Protein 9JUF (pdb70)

B-factor: mean 40.7, std 10.2, range [21.48, 84.64]

Organism: Porcine epidemic diarrhea virus (NCBI:txid28295)

Foldseek 3Di:
DADDFFADDCVLQQLQWKWKAAPPAIAIWGAAFQKTKFFQCNLFPDAPAWGDSVVSQVPDDQVSIWIGQVPRTWRWDDWDDQARMIITGTPDTSPSHWAEEEDADAALDKWKWQFDARRGGDDMTMWGQWNLRWTQDDHDGRRFQTWIWDADPRYIYTHWTWQDAAPPRTTWTATPSNHTGNNDDSHNDHDDTDQTAFEVQLLVLLVLLLLLVPNPPLFDPQFADLVVLQVVRVVLRHHRDDDQVLCVVSCVVRVDGVRRVSVSCVVQCQPVPDDRSNDRHGHSGGHNVSSCCVSPND/DADDFFADDCVLQQQQWKWKAADPAIAIWGAAFQKTKFFLCNLFDDVPWTDSVVSQVPDDQVRIFIDRPPRTWRWDDWDDQARIIITGTPDTSPSHFAEEEDADDALDKWKWQFDARRGGDDMGMWGQFNQRFTQDDHDPRRFQTWIWDADPRYIYTHFTWQDAAPVGTTWTATRSRHTGNNDDSTSDNDDTDQTAFEVQLLLLVVLLLLVVPFPPLFAPDFDDQVVLQVVRVVQRYHGDDDQPLCPVSCVVRVDGVRRVSVSVVVCSVVFPPDAGSPHRSRHSGGHNVSSCCVPPVD/DDDDD/DDDDD

Structure (mmCIF, N/CA/C/O backbone):
data_9JUF
#
_entry.id   9JUF
#
_cell.length_a   57.001
_cell.length_b   91.096
_cell.length_c   57.944
_cell.angle_alpha   90.00
_cell.angle_beta   99.98
_cell.angle_gamma   90.00
#
_symmetry.space_group_name_H-M   'P 1 21 1'
#
loop_
_entity.id
_entity.type
_entity.pdbx_description
1 polymer 'ORF1ab polyprotein'
2 polymer 'Replicase polyprotein 1a'
3 water water
#
loop_
_atom_site.group_PDB
_atom_site.id
_atom_site.type_symbol
_atom_site.label_atom_id
_atom_site.label_alt_id
_atom_site.label_comp_id
_atom_site.label_asym_id
_atom_site.label_entity_id
_atom_site.label_seq_id
_atom_site.pdbx_PDB_ins_code
_atom_site.Cartn_x
_atom_site.Cartn_y
_atom_site.Cartn_z
_atom_site.occupancy
_atom_site.B_iso_or_equiv
_atom_site.auth_seq_id
_atom_site.auth_comp_id
_atom_site.auth_asym_id
_atom_site.auth_atom_id
_atom_site.pdbx_PDB_model_num
ATOM 1 N N . ALA A 1 2 ? 9.975 -25.987 29.292 1.00 47.68 1 ALA A N 1
ATOM 2 C CA . ALA A 1 2 ? 8.800 -25.525 28.557 1.00 43.26 1 ALA A CA 1
ATOM 3 C C . ALA A 1 2 ? 9.061 -24.166 27.888 1.00 44.80 1 ALA A C 1
ATOM 4 O O . ALA A 1 2 ? 9.950 -23.412 28.305 1.00 40.46 1 ALA A O 1
ATOM 6 N N . GLY A 1 3 ? 8.280 -23.868 26.856 1.00 37.55 2 GLY A N 1
ATOM 7 C CA . GLY A 1 3 ? 8.334 -22.608 26.150 1.00 35.48 2 GLY A CA 1
ATOM 8 C C . GLY A 1 3 ? 8.981 -22.757 24.783 1.00 35.06 2 GLY A C 1
ATOM 9 O O . GLY A 1 3 ? 9.738 -23.693 24.510 1.00 36.77 2 GLY A O 1
ATOM 10 N N . LEU A 1 4 ? 8.660 -21.812 23.910 1.00 32.13 3 LEU A N 1
ATOM 11 C CA . LEU A 1 4 ? 9.269 -21.738 22.593 1.00 30.45 3 LEU A CA 1
ATOM 12 C C . LEU A 1 4 ? 9.556 -20.279 22.300 1.00 32.73 3 LEU A C 1
ATOM 13 O O . LEU A 1 4 ? 8.652 -19.443 22.367 1.00 37.02 3 LEU A O 1
ATOM 18 N N . ARG A 1 5 ? 10.812 -19.971 22.007 1.00 34.05 4 ARG A N 1
ATOM 19 C CA . ARG A 1 5 ? 11.225 -18.619 21.668 1.00 33.90 4 ARG A CA 1
ATOM 20 C C . ARG A 1 5 ? 12.108 -18.666 20.430 1.00 32.57 4 ARG A C 1
ATOM 21 O O . ARG A 1 5 ? 12.980 -19.536 20.314 1.00 32.72 4 ARG A O 1
ATOM 29 N N . LYS A 1 6 ? 11.877 -17.737 19.509 1.00 28.99 5 LYS A N 1
ATOM 30 C CA . LYS A 1 6 ? 12.837 -17.493 18.433 1.00 33.61 5 LYS A CA 1
ATOM 31 C C . LYS A 1 6 ? 14.126 -16.986 19.061 1.00 37.21 5 LYS A C 1
ATOM 32 O O . LYS A 1 6 ? 14.159 -15.889 19.624 1.00 34.29 5 LYS A O 1
ATOM 38 N N . MET A 1 7 ? 15.186 -17.784 19.003 1.00 35.26 6 MET A N 1
ATOM 39 C CA . MET A 1 7 ? 16.438 -17.395 19.623 1.00 35.26 6 MET A CA 1
ATOM 40 C C . MET A 1 7 ? 17.611 -17.561 18.665 1.00 37.08 6 MET A C 1
ATOM 41 O O . MET A 1 7 ? 17.555 -18.307 17.689 1.00 39.05 6 MET A O 1
ATOM 46 N N . ALA A 1 8 ? 18.664 -16.814 18.945 1.00 30.27 7 ALA A N 1
ATOM 47 C CA . ALA A 1 8 ? 19.892 -16.870 18.183 1.00 29.39 7 ALA A CA 1
ATOM 48 C C . ALA A 1 8 ? 20.931 -17.688 18.932 1.00 34.48 7 ALA A C 1
ATOM 49 O O . ALA A 1 8 ? 20.883 -17.844 20.158 1.00 31.87 7 ALA A O 1
ATOM 51 N N . GLN A 1 9 ? 21.870 -18.220 18.172 1.00 30.35 8 GLN A N 1
ATOM 52 C CA . GLN A 1 9 ? 23.026 -18.823 18.772 1.00 31.08 8 GLN A CA 1
ATOM 53 C C . GLN A 1 9 ? 23.933 -17.712 19.304 1.00 32.53 8 GLN A C 1
ATOM 54 O O . GLN A 1 9 ? 23.849 -16.568 18.849 1.00 30.47 8 GLN A O 1
ATOM 60 N N . PRO A 1 10 ? 24.742 -17.997 20.324 1.00 35.16 9 PRO A N 1
ATOM 61 C CA . PRO A 1 10 ? 25.568 -16.932 20.913 1.00 32.00 9 PRO A CA 1
ATOM 62 C C . PRO A 1 10 ? 26.476 -16.326 19.853 1.00 29.29 9 PRO A C 1
ATOM 63 O O . PRO A 1 10 ? 26.986 -17.025 18.982 1.00 30.65 9 PRO A O 1
ATOM 67 N N . SER A 1 11 ? 26.650 -15.014 19.921 1.00 31.86 10 SER A N 1
ATOM 68 C CA . SER A 1 11 ? 27.236 -14.234 18.834 1.00 34.35 10 SER A CA 1
ATOM 69 C C . SER A 1 11 ? 28.717 -13.887 19.025 1.00 31.50 10 SER A C 1
ATOM 70 O O . SER A 1 11 ? 29.293 -13.247 18.141 1.00 26.51 10 SER A O 1
ATOM 73 N N . GLY A 1 12 ? 29.345 -14.285 20.142 1.00 26.89 11 GLY A N 1
ATOM 74 C CA . GLY A 1 12 ? 30.674 -13.759 20.471 1.00 27.06 11 GLY A CA 1
ATOM 75 C C . GLY A 1 12 ? 31.746 -14.054 19.431 1.00 27.98 11 GLY A C 1
ATOM 76 O O . GLY A 1 12 ? 32.574 -13.194 19.119 1.00 25.88 11 GLY A O 1
ATOM 77 N N . VAL A 1 13 ? 31.757 -15.271 18.883 1.00 29.80 12 VAL A N 1
ATOM 78 C CA . VAL A 1 13 ? 32.779 -15.600 17.887 1.00 33.81 12 VAL A CA 1
ATOM 79 C C . VAL A 1 13 ? 32.609 -14.791 16.608 1.00 30.28 12 VAL A C 1
ATOM 80 O O . VAL A 1 13 ? 33.563 -14.650 15.836 1.00 32.72 12 VAL A O 1
ATOM 84 N N . VAL A 1 14 ? 31.424 -14.241 16.370 1.00 28.91 13 VAL A N 1
ATOM 85 C CA . VAL A 1 14 ? 31.195 -13.454 15.160 1.00 28.38 13 VAL A CA 1
ATOM 86 C C . VAL A 1 14 ? 31.445 -11.973 15.399 1.00 29.52 13 VAL A C 1
ATOM 87 O O . VAL A 1 14 ? 31.911 -11.276 14.488 1.00 26.29 13 VAL A O 1
ATOM 91 N N . GLU A 1 15 ? 31.156 -11.482 16.616 1.00 25.59 14 GLU A N 1
ATOM 92 C CA . GLU A 1 15 ? 31.425 -10.089 16.967 1.00 24.99 14 GLU A CA 1
ATOM 93 C C . GLU A 1 15 ? 32.865 -9.704 16.682 1.00 22.92 14 GLU A C 1
ATOM 94 O O . GLU A 1 15 ? 33.145 -8.580 16.247 1.00 29.51 14 GLU A O 1
ATOM 100 N N . LYS A 1 16 ? 33.798 -10.623 16.920 1.00 22.91 15 LYS A N 1
ATOM 101 C CA . LYS A 1 16 ? 35.208 -10.315 16.733 1.00 29.52 15 LYS A CA 1
ATOM 102 C C . LYS A 1 16 ? 35.563 -10.066 15.273 1.00 30.06 15 LYS A C 1
ATOM 103 O O . LYS A 1 16 ? 36.666 -9.593 14.996 1.00 32.56 15 LYS A O 1
ATOM 109 N N . CYS A 1 17 ? 34.657 -10.359 14.345 1.00 28.53 16 CYS A N 1
ATOM 110 C CA . CYS A 1 17 ? 34.954 -10.305 12.914 1.00 25.60 16 CYS A CA 1
ATOM 111 C C . CYS A 1 17 ? 34.308 -9.128 12.204 1.00 28.04 16 CYS A C 1
ATOM 112 O O . CYS A 1 17 ? 34.394 -9.042 10.958 1.00 30.00 16 CYS A O 1
ATOM 115 N N . ILE A 1 18 ? 33.610 -8.262 12.927 1.00 25.56 17 ILE A N 1
ATOM 116 C CA . ILE A 1 18 ? 32.908 -7.144 12.320 1.00 28.07 17 ILE A CA 1
ATOM 117 C C . ILE A 1 18 ? 33.869 -5.970 12.196 1.00 33.39 17 ILE A C 1
ATOM 118 O O . ILE A 1 18 ? 34.612 -5.654 13.131 1.00 25.57 17 ILE A O 1
ATOM 123 N N . VAL A 1 19 ? 33.875 -5.331 11.031 1.00 28.10 18 VAL A N 1
ATOM 124 C CA . VAL A 1 19 ? 34.657 -4.118 10.845 1.00 30.01 18 VAL A CA 1
ATOM 125 C C . VAL A 1 19 ? 33.757 -3.052 10.246 1.00 29.95 18 VAL A C 1
ATOM 126 O O . VAL A 1 19 ? 32.668 -3.335 9.733 1.00 26.45 18 VAL A O 1
ATOM 130 N N . ARG A 1 20 ? 34.227 -1.811 10.335 1.00 27.44 19 ARG A N 1
ATOM 131 C CA . ARG A 1 20 ? 33.560 -0.647 9.778 1.00 32.44 19 ARG A CA 1
ATOM 132 C C . ARG A 1 20 ? 34.215 -0.378 8.430 1.00 33.78 19 ARG A C 1
ATOM 133 O O . ARG A 1 20 ? 35.451 -0.289 8.351 1.00 31.33 19 ARG A O 1
ATOM 141 N N . VAL A 1 21 ? 33.408 -0.317 7.366 1.00 31.77 20 VAL A N 1
ATOM 142 C CA . VAL A 1 21 ? 33.911 -0.031 6.015 1.00 30.47 20 VAL A CA 1
ATOM 143 C C . VAL A 1 21 ? 33.296 1.282 5.548 1.00 33.70 20 VAL A C 1
ATOM 144 O O . VAL A 1 21 ? 32.073 1.368 5.359 1.00 34.23 20 VAL A O 1
ATOM 148 N N . CYS A 1 22 ? 34.134 2.302 5.346 1.00 30.50 21 CYS A N 1
ATOM 149 C CA . CYS A 1 22 ? 33.692 3.582 4.807 1.00 33.14 21 CYS A CA 1
ATOM 150 C C . CYS A 1 22 ? 34.449 3.894 3.523 1.00 35.97 21 CYS A C 1
ATOM 151 O O . CYS A 1 22 ? 35.623 3.541 3.372 1.00 39.99 21 CYS A O 1
ATOM 154 N N . TYR A 1 23 ? 33.758 4.573 2.614 1.00 35.19 22 TYR A N 1
ATOM 155 C CA . TYR A 1 23 ? 34.335 5.049 1.356 1.00 41.19 22 TYR A CA 1
ATOM 156 C C . TYR A 1 23 ? 33.459 6.215 0.916 1.00 38.53 22 TYR A C 1
ATOM 157 O O . TYR A 1 23 ? 32.276 6.012 0.632 1.00 40.14 22 TYR A O 1
ATOM 166 N N . GLY A 1 24 ? 34.016 7.424 0.903 1.00 38.95 23 GLY A N 1
ATOM 167 C CA . GLY A 1 24 ? 33.225 8.593 0.521 1.00 40.98 23 GLY A CA 1
ATOM 168 C C . GLY A 1 24 ? 32.118 8.915 1.518 1.00 42.74 23 GLY A C 1
ATOM 169 O O . GLY A 1 24 ? 32.342 8.992 2.733 1.00 43.64 23 GLY A O 1
ATOM 170 N N . ASN A 1 25 ? 30.908 9.133 0.997 1.00 46.46 24 ASN A N 1
ATOM 171 C CA . ASN A 1 25 ? 29.717 9.378 1.809 1.00 48.20 24 ASN A CA 1
ATOM 172 C C . ASN A 1 25 ? 29.069 8.098 2.316 1.00 43.00 24 ASN A C 1
ATOM 173 O O . ASN A 1 25 ? 27.984 8.159 2.904 1.00 41.16 24 ASN A O 1
ATOM 178 N N . MET A 1 26 ? 29.690 6.948 2.096 1.00 38.98 25 MET A N 1
ATOM 179 C CA . MET A 1 26 ? 29.066 5.665 2.372 1.00 39.29 25 MET A CA 1
ATOM 180 C C . MET A 1 26 ? 29.780 5.001 3.538 1.00 36.03 25 MET A C 1
ATOM 181 O O . MET A 1 26 ? 31.010 5.050 3.640 1.00 38.18 25 MET A O 1
ATOM 186 N N . ALA A 1 27 ? 29.008 4.376 4.414 1.00 33.35 26 ALA A N 1
ATOM 187 C CA . ALA A 1 27 ? 29.591 3.648 5.529 1.00 35.55 26 ALA A CA 1
ATOM 188 C C . ALA A 1 27 ? 28.695 2.454 5.814 1.00 36.16 26 ALA A C 1
ATOM 189 O O . ALA A 1 27 ? 27.478 2.611 5.926 1.00 34.20 26 ALA A O 1
ATOM 191 N N . LEU A 1 28 ? 29.284 1.269 5.898 1.00 28.26 27 LEU A N 1
ATOM 192 C CA . LEU A 1 28 ? 28.508 0.094 6.265 1.00 32.27 27 LEU A CA 1
ATOM 193 C C . LEU A 1 28 ? 29.454 -0.865 6.977 1.00 33.29 27 LEU A C 1
ATOM 194 O O . LEU A 1 28 ? 30.545 -0.468 7.410 1.00 32.33 27 LEU A O 1
ATOM 199 N N . ASN A 1 29 ? 29.067 -2.133 7.072 1.00 24.56 28 ASN A N 1
ATOM 200 C CA . ASN A 1 29 ? 29.870 -3.106 7.797 1.00 27.69 28 ASN A CA 1
ATOM 201 C C . ASN A 1 29 ? 30.550 -4.085 6.850 1.00 26.97 28 ASN A C 1
ATOM 202 O O . ASN A 1 29 ? 30.098 -4.324 5.731 1.00 29.13 28 ASN A O 1
ATOM 207 N N . GLY A 1 30 ? 31.651 -4.665 7.319 1.00 26.10 29 GLY A N 1
ATOM 208 C CA . GLY A 1 30 ? 32.324 -5.713 6.589 1.00 28.29 29 GLY A CA 1
ATOM 209 C C . GLY A 1 30 ? 32.616 -6.881 7.506 1.00 30.70 29 GLY A C 1
ATOM 210 O O . GLY A 1 30 ? 32.502 -6.776 8.727 1.00 27.74 29 GLY A O 1
ATOM 211 N N . LEU A 1 31 ? 32.981 -8.008 6.906 1.00 25.17 30 LEU A N 1
ATOM 212 C CA . LEU A 1 31 ? 33.317 -9.197 7.675 1.00 25.70 30 LEU A CA 1
ATOM 213 C C . LEU A 1 31 ? 34.799 -9.485 7.461 1.00 28.48 30 LEU A C 1
ATOM 214 O O . LEU A 1 31 ? 35.245 -9.638 6.318 1.00 25.61 30 LEU A O 1
ATOM 219 N N . TRP A 1 32 ? 35.556 -9.539 8.555 1.00 28.30 31 TRP A N 1
ATOM 220 C CA . TRP A 1 32 ? 37.018 -9.630 8.516 1.00 27.13 31 TRP A CA 1
ATOM 221 C C . TRP A 1 32 ? 37.420 -11.038 8.929 1.00 32.12 31 TRP A C 1
ATOM 222 O O . TRP A 1 32 ? 37.409 -11.384 10.119 1.00 28.83 31 TRP A O 1
ATOM 233 N N . LEU A 1 33 ? 37.769 -11.851 7.943 1.00 30.73 32 LEU A N 1
ATOM 234 C CA . LEU A 1 33 ? 38.204 -13.220 8.164 1.00 31.78 32 LEU A CA 1
ATOM 235 C C . LEU A 1 33 ? 39.578 -13.396 7.522 1.00 33.01 32 LEU A C 1
ATOM 236 O O . LEU A 1 33 ? 39.755 -13.089 6.341 1.00 33.26 32 LEU A O 1
ATOM 241 N N . GLY A 1 34 ? 40.543 -13.885 8.296 1.00 39.28 33 GLY A N 1
ATOM 242 C CA . GLY A 1 34 ? 41.908 -13.934 7.796 1.00 34.92 33 GLY A CA 1
ATOM 243 C C . GLY A 1 34 ? 42.392 -12.540 7.449 1.00 36.15 33 GLY A C 1
ATOM 244 O O . GLY A 1 34 ? 42.330 -11.615 8.271 1.00 34.24 33 GLY A O 1
ATOM 245 N N . ASP A 1 35 ? 42.874 -12.375 6.210 1.00 33.19 34 ASP A N 1
ATOM 246 C CA . ASP A 1 35 ? 43.380 -11.090 5.748 1.00 37.65 34 ASP A CA 1
ATOM 247 C C . ASP A 1 35 ? 42.482 -10.447 4.693 1.00 34.78 34 ASP A C 1
ATOM 248 O O . ASP A 1 35 ? 42.935 -9.597 3.921 1.00 36.22 34 ASP A O 1
ATOM 253 N N . THR A 1 36 ? 41.213 -10.805 4.657 1.00 29.92 35 THR A N 1
ATOM 254 C CA . THR A 1 36 ? 40.309 -10.192 3.698 1.00 37.34 35 THR A CA 1
ATOM 255 C C . THR A 1 36 ? 39.047 -9.697 4.400 1.00 34.77 35 THR A C 1
ATOM 256 O O . THR A 1 36 ? 38.588 -10.288 5.391 1.00 31.95 35 THR A O 1
ATOM 260 N N . VAL A 1 37 ? 38.535 -8.564 3.926 1.00 29.75 36 VAL A N 1
ATOM 261 C CA . VAL A 1 37 ? 37.285 -7.986 4.412 1.00 32.64 36 VAL A CA 1
ATOM 262 C C . VAL A 1 37 ? 36.269 -8.056 3.282 1.00 32.75 36 VAL A C 1
ATOM 263 O O . VAL A 1 37 ? 36.550 -7.603 2.161 1.00 30.67 36 VAL A O 1
ATOM 267 N N . MET A 1 38 ? 35.108 -8.655 3.560 1.00 28.29 37 MET A N 1
ATOM 268 C CA . MET A 1 38 ? 33.991 -8.722 2.613 1.00 29.94 37 MET A CA 1
ATOM 269 C C . MET A 1 38 ? 32.936 -7.689 3.000 1.00 31.33 37 MET A C 1
ATOM 270 O O . MET A 1 38 ? 32.610 -7.550 4.182 1.00 29.37 37 MET A O 1
ATOM 275 N N . CYS A 1 39 ? 32.366 -7.006 2.012 1.00 25.62 38 CYS A N 1
ATOM 276 C CA . CYS A 1 39 ? 31.315 -6.033 2.274 1.00 25.25 38 CYS A CA 1
ATOM 277 C C . CYS A 1 39 ? 30.475 -5.874 1.015 1.00 30.45 38 CYS A C 1
ATOM 278 O O . CYS A 1 39 ? 30.930 -6.220 -0.084 1.00 31.29 38 CYS A O 1
ATOM 281 N N . PRO A 1 40 ? 29.247 -5.360 1.139 1.00 31.92 39 PRO A N 1
ATOM 282 C CA . PRO A 1 40 ? 28.456 -5.038 -0.063 1.00 25.43 39 PRO A CA 1
ATOM 283 C C . PRO A 1 40 ? 29.210 -4.083 -0.963 1.00 26.87 39 PRO A C 1
ATOM 284 O O . PRO A 1 40 ? 29.857 -3.145 -0.500 1.00 25.33 39 PRO A O 1
ATOM 288 N N . ARG A 1 41 ? 29.128 -4.331 -2.278 1.00 27.73 40 ARG A N 1
ATOM 289 C CA . ARG A 1 41 ? 29.826 -3.480 -3.214 1.00 28.68 40 ARG A CA 1
ATOM 290 C C . ARG A 1 41 ? 29.204 -2.093 -3.332 1.00 29.26 40 ARG A C 1
ATOM 291 O O . ARG A 1 41 ? 29.880 -1.185 -3.821 1.00 29.35 40 ARG A O 1
ATOM 299 N N . HIS A 1 42 ? 27.951 -1.883 -2.908 1.00 28.10 41 HIS A N 1
ATOM 300 C CA . HIS A 1 42 ? 27.461 -0.515 -3.096 1.00 31.18 41 HIS A CA 1
ATOM 301 C C . HIS A 1 42 ? 28.125 0.496 -2.163 1.00 30.68 41 HIS A C 1
ATOM 302 O O . HIS A 1 42 ? 27.842 1.694 -2.288 1.00 29.07 41 HIS A O 1
ATOM 309 N N . VAL A 1 43 ? 29.045 0.072 -1.289 1.00 31.57 42 VAL A N 1
ATOM 310 C CA . VAL A 1 43 ? 29.782 1.042 -0.486 1.00 29.22 42 VAL A CA 1
ATOM 311 C C . VAL A 1 43 ? 30.660 1.927 -1.371 1.00 34.13 42 VAL A C 1
ATOM 312 O O . VAL A 1 43 ? 31.017 3.042 -0.969 1.00 33.55 42 VAL A O 1
ATOM 316 N N . ILE A 1 44 ? 30.982 1.485 -2.595 1.00 33.10 43 ILE A N 1
ATOM 317 C CA . ILE A 1 44 ? 31.744 2.324 -3.519 1.00 39.26 43 ILE A CA 1
ATOM 318 C C . ILE A 1 44 ? 30.857 3.016 -4.535 1.00 39.02 43 ILE A C 1
ATOM 319 O O . ILE A 1 44 ? 31.352 3.826 -5.330 1.00 45.95 43 ILE A O 1
ATOM 324 N N . ALA A 1 45 ? 29.557 2.743 -4.515 1.00 41.43 44 ALA A N 1
ATOM 325 C CA . ALA A 1 45 ? 28.619 3.413 -5.401 1.00 42.48 44 ALA A CA 1
ATOM 326 C C . ALA A 1 45 ? 28.570 4.899 -5.089 1.00 49.86 44 ALA A C 1
ATOM 327 O O . ALA A 1 45 ? 28.542 5.304 -3.922 1.00 46.86 44 ALA A O 1
ATOM 329 N N . SER A 1 46 ? 28.560 5.714 -6.150 1.00 54.85 45 SER A N 1
ATOM 330 C CA . SER A 1 46 ? 28.663 7.160 -5.986 1.00 56.01 45 SER A CA 1
ATOM 331 C C . SER A 1 46 ? 27.363 7.753 -5.469 1.00 58.57 45 SER A C 1
ATOM 332 O O . SER A 1 46 ? 27.377 8.705 -4.678 1.00 62.00 45 SER A O 1
ATOM 335 N N . SER A 1 47 ? 26.236 7.196 -5.897 1.00 58.69 46 SER A N 1
ATOM 336 C CA . SER A 1 47 ? 24.923 7.661 -5.494 1.00 64.21 46 SER A CA 1
ATOM 337 C C . SER A 1 47 ? 24.044 6.440 -5.265 1.00 64.23 46 SER A C 1
ATOM 338 O O . SER A 1 47 ? 24.512 5.300 -5.326 1.00 60.28 46 SER A O 1
ATOM 341 N N . THR A 1 48 ? 22.749 6.687 -4.987 1.00 69.16 47 THR A N 1
ATOM 342 C CA . THR A 1 48 ? 21.753 5.616 -4.931 1.00 68.17 47 THR A CA 1
ATOM 343 C C . THR A 1 48 ? 20.374 6.081 -5.402 1.00 70.15 47 THR A C 1
ATOM 344 O O . THR A 1 48 ? 19.359 5.550 -4.939 1.00 72.39 47 THR A O 1
ATOM 348 N N . THR A 1 49 ? 20.305 7.074 -6.288 1.00 69.76 48 THR A N 1
ATOM 349 C CA . THR A 1 49 ? 19.057 7.355 -6.993 1.00 72.05 48 THR A CA 1
ATOM 350 C C . THR A 1 49 ? 19.084 6.799 -8.410 1.00 71.68 48 THR A C 1
ATOM 351 O O . THR A 1 49 ? 18.175 6.067 -8.809 1.00 74.30 48 THR A O 1
ATOM 355 N N . SER A 1 50 ? 20.124 7.116 -9.173 1.00 70.93 49 SER A N 1
ATOM 356 C CA . SER A 1 50 ? 20.297 6.553 -10.500 1.00 72.95 49 SER A CA 1
ATOM 357 C C . SER A 1 50 ? 20.875 5.135 -10.416 1.00 68.77 49 SER A C 1
ATOM 358 O O . SER A 1 50 ? 21.317 4.671 -9.359 1.00 65.68 49 SER A O 1
ATOM 361 N N . THR A 1 51 ? 20.853 4.438 -11.554 1.00 67.96 50 THR A N 1
ATOM 362 C CA . THR A 1 51 ? 21.498 3.135 -11.681 1.00 63.35 50 THR A CA 1
ATOM 363 C C . THR A 1 51 ? 22.998 3.253 -11.368 1.00 60.57 50 THR A C 1
ATOM 364 O O . THR A 1 51 ? 23.591 4.336 -11.438 1.00 63.60 50 THR A O 1
ATOM 368 N N . ILE A 1 52 ? 23.603 2.130 -10.967 1.00 53.06 51 ILE A N 1
ATOM 369 C CA . ILE A 1 52 ? 25.018 2.075 -10.610 1.00 47.50 51 ILE A CA 1
ATOM 370 C C . ILE A 1 52 ? 25.743 1.170 -11.594 1.00 40.89 51 ILE A C 1
ATOM 371 O O . ILE A 1 52 ? 25.296 0.047 -11.856 1.00 38.51 51 ILE A O 1
ATOM 376 N N . ASP A 1 53 ? 26.866 1.655 -12.129 1.00 37.69 52 ASP A N 1
ATOM 377 C CA . ASP A 1 53 ? 27.773 0.845 -12.932 1.00 39.87 52 ASP A CA 1
ATOM 378 C C . ASP A 1 53 ? 28.937 0.449 -12.031 1.00 37.80 52 ASP A C 1
ATOM 379 O O . ASP A 1 53 ? 29.889 1.213 -11.837 1.00 36.89 52 ASP A O 1
ATOM 384 N N . TYR A 1 54 ? 28.864 -0.766 -11.498 1.00 36.94 53 TYR A N 1
ATOM 385 C CA . TYR A 1 54 ? 29.785 -1.150 -10.438 1.00 36.49 53 TYR A CA 1
ATOM 386 C C . TYR A 1 54 ? 31.190 -1.376 -10.988 1.00 34.16 53 TYR A C 1
ATOM 387 O O . TYR A 1 54 ? 32.191 -1.058 -10.328 1.00 31.13 53 TYR A O 1
ATOM 396 N N . ASP A 1 55 ? 31.287 -1.905 -12.209 1.00 32.05 54 ASP A N 1
ATOM 397 C CA . ASP A 1 55 ? 32.602 -2.102 -12.802 1.00 32.38 54 ASP A CA 1
ATOM 398 C C . ASP A 1 55 ? 33.309 -0.782 -13.024 1.00 34.64 54 ASP A C 1
ATOM 399 O O . ASP A 1 55 ? 34.532 -0.698 -12.881 1.00 37.76 54 ASP A O 1
ATOM 404 N N . TYR A 1 56 ? 32.560 0.256 -13.376 1.00 34.26 55 TYR A N 1
ATOM 405 C CA . TYR A 1 56 ? 33.159 1.572 -13.510 1.00 35.77 55 TYR A CA 1
ATOM 406 C C . TYR A 1 56 ? 33.562 2.120 -12.143 1.00 39.48 55 TYR A C 1
ATOM 407 O O . TYR A 1 56 ? 34.695 2.590 -11.957 1.00 38.83 55 TYR A O 1
ATOM 416 N N . ALA A 1 57 ? 32.650 2.038 -11.165 1.00 36.47 56 ALA A N 1
ATOM 417 C CA . ALA A 1 57 ? 32.953 2.507 -9.814 1.00 39.98 56 ALA A CA 1
ATOM 418 C C . ALA A 1 57 ? 34.231 1.868 -9.290 1.00 35.76 56 ALA A C 1
ATOM 41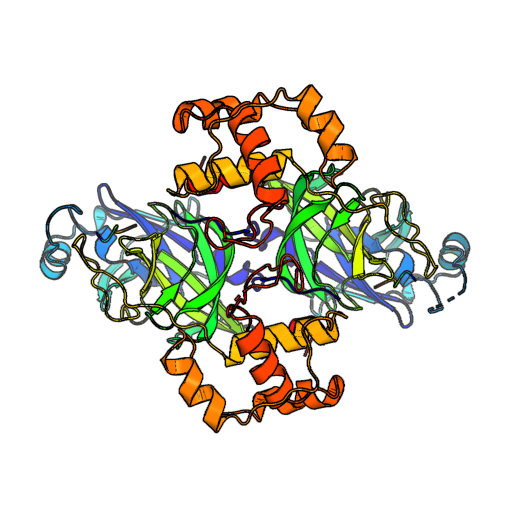9 O O . ALA A 1 57 ? 35.097 2.556 -8.737 1.00 44.98 56 ALA A O 1
ATOM 421 N N . LEU A 1 58 ? 34.408 0.567 -9.525 1.00 31.96 57 LEU A N 1
ATOM 422 C CA . LEU A 1 58 ? 35.657 -0.068 -9.123 1.00 35.03 57 LEU A CA 1
ATOM 423 C C . LEU A 1 58 ? 36.859 0.450 -9.917 1.00 39.63 57 LEU A C 1
ATOM 424 O O . LEU A 1 58 ? 37.962 0.514 -9.368 1.00 41.33 57 LEU A O 1
ATOM 429 N N . SER A 1 59 ? 36.687 0.832 -11.193 1.00 38.22 58 SER A N 1
ATOM 430 C CA . SER A 1 59 ? 37.859 1.232 -11.976 1.00 41.08 58 SER A CA 1
ATOM 431 C C . SER A 1 59 ? 38.428 2.575 -11.515 1.00 43.23 58 SER A C 1
ATOM 432 O O . SER A 1 59 ? 39.630 2.817 -11.674 1.00 45.23 58 SER A O 1
ATOM 435 N N . VAL A 1 60 ? 37.593 3.445 -10.940 1.00 44.20 59 VAL A N 1
ATOM 436 C CA . VAL A 1 60 ? 38.004 4.775 -10.493 1.00 43.82 59 VAL A CA 1
ATOM 437 C C . VAL A 1 60 ? 38.319 4.805 -8.999 1.00 47.28 59 VAL A C 1
ATOM 438 O O . VAL A 1 60 ? 38.501 5.883 -8.424 1.00 46.84 59 VAL A O 1
ATOM 442 N N . LEU A 1 61 ? 38.421 3.643 -8.369 1.00 45.68 60 LEU A N 1
ATOM 443 C CA . LEU A 1 61 ? 38.517 3.549 -6.918 1.00 50.17 60 LEU A CA 1
ATOM 444 C C . LEU A 1 61 ? 39.869 4.051 -6.435 1.00 52.85 60 LEU A C 1
ATOM 445 O O . LEU A 1 61 ? 40.914 3.574 -6.890 1.00 51.56 60 LEU A O 1
ATOM 450 N N . ARG A 1 62 ? 39.853 5.017 -5.521 1.00 53.47 61 ARG A N 1
ATOM 451 C CA . ARG A 1 62 ? 41.064 5.454 -4.834 1.00 51.89 61 ARG A CA 1
ATOM 452 C C . ARG A 1 62 ? 41.203 4.611 -3.573 1.00 53.32 61 ARG A C 1
ATOM 453 O O . ARG A 1 62 ? 40.463 4.817 -2.608 1.00 49.76 61 ARG A O 1
ATOM 461 N N . LEU A 1 63 ? 42.143 3.657 -3.583 1.00 46.55 62 LEU A N 1
ATOM 462 C CA . LEU A 1 63 ? 42.290 2.742 -2.455 1.00 49.18 62 LEU A CA 1
ATOM 463 C C . LEU A 1 63 ? 42.470 3.491 -1.146 1.00 49.23 62 LEU A C 1
ATOM 464 O O . LEU A 1 63 ? 42.025 3.022 -0.094 1.00 48.49 62 LEU A O 1
ATOM 469 N N . HIS A 1 64 ? 43.079 4.674 -1.202 1.00 54.16 63 HIS A N 1
ATOM 470 C CA . HIS A 1 64 ? 43.366 5.439 -0.003 1.00 55.72 63 HIS A CA 1
ATOM 471 C C . HIS A 1 64 ? 42.101 6.061 0.591 1.00 54.63 63 HIS A C 1
ATOM 472 O O . HIS A 1 64 ? 42.059 6.295 1.806 1.00 49.77 63 HIS A O 1
ATOM 479 N N . ASN A 1 65 ? 41.055 6.286 -0.222 1.00 49.07 64 ASN A N 1
ATOM 480 C CA . ASN A 1 65 ? 39.796 6.856 0.262 1.00 53.12 64 ASN A CA 1
ATOM 481 C C . ASN A 1 65 ? 38.999 5.812 1.074 1.00 47.14 64 ASN A C 1
ATOM 482 O O . ASN A 1 65 ? 37.899 6.096 1.561 1.00 42.16 64 ASN A O 1
ATOM 487 N N . PHE A 1 66 ? 39.537 4.602 1.252 1.00 44.20 65 PHE A N 1
ATOM 488 C CA . PHE A 1 66 ? 38.909 3.632 2.134 1.00 41.32 65 PHE A CA 1
ATOM 489 C C . PHE A 1 66 ? 39.215 3.962 3.595 1.00 46.31 65 PHE A C 1
ATOM 490 O O . PHE A 1 66 ? 40.174 4.670 3.926 1.00 48.09 65 PHE A O 1
ATOM 498 N N . SER A 1 67 ? 38.375 3.439 4.475 1.00 41.63 66 SER A N 1
ATOM 499 C CA . SER A 1 67 ? 38.612 3.544 5.908 1.00 38.07 66 SER A CA 1
ATOM 500 C C . SER A 1 67 ? 37.959 2.311 6.520 1.00 39.21 66 SER A C 1
ATOM 501 O O . SER A 1 67 ? 36.730 2.224 6.598 1.00 41.24 66 SER A O 1
ATOM 504 N N . ILE A 1 68 ? 38.788 1.349 6.899 1.00 36.31 67 ILE A N 1
ATOM 505 C CA . ILE A 1 68 ? 38.351 0.070 7.427 1.00 36.93 67 ILE A CA 1
ATOM 506 C C . ILE A 1 68 ? 38.931 -0.052 8.825 1.00 35.10 67 ILE A C 1
ATOM 507 O O . ILE A 1 68 ? 40.153 0.004 8.995 1.00 41.56 67 ILE A O 1
ATOM 512 N N . SER A 1 69 ? 38.069 -0.203 9.825 1.00 34.10 68 SER A N 1
ATOM 513 C CA . SER A 1 69 ? 38.564 -0.244 11.199 1.00 37.97 68 SER A CA 1
ATOM 514 C C . SER A 1 69 ? 37.837 -1.299 12.020 1.00 39.00 68 SER A C 1
ATOM 515 O O . SER A 1 69 ? 36.661 -1.589 11.797 1.00 31.53 68 SER A O 1
ATOM 518 N N . SER A 1 70 ? 38.573 -1.874 12.972 1.00 41.45 69 SER A N 1
ATOM 519 C CA . SER A 1 70 ? 38.068 -2.820 13.963 1.00 38.70 69 SER A CA 1
ATOM 520 C C . SER A 1 70 ? 38.280 -2.150 15.315 1.00 42.85 69 SER A C 1
ATOM 521 O O . SER A 1 70 ? 39.406 -2.127 15.832 1.00 39.75 69 SER A O 1
ATOM 524 N N . GLY A 1 71 ? 37.207 -1.581 15.866 1.00 42.87 70 GLY A N 1
ATOM 525 C CA . GLY A 1 71 ? 37.357 -0.652 16.973 1.00 40.69 70 GLY A CA 1
ATOM 526 C C . GLY A 1 71 ? 38.166 0.548 16.517 1.00 44.77 70 GLY A C 1
ATOM 527 O O . GLY A 1 71 ? 37.879 1.153 15.477 1.00 44.01 70 GLY A O 1
ATOM 528 N N . ASN A 1 72 ? 39.205 0.902 17.280 1.00 41.96 71 ASN A N 1
ATOM 529 C CA . ASN A 1 72 ? 40.104 1.981 16.888 1.00 44.15 71 ASN A CA 1
ATOM 530 C C . ASN A 1 72 ? 41.358 1.467 16.181 1.00 46.98 71 ASN A C 1
ATOM 531 O O . ASN A 1 72 ? 42.366 2.184 16.113 1.00 46.49 71 ASN A O 1
ATOM 536 N N . VAL A 1 73 ? 41.320 0.242 15.663 1.00 40.64 72 VAL A N 1
ATOM 537 C CA . VAL A 1 73 ? 42.440 -0.341 14.931 1.00 45.18 72 VAL A CA 1
ATOM 538 C C . VAL A 1 73 ? 42.087 -0.249 13.454 1.00 43.14 72 VAL A C 1
ATOM 539 O O . VAL A 1 73 ? 41.149 -0.909 12.995 1.00 39.05 72 VAL A O 1
ATOM 543 N N . PHE A 1 74 ? 42.816 0.579 12.709 1.00 42.56 73 PHE A N 1
ATOM 544 C CA . PHE A 1 74 ? 42.521 0.792 11.302 1.00 42.97 73 PHE A CA 1
ATOM 545 C C . PHE A 1 74 ? 43.346 -0.175 10.465 1.00 42.88 73 PHE A C 1
ATOM 546 O O . PHE A 1 74 ? 44.491 -0.480 10.799 1.00 41.13 73 PHE A O 1
ATOM 554 N N . LEU A 1 75 ? 42.739 -0.695 9.399 1.00 36.51 74 LEU A N 1
ATOM 555 C CA . LEU A 1 75 ? 43.367 -1.710 8.564 1.00 36.06 74 LEU A CA 1
ATOM 556 C C . LEU A 1 75 ? 43.796 -1.073 7.256 1.00 38.38 74 LEU A C 1
ATOM 557 O O . LEU A 1 75 ? 43.035 -0.298 6.664 1.00 38.90 74 LEU A O 1
ATOM 562 N N . GLY A 1 76 ? 45.014 -1.393 6.815 1.00 38.82 75 GLY A N 1
ATOM 563 C CA . GLY A 1 76 ? 45.503 -0.893 5.543 1.00 33.27 75 GLY A CA 1
ATOM 564 C C . GLY A 1 76 ? 45.003 -1.783 4.425 1.00 36.44 75 GLY A C 1
ATOM 565 O O . GLY A 1 76 ? 45.075 -3.012 4.521 1.00 35.85 75 GLY A O 1
ATOM 566 N N . VAL A 1 77 ? 44.492 -1.158 3.357 1.00 35.83 76 VAL A N 1
ATOM 567 C CA . VAL A 1 77 ? 43.911 -1.864 2.217 1.00 40.28 76 VAL A CA 1
ATOM 568 C C . VAL A 1 77 ? 45.015 -2.207 1.217 1.00 40.87 76 VAL A C 1
ATOM 569 O O . VAL A 1 77 ? 45.773 -1.330 0.773 1.00 39.85 76 VAL A O 1
ATOM 573 N N . VAL A 1 78 ? 45.106 -3.485 0.862 1.00 37.83 77 VAL A N 1
ATOM 574 C CA . VAL A 1 78 ? 46.108 -3.961 -0.086 1.00 38.18 77 VAL A CA 1
ATOM 575 C C . VAL A 1 78 ? 45.537 -4.040 -1.500 1.00 41.03 77 VAL A C 1
ATOM 576 O O . VAL A 1 78 ? 46.190 -3.618 -2.457 1.00 38.62 77 VAL A O 1
ATOM 580 N N . GLY A 1 79 ? 44.311 -4.552 -1.653 1.00 39.88 78 GLY A N 1
ATOM 581 C CA . GLY A 1 79 ? 43.675 -4.653 -2.959 1.00 37.40 78 GLY A CA 1
ATOM 582 C C . GLY A 1 79 ? 42.187 -4.884 -2.818 1.00 41.77 78 GLY A C 1
ATOM 583 O O . GLY A 1 79 ? 41.708 -5.303 -1.760 1.00 35.97 78 GLY A O 1
ATOM 584 N N . VAL A 1 80 ? 41.447 -4.583 -3.893 1.00 35.33 79 VAL A N 1
ATOM 585 C CA . VAL A 1 80 ? 39.986 -4.678 -3.899 1.00 33.58 79 VAL A CA 1
ATOM 586 C C . VAL A 1 80 ? 39.559 -5.319 -5.205 1.00 40.32 79 VAL A C 1
ATOM 587 O O . VAL A 1 80 ? 39.910 -4.825 -6.282 1.00 36.60 79 VAL A O 1
ATOM 591 N N . THR A 1 81 ? 38.807 -6.409 -5.121 1.00 40.56 80 THR A N 1
ATOM 592 C CA . THR A 1 81 ? 38.245 -7.035 -6.306 1.00 39.11 80 THR A CA 1
ATOM 593 C C . THR A 1 81 ? 36.767 -7.318 -6.086 1.00 39.88 80 THR A C 1
ATOM 594 O O . THR A 1 81 ? 36.243 -7.252 -4.968 1.00 34.62 80 THR A O 1
ATOM 598 N N . MET A 1 82 ? 36.087 -7.594 -7.185 1.00 33.32 81 MET A N 1
ATOM 599 C CA . MET A 1 82 ? 34.651 -7.774 -7.163 1.00 31.69 81 MET A CA 1
ATOM 600 C C . MET A 1 82 ? 34.323 -9.247 -6.994 1.00 35.17 81 MET A C 1
ATOM 601 O O . MET A 1 82 ? 34.939 -10.113 -7.630 1.00 38.04 81 MET A O 1
ATOM 606 N N . ARG A 1 83 ? 33.356 -9.534 -6.125 1.00 30.58 82 ARG A N 1
ATOM 607 C CA . ARG A 1 83 ? 32.867 -10.900 -5.941 1.00 33.15 82 ARG A CA 1
ATOM 608 C C . ARG A 1 83 ? 31.341 -10.846 -5.992 1.00 32.62 82 ARG A C 1
ATOM 609 O O . ARG A 1 83 ? 30.671 -10.703 -4.961 1.00 27.93 82 ARG A O 1
ATOM 617 N N . GLY A 1 84 ? 30.788 -10.991 -7.199 1.00 29.62 83 GLY A N 1
ATOM 618 C CA . GLY A 1 84 ? 29.372 -10.758 -7.394 1.00 27.56 83 GLY A CA 1
ATOM 619 C C . GLY A 1 84 ? 28.975 -9.428 -6.793 1.00 29.96 83 GLY A C 1
ATOM 620 O O . GLY A 1 84 ? 29.538 -8.396 -7.164 1.00 28.68 83 GLY A O 1
ATOM 621 N N . ALA A 1 85 ? 28.065 -9.452 -5.810 1.00 30.27 84 ALA A N 1
ATOM 622 C CA . ALA A 1 85 ? 27.564 -8.250 -5.168 1.00 26.24 84 ALA A CA 1
ATOM 623 C C . ALA A 1 85 ? 28.359 -7.873 -3.917 1.00 29.93 84 ALA A C 1
ATOM 624 O O . ALA A 1 85 ? 27.929 -6.997 -3.162 1.00 24.94 84 ALA A O 1
ATOM 626 N N . LEU A 1 86 ? 29.510 -8.496 -3.702 1.00 28.73 85 LEU A N 1
ATOM 627 C CA . LEU A 1 86 ? 30.432 -8.117 -2.650 1.00 29.35 85 LEU A CA 1
ATOM 628 C C . LEU A 1 86 ? 31.722 -7.543 -3.233 1.00 29.91 85 LEU A C 1
ATOM 629 O O . LEU A 1 86 ? 32.074 -7.776 -4.392 1.00 30.18 85 LEU A O 1
ATOM 634 N N . LEU A 1 87 ? 32.415 -6.765 -2.414 1.00 24.75 86 LEU A N 1
ATOM 635 C CA . LEU A 1 87 ? 33.837 -6.518 -2.594 1.00 28.20 86 LEU A CA 1
ATOM 636 C C . LEU A 1 87 ? 34.618 -7.481 -1.721 1.00 32.99 86 LEU A C 1
ATOM 637 O O . LEU A 1 87 ? 34.244 -7.721 -0.563 1.00 28.14 86 LEU A O 1
ATOM 642 N N . GLN A 1 88 ? 35.689 -8.045 -2.287 1.00 32.69 87 GLN A N 1
ATOM 643 C CA . GLN A 1 88 ? 36.726 -8.743 -1.528 1.00 30.93 87 GLN A CA 1
ATOM 644 C C . GLN A 1 88 ? 37.930 -7.812 -1.387 1.00 37.19 87 GLN A C 1
ATOM 645 O O . GLN A 1 88 ? 38.537 -7.405 -2.387 1.00 31.55 87 GLN A O 1
ATOM 651 N N . ILE A 1 89 ? 38.256 -7.461 -0.147 1.00 31.27 88 ILE A N 1
ATOM 652 C CA . ILE A 1 89 ? 39.203 -6.395 0.166 1.00 34.58 88 ILE A CA 1
ATOM 653 C C . ILE A 1 89 ? 40.358 -7.040 0.911 1.00 38.51 88 ILE A C 1
ATOM 654 O O . ILE A 1 89 ? 40.204 -7.434 2.073 1.00 34.82 88 ILE A O 1
ATOM 659 N N . LYS A 1 90 ? 41.504 -7.175 0.247 1.00 41.94 89 LYS A N 1
ATOM 660 C CA . LYS A 1 90 ? 42.692 -7.667 0.932 1.00 36.74 89 LYS A CA 1
ATOM 661 C C . LYS A 1 90 ? 43.226 -6.555 1.822 1.00 36.95 89 LYS A C 1
ATOM 662 O O . LYS A 1 90 ? 43.486 -5.442 1.351 1.00 36.41 89 LYS A O 1
ATOM 668 N N . VAL A 1 91 ? 43.363 -6.843 3.113 1.00 37.33 90 VAL A N 1
ATOM 669 C CA . VAL A 1 91 ? 43.887 -5.883 4.071 1.00 34.88 90 VAL A CA 1
ATOM 670 C C . VAL A 1 91 ? 45.240 -6.403 4.552 1.00 37.75 90 VAL A C 1
ATOM 671 O O . VAL A 1 91 ? 45.574 -7.581 4.381 1.00 35.17 90 VAL A O 1
ATOM 675 N N . ASN A 1 92 ? 46.037 -5.504 5.144 1.00 37.48 91 ASN A N 1
ATOM 676 C CA . ASN A 1 92 ? 47.434 -5.811 5.472 1.00 37.92 91 ASN A CA 1
ATOM 677 C C . ASN A 1 92 ? 47.611 -6.551 6.799 1.00 42.63 91 ASN A C 1
ATOM 678 O O . ASN A 1 92 ? 48.757 -6.804 7.197 1.00 36.62 91 ASN A O 1
ATOM 683 N N . GLN A 1 93 ? 46.524 -6.914 7.482 1.00 35.95 92 GLN A N 1
ATOM 684 C CA . GLN A 1 93 ? 46.588 -7.577 8.780 1.00 38.35 92 GLN A CA 1
ATOM 685 C C . GLN A 1 93 ? 45.633 -8.759 8.821 1.00 38.62 92 GLN A C 1
ATOM 686 O O . GLN A 1 93 ? 44.489 -8.671 8.368 1.00 36.48 92 GLN A O 1
ATOM 692 N N . ASN A 1 94 ? 46.114 -9.856 9.376 1.00 36.40 93 ASN A N 1
ATOM 693 C CA . ASN A 1 94 ? 45.271 -11.004 9.648 1.00 39.70 93 ASN A CA 1
ATOM 694 C C . ASN A 1 94 ? 44.444 -10.775 10.916 1.00 37.81 93 ASN A C 1
ATOM 695 O O . ASN A 1 94 ? 44.918 -10.187 11.888 1.00 32.52 93 ASN A O 1
ATOM 700 N N . ASN A 1 95 ? 43.203 -11.246 10.903 1.00 36.78 94 ASN A N 1
ATOM 701 C CA . ASN A 1 95 ? 42.363 -11.227 12.098 1.00 34.01 94 ASN A CA 1
ATOM 702 C C . ASN A 1 95 ? 42.733 -12.440 12.937 1.00 36.58 94 ASN A C 1
ATOM 703 O O . ASN A 1 95 ? 42.344 -13.564 12.611 1.00 36.38 94 ASN A O 1
ATOM 708 N N . VAL A 1 96 ? 43.466 -12.223 14.038 1.00 32.92 95 VAL A N 1
ATOM 709 C CA . VAL A 1 96 ? 43.906 -13.358 14.852 1.00 37.59 95 VAL A CA 1
ATOM 710 C C . VAL A 1 96 ? 42.725 -14.056 15.494 1.00 34.22 95 VAL A C 1
ATOM 711 O O . VAL A 1 96 ? 42.848 -15.203 15.932 1.00 39.69 95 VAL A O 1
ATOM 715 N N . HIS A 1 97 ? 41.581 -13.384 15.579 1.00 34.22 96 HIS A N 1
ATOM 716 C CA . HIS A 1 97 ? 40.389 -13.960 16.180 1.00 34.77 96 HIS A CA 1
ATOM 717 C C . HIS A 1 97 ? 39.451 -14.577 15.149 1.00 34.31 96 HIS A C 1
ATOM 718 O O . HIS A 1 97 ? 38.275 -14.806 15.453 1.00 35.71 96 HIS A O 1
ATOM 725 N N . THR A 1 98 ? 39.946 -14.854 13.945 1.00 33.04 97 THR A N 1
ATOM 726 C CA . THR A 1 98 ? 39.133 -15.517 12.937 1.00 30.25 97 THR A CA 1
ATOM 727 C C . THR A 1 98 ? 38.734 -16.910 13.415 1.00 34.93 97 THR A C 1
ATOM 728 O O . THR A 1 98 ? 39.613 -17.716 13.767 1.00 34.78 97 THR A O 1
ATOM 732 N N . PRO A 1 99 ? 37.446 -17.239 13.427 1.00 33.06 98 PRO A N 1
ATOM 733 C CA . PRO A 1 99 ? 37.012 -18.568 13.866 1.00 32.86 98 PRO A CA 1
ATOM 734 C C . PRO A 1 99 ? 37.168 -19.580 12.744 1.00 36.80 98 PRO A C 1
ATOM 735 O O . PRO A 1 99 ? 37.357 -19.233 11.576 1.00 36.79 98 PRO A O 1
ATOM 739 N N . LYS A 1 100 ? 37.059 -20.851 13.101 1.00 35.42 99 LYS A N 1
ATOM 740 C CA . LYS A 1 100 ? 36.863 -21.843 12.050 1.00 40.13 99 LYS A CA 1
ATOM 741 C C . LYS A 1 100 ? 35.562 -21.518 11.319 1.00 38.85 99 LYS A C 1
ATOM 742 O O . LYS A 1 100 ? 34.536 -21.255 11.953 1.00 35.72 99 LYS A O 1
ATOM 748 N N . TYR A 1 101 ? 35.594 -21.496 9.987 1.00 36.03 100 TYR A N 1
ATOM 749 C CA . TYR A 1 101 ? 34.390 -21.039 9.319 1.00 34.48 100 TYR A CA 1
ATOM 750 C C . TYR A 1 101 ? 34.231 -21.679 7.949 1.00 37.40 100 TYR A C 1
ATOM 751 O O . TYR A 1 101 ? 35.179 -22.207 7.364 1.00 33.04 100 TYR A O 1
ATOM 760 N N . THR A 1 102 ? 32.995 -21.629 7.462 1.00 35.02 101 THR A N 1
ATOM 761 C CA . THR A 1 102 ? 32.646 -22.061 6.118 1.00 36.16 101 THR A CA 1
ATOM 762 C C . THR A 1 102 ? 31.619 -21.088 5.555 1.00 37.22 101 THR A C 1
ATOM 763 O O . THR A 1 102 ? 31.029 -20.284 6.291 1.00 34.70 101 THR A O 1
ATOM 767 N N . TYR A 1 103 ? 31.388 -21.187 4.243 1.00 34.21 102 TYR A N 1
ATOM 768 C CA . TYR A 1 103 ? 30.277 -20.537 3.557 1.00 32.32 102 TYR A CA 1
ATOM 769 C C . TYR A 1 103 ? 29.240 -21.587 3.179 1.00 32.45 102 TYR A C 1
ATOM 770 O O . TYR A 1 103 ? 29.596 -22.698 2.769 1.00 32.99 102 TYR A O 1
ATOM 779 N N . ARG A 1 104 ? 27.957 -21.247 3.311 1.00 26.36 103 ARG A N 1
ATOM 780 C CA . ARG A 1 104 ? 26.916 -22.070 2.712 1.00 30.14 103 ARG A CA 1
ATOM 781 C C . ARG A 1 104 ? 25.726 -21.206 2.319 1.00 36.11 103 ARG A C 1
ATOM 782 O O . ARG A 1 104 ? 25.285 -20.355 3.087 1.00 27.54 103 ARG A O 1
ATOM 790 N N . THR A 1 105 ? 25.203 -21.443 1.118 1.00 32.03 104 THR A N 1
ATOM 791 C CA . THR A 1 105 ? 24.002 -20.763 0.669 1.00 31.59 104 THR A CA 1
ATOM 792 C C . THR A 1 105 ? 22.770 -21.504 1.183 1.00 32.75 104 THR A C 1
ATOM 793 O O . THR A 1 105 ? 22.641 -22.721 1.008 1.00 35.55 104 THR A O 1
ATOM 797 N N . VAL A 1 106 ? 21.877 -20.782 1.829 1.00 31.38 105 VAL A N 1
ATOM 798 C CA . VAL A 1 106 ? 20.727 -21.423 2.448 1.00 35.33 105 VAL A CA 1
ATOM 799 C C . VAL A 1 106 ? 19.559 -21.401 1.472 1.00 38.17 105 VAL A C 1
ATOM 800 O O . VAL A 1 106 ? 19.512 -20.599 0.529 1.00 35.24 105 VAL A O 1
ATOM 804 N N . ARG A 1 107 ? 18.612 -22.326 1.688 1.00 39.25 106 ARG A N 1
ATOM 805 C CA . ARG A 1 107 ? 17.403 -22.506 0.915 1.00 38.61 106 ARG A CA 1
ATOM 806 C C . ARG A 1 107 ? 16.194 -21.965 1.668 1.00 39.22 106 ARG A C 1
ATOM 807 O O . ARG A 1 107 ? 16.238 -21.781 2.888 1.00 34.74 106 ARG A O 1
ATOM 815 N N . PRO A 1 108 ? 15.096 -21.694 0.961 1.00 36.38 107 PRO A N 1
ATOM 816 C CA . PRO A 1 108 ? 13.849 -21.328 1.641 1.00 36.89 107 PRO A CA 1
ATOM 817 C C . PRO A 1 108 ? 13.486 -22.334 2.731 1.00 35.82 107 PRO A C 1
ATOM 818 O O . PRO A 1 108 ? 13.650 -23.545 2.573 1.00 35.25 107 PRO A O 1
ATOM 822 N N . GLY A 1 109 ? 13.044 -21.813 3.874 1.00 35.43 108 GLY A N 1
ATOM 823 C CA . GLY A 1 109 ? 12.666 -22.641 4.994 1.00 32.11 108 GLY A CA 1
ATOM 824 C C . GLY A 1 109 ? 13.762 -22.884 6.004 1.00 39.56 108 GLY A C 1
ATOM 825 O O . GLY A 1 109 ? 13.490 -23.453 7.068 1.00 40.12 108 GLY A O 1
ATOM 826 N N . GLU A 1 110 ? 14.992 -22.480 5.708 1.00 35.41 109 GLU A N 1
ATOM 827 C CA . GLU A 1 110 ? 16.099 -22.672 6.623 1.00 36.70 109 GLU A CA 1
ATOM 828 C C . GLU A 1 110 ? 16.216 -21.476 7.553 1.00 32.52 109 GLU A C 1
ATOM 829 O O . GLU A 1 110 ? 15.992 -20.332 7.145 1.00 30.37 109 GLU A O 1
ATOM 835 N N . SER A 1 111 ? 16.538 -21.753 8.816 1.00 33.47 110 SER A N 1
ATOM 836 C CA . SER A 1 111 ? 16.744 -20.700 9.794 1.00 28.94 110 SER A CA 1
ATOM 837 C C . SER A 1 111 ? 18.230 -20.357 9.896 1.00 29.07 110 SER A C 1
ATOM 838 O O . SER A 1 111 ? 19.101 -21.185 9.615 1.00 30.90 110 SER A O 1
ATOM 841 N N . PHE A 1 112 ? 18.513 -19.118 10.283 1.00 28.34 111 PHE A N 1
ATOM 842 C CA . PHE A 1 112 ? 19.876 -18.703 10.602 1.00 32.27 111 PHE A CA 1
ATOM 843 C C . PHE A 1 112 ? 19.811 -17.487 11.518 1.00 31.64 111 PHE A C 1
ATOM 844 O O . PHE A 1 112 ? 18.730 -16.981 11.841 1.00 29.86 111 PHE A O 1
ATOM 852 N N . ASN A 1 113 ? 20.990 -17.020 11.929 1.00 31.51 112 ASN A N 1
ATOM 853 C CA . ASN A 1 113 ? 21.133 -15.924 12.876 1.00 31.37 112 ASN A CA 1
ATOM 854 C C . ASN A 1 113 ? 21.619 -14.664 12.173 1.00 30.27 112 ASN A C 1
ATOM 855 O O . ASN A 1 113 ? 22.567 -14.709 11.383 1.00 29.18 112 ASN A O 1
ATOM 860 N N . ILE A 1 114 ? 20.997 -13.535 12.498 1.00 27.79 113 ILE A N 1
ATOM 861 C CA . ILE A 1 114 ? 21.439 -12.225 12.030 1.00 26.52 113 ILE A CA 1
ATOM 862 C C . ILE A 1 114 ? 22.153 -11.517 13.173 1.00 27.14 113 ILE A C 1
ATOM 863 O O . ILE A 1 114 ? 21.601 -11.405 14.277 1.00 26.60 113 ILE A O 1
ATOM 868 N N . LEU A 1 115 ? 23.398 -11.074 12.932 1.00 27.65 114 LEU A N 1
ATOM 869 C CA . LEU A 1 115 ? 24.097 -10.144 13.821 1.00 25.32 114 LEU A CA 1
ATOM 870 C C . LEU A 1 115 ? 23.981 -8.765 13.191 1.00 25.61 114 LEU A C 1
ATOM 871 O O . LEU A 1 115 ? 24.667 -8.460 12.214 1.00 26.75 114 LEU A O 1
ATOM 876 N N . ALA A 1 116 ? 23.051 -7.963 13.699 1.00 24.98 115 ALA A N 1
ATOM 877 C CA . ALA A 1 116 ? 22.759 -6.661 13.114 1.00 27.04 115 ALA A CA 1
ATOM 878 C C . ALA A 1 116 ? 23.825 -5.679 13.558 1.00 25.76 115 ALA A C 1
ATOM 879 O O . ALA A 1 116 ? 24.029 -5.499 14.765 1.00 26.03 115 ALA A O 1
ATOM 881 N N . CYS A 1 117 ? 24.509 -5.050 12.607 1.00 25.45 116 CYS A N 1
ATOM 882 C CA . CYS A 1 117 ? 25.650 -4.214 12.951 1.00 26.43 116 CYS A CA 1
ATOM 883 C C . CYS A 1 117 ? 25.476 -2.801 12.426 1.00 29.07 116 CYS A C 1
ATOM 884 O O . CYS A 1 117 ? 24.857 -2.574 11.381 1.00 30.99 116 CYS A O 1
ATOM 887 N N . TYR A 1 118 ? 26.073 -1.848 13.144 1.00 27.89 117 TYR A N 1
ATOM 888 C CA . TYR A 1 118 ? 26.137 -0.467 12.695 1.00 30.91 117 TYR A CA 1
ATOM 889 C C . TYR A 1 118 ? 27.493 0.098 13.059 1.00 33.44 117 TYR A C 1
ATOM 890 O O . TYR A 1 118 ? 28.045 -0.212 14.121 1.00 31.05 117 TYR A O 1
ATOM 899 N N . ASP A 1 119 ? 28.045 0.894 12.142 1.00 31.47 118 ASP A N 1
ATOM 900 C CA . ASP A 1 119 ? 29.356 1.514 12.312 1.00 33.71 118 ASP A CA 1
ATOM 901 C C . ASP A 1 119 ? 30.444 0.490 12.629 1.00 33.21 118 ASP A C 1
ATOM 902 O O . ASP A 1 119 ? 31.403 0.787 13.348 1.00 35.20 118 ASP A O 1
ATOM 907 N N . GLY A 1 120 ? 30.313 -0.721 12.098 1.00 29.00 119 GLY A N 1
ATOM 908 C CA . GLY A 1 120 ? 31.299 -1.754 12.349 1.00 27.44 119 GLY A CA 1
ATOM 909 C C . GLY A 1 120 ? 31.243 -2.385 13.726 1.00 33.65 119 GLY A C 1
ATOM 910 O O . GLY A 1 120 ? 32.233 -2.981 14.163 1.00 33.68 119 GLY A O 1
ATOM 911 N N . ALA A 1 121 ? 30.119 -2.292 14.426 1.00 30.77 120 ALA A N 1
ATOM 912 C CA . ALA A 1 121 ? 30.008 -2.909 15.747 1.00 34.77 120 ALA A CA 1
ATOM 913 C C . ALA A 1 121 ? 28.665 -3.613 15.869 1.00 31.64 120 ALA A C 1
ATOM 914 O O . ALA A 1 121 ? 27.639 -3.072 15.448 1.00 30.82 120 ALA A O 1
ATOM 916 N N . ALA A 1 122 ? 28.662 -4.802 16.463 1.00 31.61 121 ALA A N 1
ATOM 917 C CA . ALA A 1 122 ? 27.409 -5.533 16.611 1.00 28.52 121 ALA A CA 1
ATOM 918 C C . ALA A 1 122 ? 26.483 -4.776 17.545 1.00 33.94 121 ALA A C 1
ATOM 919 O O . ALA A 1 122 ? 26.911 -4.287 18.595 1.00 33.52 121 ALA A O 1
ATOM 921 N N . ALA A 1 123 ? 25.214 -4.675 17.163 1.00 29.00 122 ALA A N 1
ATOM 922 C CA . ALA A 1 123 ? 24.199 -4.007 17.966 1.00 29.66 122 ALA A CA 1
ATOM 923 C C . ALA A 1 123 ? 23.143 -4.962 18.491 1.00 31.40 122 ALA A C 1
ATOM 924 O O . ALA A 1 123 ? 22.686 -4.800 19.621 1.00 28.38 122 ALA A O 1
ATOM 926 N N . GLY A 1 124 ? 22.777 -5.974 17.709 1.00 30.37 123 GLY A N 1
ATOM 927 C CA . GLY A 1 124 ? 21.733 -6.902 18.102 1.00 30.46 123 GLY A CA 1
ATOM 928 C C . GLY A 1 124 ? 21.895 -8.231 17.403 1.00 29.25 123 GLY A C 1
ATOM 929 O O . GLY A 1 124 ? 22.582 -8.341 16.386 1.00 28.27 123 GLY A O 1
ATOM 930 N N . VAL A 1 125 ? 21.242 -9.250 17.950 1.00 25.72 124 VAL A N 1
ATOM 931 C CA . VAL A 1 125 ? 21.277 -10.555 17.321 1.00 30.50 124 VAL A CA 1
ATOM 932 C C . VAL A 1 125 ? 19.899 -11.201 17.454 1.00 32.63 124 VAL A C 1
ATOM 933 O O . VAL A 1 125 ? 19.284 -11.160 18.525 1.00 30.42 124 VAL A O 1
ATOM 937 N N . TYR A 1 126 ? 19.388 -11.747 16.349 1.00 30.17 125 TYR A N 1
ATOM 938 C CA . TYR A 1 126 ? 18.063 -12.357 16.333 1.00 26.09 125 TYR A CA 1
ATOM 939 C C . TYR A 1 126 ? 18.021 -13.427 15.247 1.00 33.33 125 TYR A C 1
ATOM 940 O O . TYR A 1 126 ? 18.771 -13.371 14.276 1.00 27.99 125 TYR A O 1
ATOM 949 N N . GLY A 1 127 ? 17.142 -14.411 15.425 1.00 32.45 126 GLY A N 1
ATOM 950 C CA . GLY A 1 127 ? 16.982 -15.442 14.415 1.00 31.08 126 GLY A CA 1
ATOM 951 C C . GLY A 1 127 ? 15.994 -15.055 13.328 1.00 30.36 126 GLY A C 1
ATOM 952 O O . GLY A 1 127 ? 15.025 -14.325 13.540 1.00 31.15 126 GLY A O 1
ATOM 953 N N . VAL A 1 128 ? 16.258 -15.558 12.129 1.00 31.89 127 VAL A N 1
ATOM 954 C CA . VAL A 1 128 ? 15.400 -15.325 10.979 1.00 35.61 127 VAL A CA 1
ATOM 955 C C . VAL A 1 128 ? 15.178 -16.664 10.286 1.00 33.98 127 VAL A C 1
ATOM 956 O O . VAL A 1 128 ? 15.817 -17.666 10.612 1.00 29.16 127 VAL A O 1
ATOM 960 N N . ASN A 1 129 ? 14.275 -16.660 9.305 1.00 30.05 128 ASN A N 1
ATOM 961 C CA . ASN A 1 129 ? 14.009 -17.820 8.461 1.00 33.88 128 ASN A CA 1
ATOM 962 C C . ASN A 1 129 ? 13.820 -17.354 7.023 1.00 27.58 128 ASN A C 1
ATOM 963 O O . ASN A 1 129 ? 13.050 -16.423 6.779 1.00 30.20 128 ASN A O 1
ATOM 968 N N . MET A 1 130 ? 14.523 -17.997 6.079 1.00 29.08 129 MET A N 1
ATOM 969 C CA . MET A 1 130 ? 14.457 -17.619 4.661 1.00 31.30 129 MET A CA 1
ATOM 970 C C . MET A 1 130 ? 13.084 -17.906 4.069 1.00 29.14 129 MET A C 1
ATOM 971 O O . MET A 1 130 ? 12.643 -19.056 4.039 1.00 31.69 129 MET A O 1
ATOM 976 N N . ARG A 1 131 ? 12.437 -16.869 3.560 1.00 31.99 130 ARG A N 1
ATOM 977 C CA . ARG A 1 131 ? 11.107 -16.971 2.986 1.00 32.76 130 ARG A CA 1
ATOM 978 C C . ARG A 1 131 ? 11.183 -17.528 1.562 1.00 35.21 130 ARG A C 1
ATOM 979 O O . ARG A 1 131 ? 12.246 -17.563 0.935 1.00 32.84 130 ARG A O 1
ATOM 987 N N . SER A 1 132 ? 10.025 -17.946 1.039 1.00 36.56 131 SER A N 1
ATOM 988 C CA . SER A 1 132 ? 10.000 -18.562 -0.291 1.00 37.09 131 SER A CA 1
ATOM 989 C C . SER A 1 132 ? 10.374 -17.567 -1.386 1.00 35.95 131 SER A C 1
ATOM 990 O O . SER A 1 132 ? 10.933 -17.959 -2.418 1.00 38.01 131 SER A O 1
ATOM 993 N N . ASN A 1 133 ? 10.075 -16.286 -1.191 1.00 34.46 132 ASN A N 1
ATOM 994 C CA . ASN A 1 133 ? 10.511 -15.235 -2.105 1.00 34.90 132 ASN A CA 1
ATOM 995 C C . ASN A 1 133 ? 11.921 -14.717 -1.780 1.00 33.85 132 ASN A C 1
ATOM 996 O O . ASN A 1 133 ? 12.269 -13.602 -2.184 1.00 31.88 132 ASN A O 1
ATOM 1001 N N . TYR A 1 134 ? 12.697 -15.474 -0.998 1.00 34.77 133 TYR A N 1
ATOM 1002 C CA . TYR A 1 134 ? 14.113 -15.210 -0.753 1.00 35.86 133 TYR A CA 1
ATOM 1003 C C . TYR A 1 134 ? 14.362 -13.903 0.013 1.00 32.61 133 TYR A C 1
ATOM 1004 O O . TYR A 1 134 ? 15.425 -13.284 -0.097 1.00 30.58 133 TYR A O 1
ATOM 1013 N N . THR A 1 135 ? 13.409 -13.484 0.826 1.00 30.30 134 THR A N 1
ATOM 1014 C CA . THR A 1 135 ? 13.561 -12.335 1.710 1.00 31.12 134 THR A CA 1
ATOM 1015 C C . THR A 1 135 ? 13.500 -12.806 3.158 1.00 29.33 134 THR A C 1
ATOM 1016 O O . THR A 1 135 ? 13.094 -13.929 3.449 1.00 31.32 134 THR A O 1
ATOM 1020 N N . ILE A 1 136 ? 13.904 -11.936 4.079 1.00 30.36 135 ILE A N 1
ATOM 1021 C CA . ILE A 1 136 ? 13.778 -12.237 5.499 1.00 32.06 135 ILE A CA 1
ATOM 1022 C C . ILE A 1 136 ? 13.016 -11.111 6.188 1.00 33.73 135 ILE A C 1
ATOM 1023 O O . ILE A 1 136 ? 13.049 -9.955 5.752 1.00 31.34 135 ILE A O 1
ATOM 1028 N N . ARG A 1 137 ? 12.343 -11.461 7.290 1.00 33.26 136 ARG A N 1
ATOM 1029 C CA . ARG A 1 137 ? 11.555 -10.509 8.071 1.00 39.54 136 ARG A CA 1
ATOM 1030 C C . ARG A 1 137 ? 12.538 -9.975 9.104 1.00 37.04 136 ARG A C 1
ATOM 1031 O O . ARG A 1 137 ? 12.737 -10.540 10.179 1.00 38.28 136 ARG A O 1
ATOM 1039 N N . GLY A 1 138 ? 13.247 -8.917 8.725 1.00 35.90 137 GLY A N 1
ATOM 1040 C CA . GLY A 1 138 ? 14.313 -8.389 9.536 1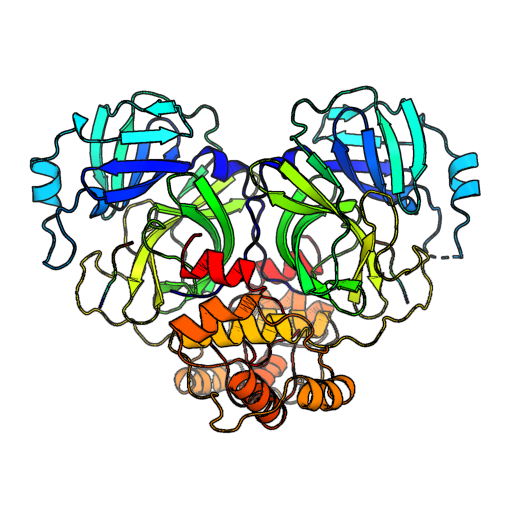.00 34.54 137 GLY A CA 1
ATOM 1041 C C . GLY A 1 138 ? 13.971 -7.037 10.129 1.00 34.25 137 GLY A C 1
ATOM 1042 O O . GLY A 1 138 ? 12.884 -6.479 9.968 1.00 36.17 137 GLY A O 1
ATOM 1043 N N . SER A 1 139 ? 14.960 -6.511 10.828 1.00 32.38 138 SER A N 1
ATOM 1044 C CA . SER A 1 139 ? 14.903 -5.161 11.362 1.00 34.27 138 SER A CA 1
ATOM 1045 C C . SER A 1 139 ? 16.275 -4.576 11.063 1.00 32.95 138 SER A C 1
ATOM 1046 O O . SER A 1 139 ? 17.272 -4.952 11.695 1.00 33.66 138 SER A O 1
ATOM 1049 N N . PHE A 1 140 ? 16.319 -3.722 10.043 1.00 36.87 139 PHE A N 1
ATOM 1050 C CA . PHE A 1 140 ? 17.533 -3.111 9.529 1.00 35.25 139 PHE A CA 1
ATOM 1051 C C . PHE A 1 140 ? 17.210 -1.678 9.154 1.00 36.41 139 PHE A C 1
ATOM 1052 O O . PHE A 1 140 ? 16.145 -1.404 8.598 1.00 34.83 139 PHE A O 1
ATOM 1060 N N . ILE A 1 141 ? 18.128 -0.763 9.443 1.00 35.75 140 ILE A N 1
ATOM 1061 C CA . ILE A 1 141 ? 18.017 0.587 8.927 1.00 38.13 140 ILE A CA 1
ATOM 1062 C C . ILE A 1 141 ? 19.313 0.904 8.205 1.00 37.01 140 ILE A C 1
ATOM 1063 O O . ILE A 1 141 ? 20.260 0.115 8.215 1.00 33.54 140 ILE A O 1
ATOM 1068 N N . ASN A 1 142 ? 19.334 2.053 7.539 1.00 34.67 141 ASN A N 1
ATOM 1069 C CA . ASN A 1 142 ? 20.489 2.387 6.711 1.00 37.53 141 ASN A CA 1
ATOM 1070 C C . ASN A 1 142 ? 21.770 2.338 7.537 1.00 35.45 141 ASN A C 1
ATOM 1071 O O . ASN A 1 142 ? 21.834 2.857 8.655 1.00 32.39 141 ASN A O 1
ATOM 1076 N N . GLY A 1 143 ? 22.779 1.683 6.994 1.00 31.54 142 GLY A N 1
ATOM 1077 C CA . GLY A 1 143 ? 24.013 1.440 7.709 1.00 32.09 142 GLY A CA 1
ATOM 1078 C C . GLY A 1 143 ? 24.161 0.013 8.146 1.00 30.33 142 GLY A C 1
ATOM 1079 O O . GLY A 1 143 ? 25.263 -0.391 8.544 1.00 31.02 142 GLY A O 1
ATOM 1080 N N . ALA A 1 144 ? 23.084 -0.774 8.057 1.00 29.06 143 ALA A N 1
ATOM 1081 C CA . ALA A 1 144 ? 23.091 -2.168 8.454 1.00 31.48 143 ALA A CA 1
ATOM 1082 C C . ALA A 1 144 ? 23.726 -3.092 7.426 1.00 28.20 143 ALA A C 1
ATOM 1083 O O . ALA A 1 144 ? 24.068 -4.228 7.779 1.00 25.23 143 ALA A O 1
ATOM 1085 N N . ALA A 1 145 ? 23.907 -2.646 6.178 1.00 27.95 144 ALA A N 1
ATOM 1086 C CA . ALA A 1 145 ? 24.429 -3.552 5.162 1.00 28.78 144 ALA A CA 1
ATOM 1087 C C . ALA A 1 145 ? 25.805 -4.056 5.565 1.00 29.23 144 ALA A C 1
ATOM 1088 O O . ALA A 1 145 ? 26.586 -3.351 6.220 1.00 29.14 144 ALA A O 1
ATOM 1090 N N . GLY A 1 146 ? 26.093 -5.303 5.191 1.00 22.83 145 GLY A N 1
ATOM 1091 C CA . GLY A 1 146 ? 27.273 -5.980 5.685 1.00 27.25 145 GLY A CA 1
ATOM 1092 C C . GLY A 1 146 ? 27.068 -6.757 6.981 1.00 26.18 145 GLY A C 1
ATOM 1093 O O . GLY A 1 146 ? 27.914 -7.598 7.315 1.00 26.08 145 GLY A O 1
ATOM 1094 N N . SER A 1 147 ? 25.973 -6.512 7.702 1.00 25.50 146 SER A N 1
ATOM 1095 C CA . SER A 1 147 ? 25.586 -7.361 8.828 1.00 24.37 146 SER A CA 1
ATOM 1096 C C . SER A 1 147 ? 25.571 -8.817 8.376 1.00 30.52 146 SER A C 1
ATOM 1097 O O . SER A 1 147 ? 24.962 -9.134 7.337 1.00 27.38 146 SER A O 1
ATOM 1100 N N . PRO A 1 148 ? 26.238 -9.719 9.089 1.00 27.13 147 PRO A N 1
ATOM 1101 C CA . PRO A 1 148 ? 26.304 -11.105 8.630 1.00 25.19 147 PRO A CA 1
ATOM 1102 C C . PRO A 1 148 ? 25.177 -11.956 9.192 1.00 28.88 147 PRO A C 1
ATOM 1103 O O . PRO A 1 148 ? 24.615 -11.684 10.258 1.00 24.83 147 PRO A O 1
ATOM 1107 N N . GLY A 1 149 ? 24.819 -12.967 8.407 1.00 23.84 148 GLY A N 1
ATOM 1108 C CA . GLY A 1 149 ? 23.951 -14.050 8.846 1.00 25.83 148 GLY A CA 1
ATOM 1109 C C . GLY A 1 149 ? 24.808 -15.296 8.982 1.00 28.90 148 GLY A C 1
ATOM 1110 O O . GLY A 1 149 ? 25.698 -15.525 8.167 1.00 29.53 148 GLY A O 1
ATOM 1111 N N . TYR A 1 150 ? 24.527 -16.108 9.995 1.00 28.79 149 TYR A N 1
ATOM 1112 C CA . TYR A 1 150 ? 25.465 -17.168 10.342 1.00 29.22 149 TYR A CA 1
ATOM 1113 C C . TYR A 1 150 ? 24.705 -18.279 11.060 1.00 33.57 149 TYR A C 1
ATOM 1114 O O . TYR A 1 150 ? 23.614 -18.065 11.604 1.00 32.42 149 TYR A O 1
ATOM 1123 N N . ASN A 1 151 ? 25.294 -19.479 11.040 1.00 34.39 150 ASN A N 1
ATOM 1124 C CA . ASN A 1 151 ? 24.932 -20.594 11.905 1.00 34.28 150 ASN A CA 1
ATOM 1125 C C . ASN A 1 151 ? 26.215 -21.113 12.538 1.00 36.92 150 ASN A C 1
ATOM 1126 O O . ASN A 1 151 ? 27.293 -20.989 11.955 1.00 37.02 150 ASN A O 1
ATOM 1131 N N . ILE A 1 152 ? 26.103 -21.703 13.726 1.00 33.83 151 ILE A N 1
ATOM 1132 C CA . ILE A 1 152 ? 27.249 -22.295 14.413 1.00 41.63 151 ILE A CA 1
ATOM 1133 C C . ILE A 1 152 ? 26.970 -23.777 14.608 1.00 43.83 151 ILE A C 1
ATOM 1134 O O . ILE A 1 152 ? 25.980 -24.146 15.250 1.00 39.80 151 ILE A O 1
ATOM 1139 N N . ASN A 1 153 ? 27.829 -24.626 14.044 1.00 46.33 152 ASN A N 1
ATOM 1140 C CA . ASN A 1 153 ? 27.736 -26.067 14.243 1.00 49.05 152 ASN A CA 1
ATOM 1141 C C . ASN A 1 153 ? 29.109 -26.586 14.627 1.00 49.75 152 ASN A C 1
ATOM 1142 O O . 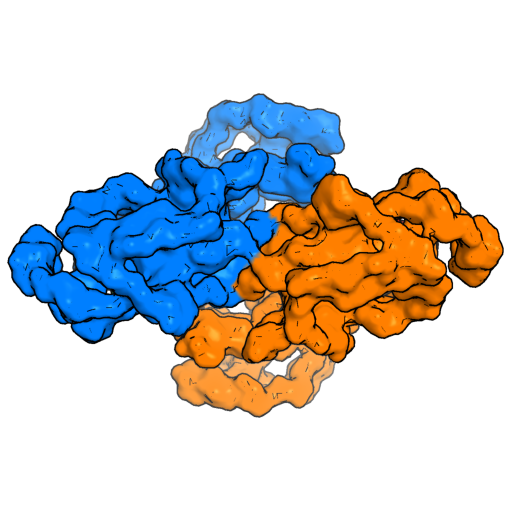ASN A 1 153 ? 30.072 -26.409 13.873 1.00 48.92 152 ASN A O 1
ATOM 1147 N N . ASN A 1 154 ? 29.200 -27.204 15.806 1.00 54.29 153 ASN A N 1
ATOM 1148 C CA . ASN A 1 154 ? 30.425 -27.872 16.249 1.00 53.12 153 ASN A CA 1
ATOM 1149 C C . ASN A 1 154 ? 31.602 -26.899 16.337 1.00 52.75 153 ASN A C 1
ATOM 1150 O O . ASN A 1 154 ? 32.748 -27.270 16.083 1.00 53.85 153 ASN A O 1
ATOM 1155 N N . GLY A 1 155 ? 31.325 -25.643 16.692 1.00 50.04 154 GLY A N 1
ATOM 1156 C CA . GLY A 1 155 ? 32.371 -24.635 16.752 1.00 50.95 154 GLY A CA 1
ATOM 1157 C C . GLY A 1 155 ? 32.762 -24.015 15.422 1.00 49.61 154 GLY A C 1
ATOM 1158 O O . GLY A 1 155 ? 33.573 -23.076 15.406 1.00 51.35 154 GLY A O 1
ATOM 1159 N N . THR A 1 156 ? 32.227 -24.502 14.310 1.00 46.11 155 THR A N 1
ATOM 1160 C CA . THR A 1 156 ? 32.453 -23.888 13.007 1.00 45.30 155 THR A CA 1
ATOM 1161 C C . THR A 1 156 ? 31.348 -22.879 12.719 1.00 36.20 155 THR A C 1
ATOM 1162 O O . THR A 1 156 ? 30.166 -23.185 12.887 1.00 39.20 155 THR A O 1
ATOM 1166 N N . VAL A 1 157 ? 31.730 -21.678 12.295 1.00 35.02 156 VAL A N 1
ATOM 1167 C CA . VAL A 1 157 ? 30.761 -20.660 11.897 1.00 35.86 156 VAL A CA 1
ATOM 1168 C C . VAL A 1 157 ? 30.498 -20.811 10.404 1.00 38.00 156 VAL A C 1
ATOM 1169 O O . VAL A 1 157 ? 31.423 -20.720 9.591 1.00 32.63 156 VAL A O 1
ATOM 1173 N N . GLU A 1 158 ? 29.242 -21.055 10.051 1.00 37.55 157 GLU A N 1
ATOM 1174 C CA . GLU A 1 158 ? 28.810 -21.193 8.666 1.00 33.18 157 GLU A CA 1
ATOM 1175 C C . GLU A 1 158 ? 28.169 -19.867 8.259 1.00 35.73 157 GLU A C 1
ATOM 1176 O O . GLU A 1 158 ? 27.086 -19.518 8.747 1.00 34.98 157 GLU A O 1
ATOM 1182 N N . PHE A 1 159 ? 28.866 -19.093 7.426 1.00 32.58 158 PHE A N 1
ATOM 1183 C CA . PHE A 1 159 ? 28.388 -17.773 7.029 1.00 29.67 158 PHE A CA 1
ATOM 1184 C C . PHE A 1 159 ? 27.511 -17.934 5.793 1.00 32.48 158 PHE A C 1
ATOM 1185 O O . PHE A 1 159 ? 27.960 -18.484 4.779 1.00 28.39 158 PHE A O 1
ATOM 1193 N N . CYS A 1 160 ? 26.277 -17.430 5.865 1.00 28.26 159 CYS A N 1
ATOM 1194 C CA . CYS A 1 160 ? 25.283 -17.692 4.829 1.00 29.02 159 CYS A CA 1
ATOM 1195 C C . CYS A 1 160 ? 24.619 -16.440 4.279 1.00 29.12 159 CYS A C 1
ATOM 1196 O O . CYS A 1 160 ? 23.789 -16.551 3.376 1.00 31.10 159 CYS A O 1
ATOM 1199 N N . TYR A 1 161 ? 24.985 -15.256 4.762 1.00 27.22 160 TYR A N 1
ATOM 1200 C CA . TYR A 1 161 ? 24.219 -14.059 4.471 1.00 28.64 160 TYR A CA 1
ATOM 1201 C C . TYR A 1 161 ? 25.076 -12.857 4.806 1.00 28.87 160 TYR A C 1
ATOM 1202 O O . TYR A 1 161 ? 25.738 -12.833 5.848 1.00 29.82 160 TYR A O 1
ATOM 1211 N N . LEU A 1 162 ? 25.080 -11.879 3.912 1.00 25.07 161 LEU A N 1
ATOM 1212 C CA . LEU A 1 162 ? 25.550 -10.544 4.227 1.00 25.96 161 LEU A CA 1
ATOM 1213 C C . LEU A 1 162 ? 24.469 -9.566 3.800 1.00 27.32 161 LEU A C 1
ATOM 1214 O O . LEU A 1 162 ? 24.025 -9.603 2.644 1.00 25.94 161 LEU A O 1
ATOM 1219 N N . HIS A 1 163 ? 24.039 -8.695 4.716 1.00 23.79 162 HIS A N 1
ATOM 1220 C CA . HIS A 1 163 ? 22.892 -7.839 4.394 1.00 24.66 162 HIS A CA 1
ATOM 1221 C C . HIS A 1 163 ? 23.196 -6.864 3.256 1.00 28.13 162 HIS A C 1
ATOM 1222 O O . HIS A 1 163 ? 24.283 -6.281 3.178 1.00 26.87 162 HIS A O 1
ATOM 1229 N N . GLN A 1 164 ? 22.197 -6.646 2.393 1.00 30.73 163 GLN A N 1
ATOM 1230 C CA . GLN A 1 164 ? 22.367 -5.777 1.230 1.00 28.82 163 GLN A CA 1
ATOM 1231 C C . GLN A 1 164 ? 21.349 -4.644 1.182 1.00 29.95 163 GLN A C 1
ATOM 1232 O O . GLN A 1 164 ? 21.744 -3.473 1.120 1.00 28.95 163 GLN A O 1
ATOM 1238 N N . LEU A 1 165 ? 20.052 -4.937 1.213 1.00 26.71 164 LEU A N 1
ATOM 1239 C CA . LEU A 1 165 ? 19.072 -3.932 0.833 1.00 30.25 164 LEU A CA 1
ATOM 1240 C C . LEU A 1 165 ? 17.733 -4.284 1.450 1.00 27.39 164 LEU A C 1
ATOM 1241 O O . LEU A 1 165 ? 17.515 -5.408 1.909 1.00 30.24 164 LEU A O 1
ATOM 1246 N N . GLU A 1 166 ? 16.825 -3.313 1.403 1.00 30.05 165 GLU A N 1
ATOM 1247 C CA . GLU A 1 166 ? 15.434 -3.476 1.802 1.00 36.08 165 GLU A CA 1
ATOM 1248 C C . GLU A 1 166 ? 14.553 -3.306 0.572 1.00 38.65 165 GLU A C 1
ATOM 1249 O O . GLU A 1 166 ? 14.738 -2.354 -0.191 1.00 37.20 165 GLU A O 1
ATOM 1255 N N . LEU A 1 167 ? 13.600 -4.225 0.380 1.00 41.83 166 LEU A N 1
ATOM 1256 C CA . LEU A 1 167 ? 12.695 -4.128 -0.760 1.00 45.64 166 LEU A CA 1
ATOM 1257 C C . LEU A 1 167 ? 11.569 -3.133 -0.479 1.00 50.40 166 LEU A C 1
ATOM 1258 O O . LEU A 1 167 ? 11.387 -2.648 0.640 1.00 48.64 166 LEU A O 1
ATOM 1263 N N . GLY A 1 168 ? 10.791 -2.843 -1.521 1.00 51.34 167 GLY A N 1
ATOM 1264 C CA . GLY A 1 168 ? 9.770 -1.809 -1.459 1.00 57.52 167 GLY A CA 1
ATOM 1265 C C . GLY A 1 168 ? 8.794 -1.914 -0.301 1.00 63.98 167 GLY A C 1
ATOM 1266 O O . GLY A 1 168 ? 8.077 -0.954 0.004 1.00 67.50 167 GLY A O 1
ATOM 1267 N N . SER A 1 169 ? 8.771 -3.069 0.367 1.00 60.44 168 SER A N 1
ATOM 1268 C CA . SER A 1 169 ? 7.801 -3.343 1.413 1.00 62.59 168 SER A CA 1
ATOM 1269 C C . SER A 1 169 ? 8.400 -3.408 2.812 1.00 56.33 168 SER A C 1
ATOM 1270 O O . SER A 1 169 ? 7.644 -3.371 3.793 1.00 63.18 168 SER A O 1
ATOM 1273 N N . GLY A 1 170 ? 9.719 -3.498 2.942 1.00 50.14 169 GLY A N 1
ATOM 1274 C CA . GLY A 1 170 ? 10.324 -3.802 4.222 1.00 54.42 169 GLY A CA 1
ATOM 1275 C C . GLY A 1 170 ? 10.833 -5.224 4.349 1.00 52.80 169 GLY A C 1
ATOM 1276 O O . GLY A 1 170 ? 11.338 -5.593 5.417 1.00 47.46 169 GLY A O 1
ATOM 1277 N N . CYS A 1 171 ? 10.665 -6.046 3.316 1.00 50.39 170 CYS A N 1
ATOM 1278 C CA . CYS A 1 171 ? 11.437 -7.272 3.208 1.00 46.46 170 CYS A CA 1
ATOM 1279 C C . CYS A 1 171 ? 12.923 -6.943 3.104 1.00 36.59 170 CYS A C 1
ATOM 1280 O O . CYS A 1 171 ? 13.316 -5.876 2.622 1.00 33.89 170 CYS A O 1
ATOM 1283 N N . HIS A 1 172 ? 13.757 -7.865 3.567 1.00 31.27 171 HIS A N 1
ATOM 1284 C CA . HIS A 1 172 ? 15.191 -7.627 3.578 1.00 30.89 171 HIS A CA 1
ATOM 1285 C C . HIS A 1 172 ? 15.921 -8.688 2.772 1.00 27.95 171 HIS A C 1
ATOM 1286 O O . HIS A 1 172 ? 15.614 -9.883 2.851 1.00 31.85 171 HIS A O 1
ATOM 1293 N N . VAL A 1 173 ? 16.883 -8.230 1.989 1.00 27.99 172 VAL A N 1
ATOM 1294 C CA . VAL A 1 173 ? 17.585 -9.081 1.046 1.00 28.46 172 VAL A CA 1
ATOM 1295 C C . VAL A 1 173 ? 19.067 -8.958 1.323 1.00 26.22 172 VAL A C 1
ATOM 1296 O O . VAL A 1 173 ? 19.583 -7.846 1.480 1.00 27.26 172 VAL A O 1
ATOM 1300 N N . GLY A 1 174 ? 19.748 -10.096 1.393 1.00 26.69 173 GLY A N 1
ATOM 1301 C CA . GLY A 1 174 ? 21.192 -10.068 1.374 1.00 25.45 173 GLY A CA 1
ATOM 1302 C C . GLY A 1 174 ? 21.728 -10.898 0.228 1.00 27.77 173 GLY A C 1
ATOM 1303 O O . GLY A 1 174 ? 20.962 -11.410 -0.596 1.00 28.52 173 GLY A O 1
ATOM 1304 N N . SER A 1 175 ? 23.036 -11.042 0.172 1.00 27.91 174 SER A N 1
ATOM 1305 C CA . SER A 1 175 ? 23.677 -12.017 -0.694 1.00 27.43 174 SER A CA 1
ATOM 1306 C C . SER A 1 175 ? 24.321 -13.094 0.159 1.00 27.74 174 SER A C 1
ATOM 1307 O O . SER A 1 175 ? 24.482 -12.948 1.378 1.00 24.34 174 SER A O 1
ATOM 1310 N N . ASP A 1 176 ? 24.671 -14.201 -0.479 1.00 27.95 175 ASP A N 1
ATOM 1311 C CA . ASP A 1 176 ? 25.554 -15.090 0.237 1.00 27.45 175 ASP A CA 1
ATOM 1312 C C . ASP A 1 176 ? 26.966 -14.527 0.160 1.00 26.72 175 ASP A C 1
ATOM 1313 O O . ASP A 1 176 ? 27.227 -13.447 -0.405 1.00 27.09 175 ASP A O 1
ATOM 1318 N N . LEU A 1 177 ? 27.873 -15.264 0.763 1.00 25.67 176 LEU A N 1
ATOM 1319 C CA . LEU A 1 177 ? 29.256 -14.850 0.889 1.00 29.65 176 LEU A CA 1
ATOM 1320 C C . LEU A 1 177 ? 30.040 -15.111 -0.389 1.00 29.70 176 LEU A C 1
ATOM 1321 O O . LEU A 1 177 ? 31.172 -14.634 -0.510 1.00 28.33 176 LEU A O 1
ATOM 1326 N N . ASP A 1 178 ? 29.454 -15.843 -1.334 1.00 27.72 177 ASP A N 1
ATOM 1327 C CA . ASP A 1 178 ? 29.997 -15.932 -2.683 1.00 30.41 177 ASP A CA 1
ATOM 1328 C C . ASP A 1 178 ? 29.685 -14.701 -3.512 1.00 28.62 177 ASP A C 1
ATOM 1329 O O . ASP A 1 178 ? 30.229 -14.561 -4.617 1.00 32.80 177 ASP A O 1
ATOM 1334 N N . GLY A 1 179 ? 28.804 -13.830 -3.010 1.00 29.37 178 GLY A N 1
ATOM 1335 C CA . GLY A 1 179 ? 28.356 -12.652 -3.718 1.00 28.86 178 GLY A CA 1
ATOM 1336 C C . GLY A 1 179 ? 27.104 -12.815 -4.548 1.00 25.40 178 GLY A C 1
ATOM 1337 O O . GLY A 1 179 ? 26.772 -11.902 -5.310 1.00 28.53 178 GLY A O 1
ATOM 1338 N N . VAL A 1 180 ? 26.407 -13.942 -4.435 1.00 26.51 179 VAL A N 1
ATOM 1339 C CA . VAL A 1 180 ? 25.169 -14.187 -5.169 1.00 24.16 179 VAL A CA 1
ATOM 1340 C C . VAL A 1 180 ? 24.004 -13.650 -4.347 1.00 28.18 179 VAL A C 1
ATOM 1341 O O . VAL A 1 180 ? 23.747 -14.142 -3.243 1.00 27.22 179 VAL A O 1
ATOM 1345 N N . MET A 1 181 ? 23.306 -12.637 -4.871 1.00 28.03 180 MET A N 1
ATOM 1346 C CA . MET A 1 181 ? 22.094 -12.145 -4.208 1.00 25.51 180 MET A CA 1
ATOM 1347 C C . MET A 1 181 ? 21.049 -13.240 -4.060 1.00 28.67 180 MET A C 1
ATOM 1348 O O . MET A 1 181 ? 20.712 -13.920 -5.029 1.00 28.32 180 MET A O 1
ATOM 1353 N N . TYR A 1 182 ? 20.478 -13.358 -2.861 1.00 25.19 181 TYR A N 1
ATOM 1354 C CA . TYR A 1 182 ? 19.365 -14.280 -2.684 1.00 30.81 181 TYR A CA 1
ATOM 1355 C C . TYR A 1 182 ? 18.173 -13.829 -3.514 1.00 29.36 181 TYR A C 1
ATOM 1356 O O . TYR A 1 182 ? 17.843 -12.638 -3.568 1.00 25.40 181 TYR A O 1
ATOM 1365 N N . GLY A 1 183 ? 17.518 -14.797 -4.153 1.00 31.94 182 GLY A N 1
ATOM 1366 C CA . GLY A 1 183 ? 16.355 -14.510 -4.969 1.00 31.65 182 GLY A CA 1
ATOM 1367 C C . GLY A 1 183 ? 16.622 -13.723 -6.232 1.00 33.08 182 GLY A C 1
ATOM 1368 O O . GLY A 1 183 ? 15.666 -13.289 -6.883 1.00 31.68 182 GLY A O 1
ATOM 1369 N N . GLY A 1 184 ? 17.888 -13.493 -6.576 1.00 33.05 183 GLY A N 1
ATOM 1370 C CA . GLY A 1 184 ? 18.224 -12.777 -7.797 1.00 33.94 183 GLY A CA 1
ATOM 1371 C C . GLY A 1 184 ? 17.901 -11.298 -7.810 1.00 37.77 183 GLY A C 1
ATOM 1372 O O . GLY A 1 184 ? 17.973 -10.678 -8.877 1.00 34.86 183 GLY A O 1
ATOM 1373 N N . TYR A 1 185 ? 17.540 -10.700 -6.671 1.00 34.11 184 TYR A N 1
ATOM 1374 C CA . TYR A 1 185 ? 17.257 -9.269 -6.674 1.00 35.44 184 TYR A CA 1
ATOM 1375 C C . TYR A 1 185 ? 18.512 -8.498 -7.058 1.00 33.41 184 TYR A C 1
ATOM 1376 O O . TYR A 1 185 ? 19.629 -8.998 -6.935 1.00 28.62 184 TYR A O 1
ATOM 1385 N N . GLU A 1 186 ? 18.326 -7.271 -7.544 1.00 31.06 185 GLU A N 1
ATOM 1386 C CA . GLU A 1 186 ? 19.467 -6.466 -7.974 1.00 39.68 185 GLU A CA 1
ATOM 1387 C C . GLU A 1 186 ? 19.825 -5.450 -6.905 1.00 34.60 185 GLU A C 1
ATOM 1388 O O . GLU A 1 186 ? 18.936 -4.844 -6.295 1.00 35.45 185 GLU A O 1
ATOM 1394 N N . ASP A 1 187 ? 21.128 -5.243 -6.689 1.00 35.95 186 ASP A N 1
ATOM 1395 C CA . ASP A 1 187 ? 21.557 -4.166 -5.791 1.00 36.96 186 ASP A CA 1
ATOM 1396 C C . ASP A 1 187 ? 21.610 -2.862 -6.593 1.00 39.36 186 ASP A C 1
ATOM 1397 O O . ASP A 1 187 ? 22.662 -2.269 -6.847 1.00 36.45 186 ASP A O 1
ATOM 1402 N N . GLN A 1 188 ? 20.412 -2.417 -6.975 1.00 36.33 187 GLN A N 1
ATOM 1403 C CA . GLN A 1 188 ? 20.109 -1.210 -7.713 1.00 39.59 187 GLN A CA 1
ATOM 1404 C C . GLN A 1 188 ? 18.899 -0.550 -7.064 1.00 39.15 187 GLN A C 1
ATOM 1405 O O . GLN A 1 188 ? 17.957 -1.246 -6.663 1.00 40.82 187 GLN A O 1
ATOM 1411 N N . PRO A 1 189 ? 18.888 0.772 -6.953 1.00 41.63 188 PRO A N 1
ATOM 1412 C CA . PRO A 1 189 ? 17.782 1.470 -6.278 1.00 43.42 188 PRO A CA 1
ATOM 1413 C C . PRO A 1 189 ? 16.570 1.643 -7.187 1.00 48.98 188 PRO A C 1
ATOM 1414 O O . PRO A 1 189 ? 16.079 2.754 -7.417 1.00 49.36 188 PRO A O 1
ATOM 1418 N N . THR A 1 190 ? 16.075 0.527 -7.708 1.00 46.29 189 THR A N 1
ATOM 1419 C CA . THR A 1 190 ? 15.030 0.521 -8.717 1.00 48.46 189 THR A CA 1
ATOM 1420 C C . THR A 1 190 ? 13.782 -0.159 -8.178 1.00 47.49 189 THR A C 1
ATOM 1421 O O . THR A 1 190 ? 13.789 -0.789 -7.113 1.00 46.79 189 THR A O 1
ATOM 1425 N N . LEU A 1 191 ? 12.697 -0.002 -8.932 1.00 45.95 190 LEU A N 1
ATOM 1426 C CA . LEU A 1 191 ? 11.446 -0.692 -8.648 1.00 48.19 190 LEU A CA 1
ATOM 1427 C C . LEU A 1 191 ? 11.645 -2.182 -8.894 1.00 46.76 190 LEU A C 1
ATOM 1428 O O . LEU A 1 191 ? 11.844 -2.618 -10.029 1.00 48.17 190 LEU A O 1
ATOM 1433 N N . GLN A 1 192 ? 11.663 -2.953 -7.815 1.00 50.41 191 GLN A N 1
ATOM 1434 C CA . GLN A 1 192 ? 11.590 -4.404 -7.852 1.00 50.92 191 GLN A CA 1
ATOM 1435 C C . GLN A 1 192 ? 10.607 -4.807 -6.769 1.00 53.87 191 GLN A C 1
ATOM 1436 O O . GLN A 1 192 ? 10.654 -4.275 -5.652 1.00 57.73 191 GLN A O 1
ATOM 1442 N N . VAL A 1 193 ? 9.699 -5.705 -7.100 1.00 51.53 192 VAL A N 1
ATOM 1443 C CA . VAL A 1 193 ? 8.720 -6.174 -6.134 1.00 59.88 192 VAL A CA 1
ATOM 1444 C C . VAL A 1 193 ? 8.922 -7.670 -5.954 1.00 53.13 192 VAL A C 1
ATOM 1445 O O . VAL A 1 193 ? 9.138 -8.401 -6.929 1.00 48.90 192 VAL A O 1
ATOM 1449 N N . GLU A 1 194 ? 8.902 -8.108 -4.702 1.00 50.48 193 GLU A N 1
ATOM 1450 C CA . GLU A 1 194 ? 9.131 -9.507 -4.403 1.00 50.66 193 GLU A CA 1
ATOM 1451 C C . GLU A 1 194 ? 7.871 -10.314 -4.686 1.00 46.35 193 GLU A C 1
ATOM 1452 O O . GLU A 1 194 ? 6.756 -9.790 -4.683 1.00 47.75 193 GLU A O 1
ATOM 1458 N N . GLY A 1 195 ? 8.063 -11.607 -4.944 1.00 47.36 194 GLY A N 1
ATOM 1459 C CA . GLY A 1 195 ? 6.935 -12.495 -5.134 1.00 49.77 194 GLY A CA 1
ATOM 1460 C C . GLY A 1 195 ? 6.133 -12.668 -3.856 1.00 50.72 194 GLY A C 1
ATOM 1461 O O . GLY A 1 195 ? 6.515 -12.222 -2.775 1.00 48.10 194 GLY A O 1
ATOM 1462 N N . ALA A 1 196 ? 4.984 -13.327 -3.986 1.00 51.26 195 ALA A N 1
ATOM 1463 C CA . ALA A 1 196 ? 4.193 -13.638 -2.804 1.00 54.00 195 ALA A CA 1
ATOM 1464 C C . ALA A 1 196 ? 4.897 -14.710 -1.985 1.00 45.66 195 ALA A C 1
ATOM 1465 O O . ALA A 1 196 ? 5.422 -15.683 -2.528 1.00 50.35 195 ALA A O 1
ATOM 1467 N N . SER A 1 197 ? 4.948 -14.505 -0.676 1.00 51.84 196 SER A N 1
ATOM 1468 C CA . SER A 1 197 ? 5.527 -15.500 0.213 1.00 49.33 196 SER A CA 1
ATOM 1469 C C . SER A 1 197 ? 4.490 -16.588 0.475 1.00 50.44 196 SER A C 1
ATOM 1470 O O . SER A 1 197 ? 3.292 -16.306 0.562 1.00 52.02 196 SER A O 1
ATOM 1473 N N . SER A 1 198 ? 4.941 -17.839 0.539 1.00 46.08 197 SER A N 1
ATOM 1474 C CA . SER A 1 198 ? 4.103 -18.942 0.990 1.00 45.98 197 SER A CA 1
ATOM 1475 C C . SER A 1 198 ? 4.639 -19.495 2.303 1.00 49.70 197 SER A C 1
ATOM 1476 O O . SER A 1 198 ? 5.847 -19.729 2.444 1.00 49.09 197 SER A O 1
ATOM 1479 N N . LEU A 1 199 ? 3.736 -19.719 3.255 1.00 43.88 198 LEU A N 1
ATOM 1480 C CA . LEU A 1 199 ? 4.136 -20.290 4.534 1.00 44.91 198 LEU A CA 1
ATOM 1481 C C . LEU A 1 199 ? 4.786 -21.646 4.318 1.00 43.46 198 LEU A C 1
ATOM 1482 O O . LEU A 1 199 ? 4.250 -22.497 3.600 1.00 48.96 198 LEU A O 1
ATOM 1487 N N . PHE A 1 200 ? 5.946 -21.844 4.933 1.00 40.11 199 PHE A N 1
ATOM 1488 C CA . PHE A 1 200 ? 6.631 -23.127 4.857 1.00 39.59 199 PHE A CA 1
ATOM 1489 C C . PHE A 1 200 ? 5.928 -24.107 5.790 1.00 44.86 199 PHE A C 1
ATOM 1490 O O . PHE A 1 200 ? 6.054 -24.019 7.018 1.00 38.81 199 PHE A O 1
ATOM 1498 N N . THR A 1 201 ? 5.193 -25.049 5.193 1.00 39.50 200 THR A N 1
ATOM 1499 C CA . THR A 1 201 ? 4.280 -25.894 5.951 1.00 43.61 200 THR A CA 1
ATOM 1500 C C . THR A 1 201 ? 5.017 -26.755 6.960 1.00 42.90 200 THR A C 1
ATOM 1501 O O . THR A 1 201 ? 4.584 -26.885 8.111 1.00 40.45 200 THR A O 1
ATOM 1505 N N . GLU A 1 202 ? 6.131 -27.356 6.546 1.00 36.93 201 GLU A N 1
ATOM 1506 C CA . GLU A 1 202 ? 6.854 -28.242 7.446 1.00 41.75 201 GLU A CA 1
ATOM 1507 C C . GLU A 1 202 ? 7.321 -27.504 8.696 1.00 41.45 201 GLU A C 1
ATOM 1508 O O . GLU A 1 202 ? 7.438 -28.105 9.775 1.00 40.01 201 GLU A O 1
ATOM 1514 N N . ASN A 1 203 ? 7.576 -26.203 8.569 1.00 37.92 202 ASN A N 1
ATOM 1515 C CA . ASN A 1 203 ? 7.854 -25.377 9.736 1.00 42.27 202 ASN A CA 1
ATOM 1516 C C . ASN A 1 203 ? 6.590 -25.140 10.556 1.00 38.05 202 ASN A C 1
ATOM 1517 O O . ASN A 1 203 ? 6.631 -25.191 11.789 1.00 34.91 202 ASN A O 1
ATOM 1522 N N . VAL A 1 204 ? 5.463 -24.860 9.891 1.00 39.05 203 VAL A N 1
ATOM 1523 C CA . VAL A 1 204 ? 4.196 -24.731 10.607 1.00 39.60 203 VAL A CA 1
ATOM 1524 C C . VAL A 1 204 ? 3.913 -25.994 11.416 1.00 42.53 203 VAL A C 1
ATOM 1525 O O . VAL A 1 204 ? 3.433 -25.927 12.558 1.00 39.82 203 VAL A O 1
ATOM 1529 N N . LEU A 1 205 ? 4.264 -27.161 10.865 1.00 37.32 204 LEU A N 1
ATOM 1530 C CA . LEU A 1 205 ? 4.085 -28.413 11.592 1.00 40.77 204 LEU A CA 1
ATOM 1531 C C . LEU A 1 205 ? 5.011 -28.509 12.809 1.00 38.48 204 LEU A C 1
ATOM 1532 O O . LEU A 1 205 ? 4.591 -28.968 13.879 1.00 36.93 204 LEU A O 1
ATOM 1537 N N . ALA A 1 206 ? 6.281 -28.114 12.666 1.00 39.60 205 ALA A N 1
ATOM 1538 C CA . ALA A 1 206 ? 7.178 -28.131 13.819 1.00 33.67 205 ALA A CA 1
ATOM 1539 C C . ALA A 1 206 ? 6.661 -27.221 14.918 1.00 35.91 205 ALA A C 1
ATOM 1540 O O . ALA A 1 206 ? 6.811 -27.526 16.108 1.00 33.55 205 ALA A O 1
ATOM 1542 N N . PHE A 1 207 ? 6.057 -26.094 14.536 1.00 35.42 206 PHE A N 1
ATOM 1543 C CA . PHE A 1 207 ? 5.500 -25.173 15.517 1.00 34.63 206 PHE A CA 1
ATOM 1544 C C . PHE A 1 207 ? 4.324 -25.804 16.255 1.00 37.07 206 PHE A C 1
ATOM 1545 O O . PHE A 1 207 ? 4.218 -25.693 17.482 1.00 31.88 206 PHE A O 1
ATOM 1553 N N . LEU A 1 208 ? 3.418 -26.460 15.519 1.00 35.80 207 LEU A N 1
ATOM 1554 C CA . LEU A 1 208 ? 2.243 -27.060 16.150 1.00 36.29 207 LEU A CA 1
ATOM 1555 C C . LEU A 1 208 ? 2.620 -28.222 17.058 1.00 35.66 207 LEU A C 1
ATOM 1556 O O . LEU A 1 208 ? 1.946 -28.462 18.070 1.00 38.04 207 LEU A O 1
ATOM 1561 N N . TYR A 1 209 ? 3.670 -28.966 16.704 1.00 35.29 208 TYR A N 1
ATOM 1562 C CA . TYR A 1 209 ? 4.162 -30.017 17.584 1.00 32.22 208 TYR A CA 1
ATOM 1563 C C . TYR A 1 209 ? 4.768 -29.429 18.852 1.00 39.29 208 TYR A C 1
ATOM 1564 O O . TYR A 1 209 ? 4.583 -29.977 19.945 1.00 33.69 208 TYR A O 1
ATOM 1573 N N . ALA A 1 210 ? 5.531 -28.340 18.724 1.00 34.92 209 ALA A N 1
ATOM 1574 C CA . ALA A 1 210 ? 6.018 -27.666 19.922 1.00 40.89 209 ALA A CA 1
ATOM 1575 C C . ALA A 1 210 ? 4.849 -27.188 20.759 1.00 34.95 209 ALA A C 1
ATOM 1576 O O . ALA A 1 210 ? 4.890 -27.241 21.996 1.00 38.63 209 ALA A O 1
ATOM 1578 N N . ALA A 1 211 ? 3.782 -26.748 20.093 1.00 35.44 210 ALA A N 1
ATOM 1579 C CA . ALA A 1 211 ? 2.581 -26.328 20.803 1.00 38.86 210 ALA A CA 1
ATOM 1580 C C . ALA A 1 211 ? 1.975 -27.492 21.584 1.00 38.15 210 ALA A C 1
ATOM 1581 O O . ALA A 1 211 ? 1.628 -27.353 22.763 1.00 40.33 210 ALA A O 1
ATOM 1583 N N . LEU A 1 212 ? 1.878 -28.662 20.950 1.00 40.36 211 LEU A N 1
ATOM 1584 C CA . LEU A 1 212 ? 1.444 -29.869 21.654 1.00 41.21 211 LEU A CA 1
ATOM 1585 C C . LEU A 1 212 ? 2.363 -30.188 22.829 1.00 46.27 211 LEU A C 1
ATOM 1586 O O . LEU A 1 212 ? 1.893 -30.445 23.947 1.00 45.95 211 LEU A O 1
ATOM 1591 N N . ILE A 1 213 ? 3.683 -30.166 22.601 1.00 39.63 212 ILE A N 1
ATOM 1592 C CA . ILE A 1 213 ? 4.620 -30.501 23.675 1.00 45.02 212 ILE A CA 1
ATOM 1593 C C . ILE A 1 213 ? 4.473 -29.549 24.854 1.00 40.85 212 ILE A C 1
ATOM 1594 O O . ILE A 1 213 ? 4.731 -29.931 26.005 1.00 45.26 212 ILE A O 1
ATOM 1599 N N . ASN A 1 214 ? 4.012 -28.324 24.607 1.00 43.77 213 ASN A N 1
ATOM 1600 C CA . ASN A 1 214 ? 3.834 -27.325 25.657 1.00 42.39 213 ASN A CA 1
ATOM 1601 C C . ASN A 1 214 ? 2.410 -27.268 26.211 1.00 43.71 213 ASN A C 1
ATOM 1602 O O . ASN A 1 214 ? 2.072 -26.312 26.915 1.00 41.87 213 ASN A O 1
ATOM 1607 N N . GLY A 1 215 ? 1.566 -28.246 25.901 1.00 44.06 214 GLY A N 1
ATOM 1608 C CA . GLY A 1 215 ? 0.226 -28.283 26.458 1.00 45.77 214 GLY A CA 1
ATOM 1609 C C . GLY A 1 215 ? -0.846 -27.535 25.691 1.00 46.72 214 GLY A C 1
ATOM 1610 O O . GLY A 1 215 ? -1.974 -27.438 26.186 1.00 43.21 214 GLY A O 1
ATOM 1611 N N . SER A 1 216 ? -0.544 -27.007 24.506 1.00 37.83 215 SER A N 1
ATOM 1612 C CA . SER A 1 216 ? -1.548 -26.364 23.660 1.00 45.25 215 SER A CA 1
ATOM 1613 C C . SER A 1 216 ? -2.190 -27.428 22.775 1.00 45.09 215 SER A C 1
ATOM 1614 O O . SER A 1 216 ? -1.543 -27.964 21.867 1.00 44.07 215 SER A O 1
ATOM 1617 N N . THR A 1 217 ? -3.458 -27.748 23.042 1.00 43.51 216 THR A N 1
ATOM 1618 C CA . THR A 1 217 ? -4.140 -28.788 22.281 1.00 48.85 216 THR A CA 1
ATOM 1619 C C . THR A 1 217 ? -5.525 -28.404 21.777 1.00 40.78 216 THR A C 1
ATOM 1620 O O . THR A 1 217 ? -6.130 -29.205 21.058 1.00 45.11 216 THR A O 1
ATOM 1624 N N . TRP A 1 218 ? -6.051 -27.227 22.139 1.00 42.07 217 TRP A N 1
ATOM 1625 C CA . TRP A 1 218 ? -7.441 -26.882 21.811 1.00 45.44 217 TRP A CA 1
ATOM 1626 C C . TRP A 1 218 ? -7.711 -26.901 20.313 1.00 47.09 217 TRP A C 1
ATOM 1627 O O . TRP A 1 218 ? -8.843 -27.164 19.883 1.00 51.73 217 TRP A O 1
ATOM 1638 N N . TRP A 1 219 ? -6.702 -26.572 19.513 1.00 47.78 218 TRP A N 1
ATOM 1639 C CA . TRP A 1 219 ? -6.786 -26.540 18.061 1.00 44.70 218 TRP A CA 1
ATOM 1640 C C . TRP A 1 219 ? -6.680 -27.927 17.434 1.00 46.29 218 TRP A C 1
ATOM 1641 O O . TRP A 1 219 ? -6.933 -28.071 16.229 1.00 47.63 218 TRP A O 1
ATOM 1652 N N . LEU A 1 220 ? -6.304 -28.943 18.213 1.00 44.09 219 LEU A N 1
ATOM 1653 C CA . LEU A 1 220 ? -6.056 -30.266 17.663 1.00 44.00 219 LEU A CA 1
ATOM 1654 C C . LEU A 1 220 ? -7.369 -30.995 17.430 1.00 53.17 219 LEU A C 1
ATOM 1655 O O . LEU A 1 220 ? -8.239 -31.030 18.306 1.00 53.31 219 LEU A O 1
ATOM 1660 N N . SER A 1 221 ? -7.495 -31.593 16.254 1.00 54.45 220 SER A N 1
ATOM 1661 C CA . SER A 1 221 ? -8.673 -32.353 15.881 1.00 58.16 220 SER A CA 1
ATOM 1662 C C . SER A 1 221 ? -8.361 -33.843 15.847 1.00 55.60 220 SER A C 1
ATOM 1663 O O . SER A 1 221 ? -7.207 -34.267 15.718 1.00 54.92 220 SER A O 1
ATOM 1666 N N . SER A 1 222 ? -9.416 -34.640 16.004 1.00 59.32 221 SER A N 1
ATOM 1667 C CA . SER A 1 222 ? -9.389 -36.002 15.498 1.00 57.81 221 SER A CA 1
ATOM 1668 C C . SER A 1 222 ? -9.558 -36.030 13.980 1.00 55.11 221 SER A C 1
ATOM 1669 O O . SER A 1 222 ? -9.107 -36.983 13.326 1.00 52.19 221 SER A O 1
ATOM 1672 N N . SER A 1 223 ? -10.161 -34.982 13.413 1.00 53.22 222 SER A N 1
ATOM 1673 C CA . SER A 1 223 ? -10.195 -34.812 11.965 1.00 54.31 222 SER A CA 1
ATOM 1674 C C . SER A 1 223 ? -8.785 -34.892 11.393 1.00 55.35 222 SER A C 1
ATOM 1675 O O . SER A 1 223 ? -7.808 -34.473 12.022 1.00 53.22 222 SER A O 1
ATOM 1678 N N . ARG A 1 224 ? -8.687 -35.432 10.183 1.00 56.12 223 ARG A N 1
ATOM 1679 C CA . ARG A 1 224 ? -7.425 -35.915 9.645 1.00 51.05 223 ARG A CA 1
ATOM 1680 C C . ARG A 1 224 ? -7.487 -35.824 8.126 1.00 53.72 223 ARG A C 1
ATOM 1681 O O . ARG A 1 224 ? -8.511 -36.163 7.530 1.00 57.44 223 ARG A O 1
ATOM 1689 N N . ILE A 1 225 ? -6.417 -35.336 7.497 1.00 50.06 224 ILE A N 1
ATOM 1690 C CA . ILE A 1 225 ? -6.399 -35.164 6.045 1.00 54.81 224 ILE A CA 1
ATOM 1691 C C . ILE A 1 225 ? -5.102 -35.712 5.468 1.00 54.81 224 ILE A C 1
ATOM 1692 O O . ILE A 1 225 ? -4.010 -35.472 5.999 1.00 54.03 224 ILE A O 1
ATOM 1697 N N . ALA A 1 226 ? -5.231 -36.446 4.370 1.00 50.70 225 ALA A N 1
ATOM 1698 C CA . ALA A 1 226 ? -4.073 -37.023 3.714 1.00 56.59 225 ALA A CA 1
ATOM 1699 C C . ALA A 1 226 ? -3.200 -35.922 3.129 1.00 60.55 225 ALA A C 1
ATOM 1700 O O . ALA A 1 226 ? -3.693 -34.865 2.721 1.00 59.23 225 ALA A O 1
ATOM 1702 N N . VAL A 1 227 ? -1.887 -36.184 3.100 1.00 56.16 226 VAL A N 1
ATOM 1703 C CA . VAL A 1 227 ? -0.925 -35.249 2.517 1.00 62.12 226 VAL A CA 1
ATOM 1704 C C . VAL A 1 227 ? -1.374 -34.797 1.132 1.00 64.89 226 VAL A C 1
ATOM 1705 O O . VAL A 1 227 ? -1.190 -33.632 0.747 1.00 58.47 226 VAL A O 1
ATOM 1709 N N . ASP A 1 228 ? -2.012 -35.699 0.385 1.00 64.22 227 ASP A N 1
ATOM 1710 C CA . ASP A 1 228 ? -2.415 -35.425 -0.987 1.00 61.66 227 ASP A CA 1
ATOM 1711 C C . ASP A 1 228 ? -3.463 -34.320 -1.054 1.00 62.04 227 ASP A C 1
ATOM 1712 O O . ASP A 1 228 ? -3.229 -33.272 -1.667 1.00 62.43 227 ASP A O 1
ATOM 1717 N N . ARG A 1 229 ? -4.631 -34.532 -0.430 1.00 62.19 228 ARG A N 1
ATOM 1718 C CA . ARG A 1 229 ? -5.669 -33.503 -0.478 1.00 60.44 228 ARG A CA 1
ATOM 1719 C C . ARG A 1 229 ? -5.239 -32.215 0.203 1.00 59.90 228 ARG A C 1
ATOM 1720 O O . ARG A 1 229 ? -5.841 -31.165 -0.048 1.00 56.23 228 ARG A O 1
ATOM 1728 N N . PHE A 1 230 ? -4.227 -32.269 1.073 1.00 63.62 229 PHE A N 1
ATOM 1729 C CA . PHE A 1 230 ? -3.700 -31.039 1.654 1.00 58.09 229 PHE A CA 1
ATOM 1730 C C . PHE A 1 230 ? -2.957 -30.216 0.605 1.00 55.78 229 PHE A C 1
ATOM 1731 O O . PHE A 1 230 ? -3.260 -29.033 0.402 1.00 57.33 229 PHE A O 1
ATOM 1739 N N . ASN A 1 231 ? -1.980 -30.830 -0.073 1.00 55.05 230 ASN A N 1
ATOM 1740 C CA . ASN A 1 231 ? -1.214 -30.114 -1.092 1.00 59.29 230 ASN A CA 1
ATOM 1741 C C . ASN A 1 231 ? -2.106 -29.476 -2.152 1.00 57.01 230 ASN A C 1
ATOM 1742 O O . ASN A 1 231 ? -1.791 -28.389 -2.654 1.00 52.72 230 ASN A O 1
ATOM 1747 N N . GLU A 1 232 ? -3.226 -30.122 -2.491 1.00 57.09 231 GLU A N 1
ATOM 1748 C CA . GLU A 1 232 ? -4.179 -29.516 -3.421 1.00 59.70 231 GLU A CA 1
ATOM 1749 C C . GLU A 1 232 ? -4.776 -28.231 -2.845 1.00 60.58 231 GLU A C 1
ATOM 1750 O O . GLU A 1 232 ? -4.980 -27.248 -3.570 1.00 58.25 231 GLU A O 1
ATOM 1756 N N . TRP A 1 233 ? -5.071 -28.227 -1.540 1.00 58.24 232 TRP A N 1
ATOM 1757 C CA . TRP A 1 233 ? -5.605 -27.046 -0.868 1.00 53.67 232 TRP A CA 1
ATOM 1758 C C . TRP A 1 233 ? -4.525 -25.992 -0.619 1.00 57.35 232 TRP A C 1
ATOM 1759 O O . TRP A 1 233 ? -4.808 -24.786 -0.684 1.00 50.95 232 TRP A O 1
ATOM 1770 N N . ALA A 1 234 ? -3.292 -26.434 -0.342 1.00 52.32 233 ALA A N 1
ATOM 1771 C CA . ALA A 1 234 ? -2.195 -25.520 -0.028 1.00 54.57 233 ALA A CA 1
ATOM 1772 C C . ALA A 1 234 ? -1.941 -24.526 -1.161 1.00 54.21 233 ALA A C 1
ATOM 1773 O O . ALA A 1 234 ? -1.846 -23.314 -0.929 1.00 50.55 233 ALA A O 1
ATOM 1775 N N . VAL A 1 235 ? -1.836 -25.019 -2.398 1.00 54.28 234 VAL A N 1
ATOM 1776 C CA . VAL A 1 235 ? -1.433 -24.159 -3.507 1.00 53.63 234 VAL A CA 1
ATOM 1777 C C . VAL A 1 235 ? -2.460 -23.070 -3.812 1.00 57.09 234 VAL A C 1
ATOM 1778 O O . VAL A 1 235 ? -2.121 -22.078 -4.473 1.00 57.23 234 VAL A O 1
ATOM 1782 N N . HIS A 1 236 ? -3.704 -23.216 -3.346 1.00 52.11 235 HIS A N 1
ATOM 1783 C CA . HIS A 1 236 ? -4.703 -22.157 -3.435 1.00 50.72 235 HIS A CA 1
ATOM 1784 C C . HIS A 1 236 ? -4.820 -21.337 -2.153 1.00 58.35 235 HIS A C 1
ATOM 1785 O O . HIS A 1 236 ? -5.704 -20.477 -2.068 1.00 61.24 235 HIS A O 1
ATOM 1792 N N . ASN A 1 237 ? -3.951 -21.578 -1.150 1.00 53.51 236 ASN A N 1
ATOM 1793 C CA . ASN A 1 237 ? -4.091 -20.946 0.163 1.00 55.40 236 ASN A CA 1
ATOM 1794 C C . ASN A 1 237 ? -2.757 -20.506 0.763 1.00 55.37 236 ASN A C 1
ATOM 1795 O O . ASN A 1 237 ? -2.616 -20.463 1.992 1.00 52.65 236 ASN A O 1
ATOM 1800 N N . GLY A 1 238 ? -1.770 -20.183 -0.072 1.00 54.76 237 GLY A N 1
ATOM 1801 C CA . GLY A 1 238 ? -0.565 -19.533 0.415 1.00 47.36 237 GLY A CA 1
ATOM 1802 C C . GLY A 1 238 ? 0.340 -20.378 1.285 1.00 51.21 237 GLY A C 1
ATOM 1803 O O . GLY A 1 238 ? 1.036 -19.835 2.149 1.00 48.96 237 GLY A O 1
ATOM 1804 N N . MET A 1 239 ? 0.352 -21.691 1.097 1.00 50.46 238 MET A N 1
ATOM 1805 C CA . MET A 1 239 ? 1.271 -22.544 1.830 1.00 45.95 238 MET A CA 1
ATOM 1806 C C . MET A 1 239 ? 1.973 -23.466 0.853 1.00 49.73 238 MET A C 1
ATOM 1807 O O . MET A 1 239 ? 1.580 -23.597 -0.313 1.00 51.96 238 MET A O 1
ATOM 1812 N N . THR A 1 240 ? 3.026 -24.103 1.348 1.00 47.08 239 THR A N 1
ATOM 1813 C CA . THR A 1 240 ? 3.820 -25.016 0.548 1.00 44.62 239 THR A CA 1
ATOM 1814 C C . THR A 1 240 ? 3.311 -26.441 0.712 1.00 52.73 239 THR A C 1
ATOM 1815 O O . THR A 1 240 ? 2.492 -26.745 1.589 1.00 52.49 239 THR A O 1
ATOM 1819 N N . THR A 1 241 ? 3.846 -27.313 -0.140 1.00 54.02 240 THR A N 1
ATOM 1820 C CA . THR A 1 241 ? 3.467 -28.728 -0.120 1.00 54.04 240 THR A CA 1
ATOM 1821 C C . THR A 1 241 ? 4.316 -29.434 0.889 1.00 57.67 240 THR A C 1
ATOM 1822 O O . THR A 1 241 ? 5.440 -28.981 1.142 1.00 55.84 240 THR A O 1
ATOM 1826 N N . VAL A 1 242 ? 3.784 -30.512 1.453 1.00 60.69 241 VAL A N 1
ATOM 1827 C CA . VAL A 1 242 ? 4.596 -31.328 2.388 1.00 63.51 241 VAL A CA 1
ATOM 1828 C C . VAL A 1 242 ? 5.129 -32.507 1.578 1.00 66.11 241 VAL A C 1
ATOM 1829 O O . VAL A 1 242 ? 4.352 -33.085 0.798 1.00 69.44 241 VAL A O 1
ATOM 1833 N N . VAL A 1 243 ? 6.409 -32.805 1.740 1.00 71.55 242 VAL A N 1
ATOM 1834 C CA . VAL A 1 243 ? 7.027 -33.946 1.016 1.00 72.94 242 VAL A CA 1
ATOM 1835 C C . VAL A 1 243 ? 7.442 -34.974 2.067 1.00 71.49 242 VAL A C 1
ATOM 1836 O O . VAL A 1 243 ? 6.702 -35.957 2.252 1.00 74.65 242 VAL A O 1
ATOM 1840 N N . ASN A 1 244 ? 8.568 -34.736 2.731 1.00 72.43 243 ASN A N 1
ATOM 1841 C CA . ASN A 1 244 ? 9.077 -35.681 3.760 1.00 74.70 243 ASN A CA 1
ATOM 1842 C C . ASN A 1 244 ? 8.258 -35.523 5.044 1.00 71.90 243 ASN A C 1
ATOM 1843 O O . ASN A 1 244 ? 8.161 -34.391 5.562 1.00 71.96 243 ASN A O 1
ATOM 1848 N N . THR A 1 245 ? 7.631 -36.603 5.494 1.00 69.22 244 THR A N 1
ATOM 1849 C CA . THR A 1 245 ? 6.893 -36.578 6.764 1.00 68.00 244 THR A CA 1
ATOM 1850 C C . THR A 1 245 ? 7.736 -37.320 7.756 1.00 65.75 244 THR A C 1
ATOM 1851 O O . THR A 1 245 ? 7.374 -37.347 8.941 1.00 62.90 244 THR A O 1
ATOM 1855 N N . ASP A 1 246 ? 8.840 -37.889 7.287 1.00 65.65 245 ASP A N 1
ATOM 1856 C CA . ASP A 1 246 ? 9.666 -38.746 8.172 1.00 67.32 245 ASP A CA 1
ATOM 1857 C C . ASP A 1 246 ? 10.439 -37.866 9.149 1.00 68.67 245 ASP A C 1
ATOM 1858 O O . ASP A 1 246 ? 10.953 -38.404 10.143 1.00 69.08 245 ASP A O 1
ATOM 1863 N N . CYS A 1 247 ? 10.528 -36.572 8.865 1.00 68.17 246 CYS A N 1
ATOM 1864 C CA . CYS A 1 247 ? 11.166 -35.672 9.825 1.00 63.45 246 CYS A CA 1
ATOM 1865 C C . CYS A 1 247 ? 10.274 -35.384 11.028 1.00 63.95 246 CYS A C 1
ATOM 1866 O O . CYS A 1 247 ? 10.756 -34.839 12.033 1.00 59.76 246 CYS A O 1
ATOM 1869 N N . PHE A 1 248 ? 8.988 -35.725 10.936 1.00 60.71 247 PHE A N 1
ATOM 1870 C CA . PHE A 1 248 ? 8.030 -35.574 12.021 1.00 60.54 247 PHE A CA 1
ATOM 1871 C C . PHE A 1 248 ? 7.830 -36.869 12.799 1.00 57.39 247 PHE A C 1
ATOM 1872 O O . PHE A 1 248 ? 6.961 -36.930 13.675 1.00 55.48 247 PHE A O 1
ATOM 1880 N N . SER A 1 249 ? 8.602 -37.912 12.481 1.00 59.00 248 SER A N 1
ATOM 1881 C CA . SER A 1 249 ? 8.427 -39.196 13.152 1.00 56.78 248 SER A CA 1
ATOM 1882 C C . SER A 1 249 ? 8.717 -39.078 14.641 1.00 57.31 248 SER A C 1
ATOM 1883 O O . SER A 1 249 ? 8.003 -39.655 15.471 1.00 54.42 248 SER A O 1
ATOM 1886 N N . ILE A 1 250 ? 9.761 -38.327 14.997 1.00 57.10 249 ILE A N 1
ATOM 1887 C CA . ILE A 1 250 ? 10.113 -38.182 16.402 1.00 48.01 249 ILE A CA 1
ATOM 1888 C C . ILE A 1 250 ? 9.031 -37.400 17.141 1.00 52.05 249 ILE A C 1
ATOM 1889 O O . ILE A 1 250 ? 8.749 -37.676 18.315 1.00 54.37 249 ILE A O 1
ATOM 1894 N N . PHE A 1 251 ? 8.380 -36.450 16.465 1.00 47.32 250 PHE A N 1
ATOM 1895 C CA . PHE A 1 251 ? 7.334 -35.663 17.115 1.00 50.14 250 PHE A CA 1
ATOM 1896 C C . PHE A 1 251 ? 6.051 -36.473 17.269 1.00 50.57 250 PHE A C 1
ATOM 1897 O O . PHE A 1 251 ? 5.422 -36.456 18.334 1.00 48.95 250 PHE A O 1
ATOM 1905 N N . ALA A 1 252 ? 5.630 -37.168 16.202 1.00 43.14 251 ALA A N 1
ATOM 1906 C CA . ALA A 1 252 ? 4.491 -38.072 16.318 1.00 47.93 251 ALA A CA 1
ATOM 1907 C C . ALA A 1 252 ? 4.716 -39.098 17.418 1.00 49.32 251 ALA A C 1
ATOM 1908 O O . ALA A 1 252 ? 3.777 -39.469 18.133 1.00 46.30 251 ALA A O 1
ATOM 1910 N N . ALA A 1 253 ? 5.963 -39.532 17.593 1.00 49.94 252 ALA A N 1
ATOM 1911 C CA . ALA A 1 253 ? 6.244 -40.621 18.515 1.00 49.46 252 ALA A CA 1
ATOM 1912 C C . ALA A 1 253 ? 6.125 -40.179 19.967 1.00 52.07 252 ALA A C 1
ATOM 1913 O O . ALA A 1 253 ? 5.692 -40.960 20.819 1.00 51.93 252 ALA A O 1
ATOM 1915 N N . LYS A 1 254 ? 6.499 -38.947 20.298 1.00 47.32 253 LYS A N 1
ATOM 1916 C CA . LYS A 1 254 ? 6.400 -38.579 21.700 1.00 52.01 253 LYS A CA 1
ATOM 1917 C C . LYS A 1 254 ? 5.227 -37.666 22.015 1.00 50.87 253 LYS A C 1
ATOM 1918 O O . LYS A 1 254 ? 5.075 -37.269 23.171 1.00 50.47 253 LYS A O 1
ATOM 1924 N N . THR A 1 255 ? 4.368 -37.356 21.041 1.00 48.12 254 THR A N 1
ATOM 1925 C CA . THR A 1 255 ? 3.089 -36.731 21.348 1.00 47.60 254 THR A CA 1
ATOM 1926 C C . THR A 1 255 ? 1.890 -37.627 21.067 1.00 46.28 254 THR A C 1
ATOM 1927 O O . THR A 1 255 ? 0.797 -37.340 21.567 1.00 42.96 254 THR A O 1
ATOM 1931 N N . GLY A 1 256 ? 2.068 -38.703 20.299 1.00 44.70 255 GLY A N 1
ATOM 1932 C CA . GLY A 1 256 ? 0.941 -39.488 19.838 1.00 45.66 255 GLY A CA 1
ATOM 1933 C C . GLY A 1 256 ? 0.111 -38.842 18.748 1.00 46.45 255 GLY A C 1
ATOM 1934 O O . GLY A 1 256 ? -0.923 -39.401 18.365 1.00 41.28 255 GLY A O 1
ATOM 1935 N N . VAL A 1 257 ? 0.524 -37.688 18.226 1.00 40.89 256 VAL A N 1
ATOM 1936 C CA . VAL A 1 257 ? -0.241 -36.959 17.220 1.00 43.18 256 VAL A CA 1
ATOM 1937 C C . VAL A 1 257 ? 0.477 -37.067 15.882 1.00 46.02 256 VAL A C 1
ATOM 1938 O O . VAL A 1 257 ? 1.669 -36.754 15.774 1.00 46.86 256 VAL A O 1
ATOM 1942 N N . ASP A 1 258 ? -0.249 -37.496 14.867 1.00 46.77 257 ASP A N 1
ATOM 1943 C CA . ASP A 1 258 ? 0.315 -37.727 13.548 1.00 49.90 257 ASP A CA 1
ATOM 1944 C C . ASP A 1 258 ? 0.041 -36.543 12.612 1.00 47.58 257 ASP A C 1
ATOM 1945 O O . ASP A 1 258 ? -0.867 -35.732 12.844 1.00 41.49 257 ASP A O 1
ATOM 1950 N N . VAL A 1 259 ? 0.886 -36.428 11.571 1.00 51.02 258 VAL A N 1
ATOM 1951 C CA . VAL A 1 259 ? 0.895 -35.250 10.689 1.00 45.87 258 VAL A CA 1
ATOM 1952 C C . VAL A 1 259 ? -0.491 -34.939 10.136 1.00 48.71 258 VAL A C 1
ATOM 1953 O O . VAL A 1 259 ? -0.906 -33.772 10.073 1.00 45.67 258 VAL A O 1
ATOM 1957 N N . GLN A 1 260 ? -1.215 -35.971 9.688 1.00 47.29 259 GLN A N 1
ATOM 1958 C CA . GLN A 1 260 ? -2.498 -35.723 9.039 1.00 47.98 259 GLN A CA 1
ATOM 1959 C C . GLN A 1 260 ? -3.472 -34.988 9.951 1.00 47.73 259 GLN A C 1
ATOM 1960 O O . GLN A 1 260 ? -4.304 -34.210 9.468 1.00 45.45 259 GLN A O 1
ATOM 1966 N N . ARG A 1 261 ? -3.385 -35.212 11.266 1.00 46.52 260 ARG A N 1
ATOM 1967 C CA . ARG A 1 261 ? -4.228 -34.461 12.191 1.00 46.29 260 ARG A CA 1
ATOM 1968 C C . ARG A 1 261 ? -3.783 -33.007 12.268 1.00 43.31 260 ARG A C 1
ATOM 1969 O O . ARG A 1 261 ? -4.616 -32.090 12.254 1.00 41.17 260 ARG A O 1
ATOM 1977 N N . LEU A 1 262 ? -2.464 -32.779 12.351 1.00 41.40 261 LEU A N 1
ATOM 1978 C CA . LEU A 1 262 ? -1.941 -31.414 12.324 1.00 41.63 261 LEU A CA 1
ATOM 1979 C C . LEU A 1 262 ? -2.237 -30.734 10.986 1.00 44.80 261 LEU A C 1
ATOM 1980 O O . LEU A 1 262 ? -2.624 -29.560 10.950 1.00 44.61 261 LEU A O 1
ATOM 1985 N N . LEU A 1 263 ? -2.071 -31.459 9.875 1.00 38.96 262 LEU A N 1
ATOM 1986 C CA . LEU A 1 263 ? -2.402 -30.883 8.571 1.00 43.18 262 LEU A CA 1
ATOM 1987 C C . LEU A 1 263 ? -3.852 -30.422 8.512 1.00 46.88 262 LEU A C 1
ATOM 1988 O O . LEU A 1 263 ? -4.153 -29.366 7.939 1.00 46.68 262 LEU A O 1
ATOM 1993 N N . ALA A 1 264 ? -4.768 -31.189 9.115 1.00 46.21 263 ALA A N 1
ATOM 1994 C CA . ALA A 1 264 ? -6.163 -30.759 9.143 1.00 44.16 263 ALA A CA 1
ATOM 1995 C C . ALA A 1 264 ? -6.370 -29.606 10.113 1.00 47.61 263 ALA A C 1
ATOM 1996 O O . ALA A 1 264 ? -7.240 -28.755 9.886 1.00 47.87 263 ALA A O 1
ATOM 1998 N N . SER A 1 265 ? -5.593 -29.557 11.198 1.00 44.88 264 SER A N 1
ATOM 1999 C CA . SER A 1 265 ? -5.635 -28.382 12.061 1.00 47.25 264 SER A CA 1
ATOM 2000 C C . SER A 1 265 ? -5.182 -27.136 11.305 1.00 45.81 264 SER A C 1
ATOM 2001 O O . SER A 1 265 ? -5.781 -26.062 11.444 1.00 49.99 264 SER A O 1
ATOM 2004 N N . ILE A 1 266 ? -4.150 -27.275 10.469 1.00 47.35 265 ILE A N 1
ATOM 2005 C CA . ILE A 1 266 ? -3.632 -26.155 9.680 1.00 50.00 265 ILE A CA 1
ATOM 2006 C C . ILE A 1 266 ? -4.744 -25.498 8.860 1.00 47.50 265 ILE A C 1
ATOM 2007 O O . ILE A 1 266 ? -4.867 -24.265 8.813 1.00 45.42 265 ILE A O 1
ATOM 2012 N N . GLN A 1 267 ? -5.568 -26.309 8.193 1.00 49.10 266 GLN A N 1
ATOM 2013 C CA . GLN A 1 267 ? -6.594 -25.733 7.329 1.00 52.70 266 GLN A CA 1
ATOM 2014 C C . GLN A 1 267 ? -7.616 -24.960 8.145 1.00 54.15 266 GLN A C 1
ATOM 2015 O O . GLN A 1 267 ? -8.051 -23.876 7.742 1.00 57.27 266 GLN A O 1
ATOM 2021 N N . SER A 1 268 ? -7.982 -25.486 9.314 1.00 49.55 267 SER A N 1
ATOM 2022 C CA . SER A 1 268 ? -8.942 -24.799 10.167 1.00 55.24 267 SER A CA 1
ATOM 2023 C C . SER A 1 268 ? -8.353 -23.505 10.720 1.00 55.43 267 SER A C 1
ATOM 2024 O O . SER A 1 268 ? -9.052 -22.489 10.825 1.00 58.38 267 SER A O 1
ATOM 2027 N N . LEU A 1 269 ? -7.061 -23.518 11.051 1.00 54.29 268 LEU A N 1
ATOM 2028 C CA . LEU A 1 269 ? -6.396 -22.366 11.650 1.00 53.69 268 LEU A CA 1
ATOM 2029 C C . LEU A 1 269 ? -5.954 -21.321 10.632 1.00 53.78 268 LEU A C 1
ATOM 2030 O O . LEU A 1 269 ? -5.530 -20.232 11.032 1.00 55.38 268 LEU A O 1
ATOM 2035 N N . HIS A 1 270 ? -6.043 -21.607 9.338 1.00 56.00 269 HIS A N 1
ATOM 2036 C CA . HIS A 1 270 ? -5.481 -20.700 8.347 1.00 53.59 269 HIS A CA 1
ATOM 2037 C C . HIS A 1 270 ? -6.133 -19.313 8.349 1.00 57.04 269 HIS A C 1
ATOM 2038 O O . HIS A 1 270 ? -7.352 -19.185 8.222 1.00 58.94 269 HIS A O 1
ATOM 2045 N N . ASN A 1 272 ? -7.255 -17.639 10.745 1.00 62.52 271 ASN A N 1
ATOM 2046 C CA . ASN A 1 272 ? -8.172 -17.557 11.888 1.00 62.86 271 ASN A CA 1
ATOM 2047 C C . ASN A 1 272 ? -7.859 -18.472 13.084 1.00 62.66 271 ASN A C 1
ATOM 2048 O O . ASN A 1 272 ? -7.815 -19.701 12.961 1.00 64.73 271 ASN A O 1
ATOM 2053 N N . PHE A 1 273 ? -7.702 -17.859 14.258 1.00 60.89 272 PHE A N 1
ATOM 2054 C CA . PHE A 1 273 ? -7.577 -18.589 15.509 1.00 55.70 272 PHE A CA 1
ATOM 2055 C C . PHE A 1 273 ? -8.839 -18.472 16.360 1.00 56.30 272 PHE A C 1
ATOM 2056 O O . PHE A 1 273 ? -8.885 -19.021 17.467 1.00 54.81 272 PHE A O 1
ATOM 2064 N N . GLY A 1 274 ? -9.859 -17.763 15.870 1.00 56.82 273 GLY A N 1
ATOM 2065 C CA . GLY A 1 274 ? -11.100 -17.594 16.604 1.00 49.69 273 GLY A CA 1
ATOM 2066 C C . GLY A 1 274 ? -10.990 -16.732 17.837 1.00 54.68 273 GLY A C 1
ATOM 2067 O O . GLY A 1 274 ? -11.845 -16.820 18.724 1.00 52.33 273 GLY A O 1
ATOM 2068 N N . GLY A 1 275 ? -9.959 -15.895 17.917 1.00 50.89 274 GLY A N 1
ATOM 2069 C CA . GLY A 1 275 ? -9.697 -15.119 19.103 1.00 49.98 274 GLY A CA 1
ATOM 2070 C C . GLY A 1 275 ? -8.872 -15.825 20.149 1.00 53.91 274 GLY A C 1
ATOM 2071 O O . GLY A 1 275 ? -8.711 -15.289 21.254 1.00 58.83 274 GLY A O 1
ATOM 2072 N N . LYS A 1 276 ? -8.337 -17.001 19.843 1.00 51.20 275 LYS A N 1
ATOM 2073 C CA . LYS A 1 276 ? -7.506 -17.726 20.787 1.00 52.88 275 LYS A CA 1
ATOM 2074 C C . LYS A 1 276 ? -6.029 -17.604 20.406 1.00 49.95 275 LYS A C 1
ATOM 2075 O O . LYS A 1 276 ? -5.658 -16.965 19.423 1.00 47.38 275 LYS A O 1
ATOM 2081 N N . GLN A 1 277 ? -5.173 -18.235 21.203 1.00 54.45 276 GLN A N 1
ATOM 2082 C CA . GLN A 1 277 ? -3.733 -18.156 21.008 1.00 49.54 276 GLN A CA 1
ATOM 2083 C C . GLN A 1 277 ? -3.118 -19.546 21.036 1.00 48.90 276 GLN A C 1
ATOM 2084 O O . GLN A 1 277 ? -3.673 -20.486 21.610 1.00 44.37 276 GLN A O 1
ATOM 2090 N N . ILE A 1 278 ? -1.958 -19.658 20.386 1.00 47.21 277 ILE A N 1
ATOM 2091 C CA . ILE A 1 278 ? -1.125 -20.859 20.390 1.00 44.97 277 ILE A CA 1
ATOM 2092 C C . ILE A 1 278 ? 0.298 -20.405 20.692 1.00 46.54 277 ILE A C 1
ATOM 2093 O O . ILE A 1 278 ? 0.956 -19.816 19.824 1.00 39.31 277 ILE A O 1
ATOM 2098 N N . LEU A 1 279 ? 0.772 -20.671 21.917 1.00 40.89 278 LEU A N 1
ATOM 2099 C CA . LEU A 1 279 ? 2.106 -20.246 22.353 1.00 44.40 278 LEU A CA 1
ATOM 2100 C C . LEU A 1 279 ? 2.291 -18.744 22.163 1.00 46.80 278 LEU A C 1
ATOM 2101 O O . LEU A 1 279 ? 3.384 -18.269 21.838 1.00 46.50 278 LEU A O 1
ATOM 2106 N N . GLY A 1 280 ? 1.210 -17.982 22.349 1.00 45.52 279 GLY A N 1
ATOM 2107 C CA . GLY A 1 280 ? 1.241 -16.545 22.214 1.00 45.52 279 GLY A CA 1
ATOM 2108 C C . GLY A 1 280 ? 0.896 -16.018 20.837 1.00 49.43 279 GLY A C 1
ATOM 2109 O O . GLY A 1 280 ? 0.615 -14.819 20.708 1.00 48.33 279 GLY A O 1
ATOM 2110 N N . TYR A 1 281 ? 0.903 -16.877 19.811 1.00 47.15 280 TYR A N 1
ATOM 2111 C CA . TYR A 1 281 ? 0.608 -16.481 18.439 1.00 42.98 280 TYR A CA 1
ATOM 2112 C C . TYR A 1 281 ? -0.896 -16.472 18.182 1.00 46.30 280 TYR A C 1
ATOM 2113 O O . TYR A 1 281 ? -1.647 -17.298 18.707 1.00 46.27 280 TYR A O 1
ATOM 2122 N N . THR A 1 282 ? -1.323 -15.532 17.340 1.00 44.72 281 THR A N 1
ATOM 2123 C CA . THR A 1 282 ? -2.702 -15.420 16.898 1.00 46.90 281 THR A CA 1
ATOM 2124 C C . THR A 1 282 ? -2.836 -15.702 15.403 1.00 49.90 281 THR A C 1
ATOM 2125 O O . THR A 1 282 ? -3.901 -15.461 14.813 1.00 49.54 281 THR A O 1
ATOM 2129 N N . SER A 1 283 ? -1.768 -16.200 14.788 1.00 46.16 282 SER A N 1
ATOM 2130 C CA . SER A 1 283 ? -1.715 -16.599 13.392 1.00 44.62 282 SER A CA 1
ATOM 2131 C C . SER A 1 283 ? -0.603 -17.635 13.253 1.00 45.35 282 SER A C 1
ATOM 2132 O O . SER A 1 283 ? 0.284 -17.736 14.108 1.00 45.07 282 SER A O 1
ATOM 2135 N N . LEU A 1 284 ? -0.671 -18.426 12.184 1.00 46.09 283 LEU A N 1
ATOM 2136 C CA . LEU A 1 284 ? 0.334 -19.458 11.954 1.00 41.78 283 LEU A CA 1
ATOM 2137 C C . LEU A 1 284 ? 1.686 -18.829 11.652 1.00 42.73 283 LEU A C 1
ATOM 2138 O O . LEU A 1 284 ? 1.778 -17.861 10.894 1.00 42.85 283 LEU A O 1
ATOM 2143 N N . THR A 1 285 ? 2.743 -19.393 12.235 1.00 39.24 284 THR A N 1
ATOM 2144 C CA . THR A 1 285 ? 4.105 -18.959 11.954 1.00 39.11 284 THR A CA 1
ATOM 2145 C C . THR A 1 285 ? 4.898 -20.113 11.366 1.00 38.17 284 THR A C 1
ATOM 2146 O O . THR A 1 285 ? 4.826 -21.242 11.865 1.00 35.65 284 THR A O 1
ATOM 2150 N N . ASP A 1 286 ? 5.652 -19.820 10.302 1.00 33.93 285 ASP A N 1
ATOM 2151 C CA . ASP A 1 286 ? 6.575 -20.771 9.693 1.00 38.23 285 ASP A CA 1
ATOM 2152 C C . ASP A 1 286 ? 8.046 -20.454 9.994 1.00 38.10 285 ASP A C 1
ATOM 2153 O O . ASP A 1 286 ? 8.935 -20.905 9.269 1.00 35.43 285 ASP A O 1
ATOM 2158 N N . GLU A 1 287 ? 8.336 -19.725 11.071 1.00 40.13 286 GLU A N 1
ATOM 2159 C CA . GLU A 1 287 ? 9.720 -19.339 11.326 1.00 39.32 286 GLU A CA 1
ATOM 2160 C C . GLU A 1 287 ? 10.525 -20.357 12.124 1.00 37.94 286 GLU A C 1
ATOM 2161 O O . GLU A 1 287 ? 11.728 -20.143 12.314 1.00 33.74 286 GLU A O 1
ATOM 2167 N N . PHE A 1 288 ? 9.915 -21.441 12.603 1.00 36.63 287 PHE A N 1
ATOM 2168 C CA . PHE A 1 288 ? 10.612 -22.430 13.419 1.00 37.69 287 PHE A CA 1
ATOM 2169 C C . PHE A 1 288 ? 10.816 -23.705 12.616 1.00 37.89 287 PHE A C 1
ATOM 2170 O O . PHE A 1 288 ? 9.850 -24.258 12.083 1.00 36.87 287 PHE A O 1
ATOM 2178 N N . THR A 1 289 ? 12.057 -24.183 12.551 1.00 35.50 288 THR A N 1
ATOM 2179 C CA . THR A 1 289 ? 12.341 -25.445 11.880 1.00 40.54 288 THR A CA 1
ATOM 2180 C C . THR A 1 289 ? 12.243 -26.595 12.875 1.00 42.10 288 THR A C 1
ATOM 2181 O O . THR A 1 289 ? 12.321 -26.406 14.099 1.00 37.93 288 THR A O 1
ATOM 2185 N N . THR A 1 290 ? 12.094 -27.807 12.331 1.00 39.89 289 THR A N 1
ATOM 2186 C CA . THR A 1 290 ? 12.056 -28.989 13.187 1.00 42.03 289 THR A CA 1
ATOM 2187 C C . THR A 1 290 ? 13.312 -29.077 14.044 1.00 45.97 289 THR A C 1
ATOM 2188 O O . THR A 1 290 ? 13.244 -29.454 15.224 1.00 41.85 289 THR A O 1
ATOM 2192 N N . GLY A 1 291 ? 14.461 -28.693 13.478 1.00 41.40 290 GLY A N 1
ATOM 2193 C CA . GLY A 1 291 ? 15.705 -28.729 14.231 1.00 38.90 290 GLY A CA 1
ATOM 2194 C C . GLY A 1 291 ? 15.729 -27.751 15.394 1.00 41.48 290 GLY A C 1
ATOM 2195 O O . GLY A 1 291 ? 16.223 -28.078 16.477 1.00 44.76 290 GLY A O 1
ATOM 2196 N N . GLU A 1 292 ? 15.217 -26.535 15.184 1.00 39.96 291 GLU A N 1
ATOM 2197 C CA . GLU A 1 292 ? 15.108 -25.572 16.280 1.00 40.55 291 GLU A CA 1
ATOM 2198 C C . GLU A 1 292 ? 14.191 -26.100 17.368 1.00 40.73 291 GLU A C 1
ATOM 2199 O O . GLU A 1 292 ? 14.496 -26.004 18.567 1.00 40.25 291 GLU A O 1
ATOM 2205 N N . VAL A 1 293 ? 13.039 -26.644 16.961 1.00 37.08 292 VAL A N 1
ATOM 2206 C CA . VAL A 1 293 ? 12.063 -27.123 17.929 1.00 39.12 292 VAL A CA 1
ATOM 2207 C C . VAL A 1 293 ? 12.647 -28.261 18.746 1.00 39.91 292 VAL A C 1
ATOM 2208 O O . VAL A 1 293 ? 12.519 -28.282 19.973 1.00 42.54 292 VAL A O 1
ATOM 2212 N N . ILE A 1 294 ? 13.335 -29.202 18.087 1.00 40.95 293 ILE A N 1
ATOM 2213 C CA . ILE A 1 294 ? 13.935 -30.333 18.797 1.00 41.87 293 ILE A CA 1
ATOM 2214 C C . ILE A 1 294 ? 14.936 -29.850 19.844 1.00 46.14 293 ILE A C 1
ATOM 2215 O O . ILE A 1 294 ? 14.925 -30.316 20.990 1.00 44.34 293 ILE A O 1
ATOM 2220 N N . ARG A 1 295 ? 15.829 -28.920 19.472 1.00 41.88 294 ARG A N 1
ATOM 2221 C CA . ARG A 1 295 ? 16.808 -28.451 20.450 1.00 43.88 294 ARG A CA 1
ATOM 2222 C C . ARG A 1 295 ? 16.138 -27.750 21.632 1.00 42.55 294 ARG A C 1
ATOM 2223 O O . ARG A 1 295 ? 16.574 -27.901 22.779 1.00 45.51 294 ARG A O 1
ATOM 2231 N N . GLN A 1 296 ? 15.068 -26.995 21.384 1.00 38.38 295 GLN A N 1
ATOM 2232 C CA . GLN A 1 296 ? 14.442 -26.278 22.492 1.00 41.75 295 GLN A CA 1
ATOM 2233 C C . GLN A 1 296 ? 13.595 -27.185 23.385 1.00 42.50 295 GLN A C 1
ATOM 2234 O O . GLN A 1 296 ? 13.444 -26.895 24.579 1.00 43.53 295 GLN A O 1
ATOM 2240 N N . MET A 1 297 ? 13.011 -28.261 22.848 1.00 40.93 296 MET A N 1
ATOM 2241 C CA . MET A 1 297 ? 12.234 -29.146 23.713 1.00 42.81 296 MET A CA 1
ATOM 2242 C C . MET A 1 297 ? 13.095 -30.208 24.377 1.00 46.71 296 MET A C 1
ATOM 2243 O O . MET A 1 297 ? 12.743 -30.684 25.463 1.00 51.70 296 MET A O 1
ATOM 2248 N N . TYR A 1 298 ? 14.225 -30.579 23.771 1.00 46.08 297 TYR A N 1
ATOM 2249 C CA . TYR A 1 298 ? 14.978 -31.732 24.257 1.00 48.64 297 TYR A CA 1
ATOM 2250 C C . TYR A 1 298 ? 16.480 -31.525 24.352 1.00 47.77 297 TYR A C 1
ATOM 2251 O O . TYR A 1 298 ? 17.158 -32.411 24.877 1.00 55.82 297 TYR A O 1
ATOM 2260 N N . GLY A 1 299 ? 17.034 -30.428 23.841 1.00 50.12 298 GLY A N 1
ATOM 2261 C CA . GLY A 1 299 ? 18.455 -30.167 23.943 1.00 55.04 298 GLY A CA 1
ATOM 2262 C C . GLY A 1 299 ? 19.371 -30.915 22.984 1.00 57.50 298 GLY A C 1
ATOM 2263 O O . GLY A 1 299 ? 20.578 -30.613 22.951 1.00 63.30 298 GLY A O 1
ATOM 2264 N N . VAL A 1 300 ? 18.868 -31.877 22.212 1.00 57.81 299 VAL A N 1
ATOM 2265 C CA . VAL A 1 300 ? 19.755 -32.652 21.329 1.00 63.36 299 VAL A CA 1
ATOM 2266 C C . VAL A 1 300 ? 19.831 -32.035 19.926 1.00 59.77 299 VAL A C 1
ATOM 2267 O O . VAL A 1 300 ? 18.882 -31.422 19.445 1.00 56.04 299 VAL A O 1
ATOM 2271 N N . ALA B 1 2 ? 13.568 -0.303 8.125 1.00 36.05 1 ALA B N 1
ATOM 2272 C CA . ALA B 1 2 ? 12.182 -0.652 8.456 1.00 39.69 1 ALA B CA 1
ATOM 2273 C C . ALA B 1 2 ? 12.171 -1.989 9.189 1.00 40.14 1 ALA B C 1
ATOM 2274 O O . ALA B 1 2 ? 13.198 -2.690 9.223 1.00 38.00 1 ALA B O 1
ATOM 2276 N N . GLY B 1 3 ? 11.046 -2.336 9.800 1.00 32.87 2 GLY B N 1
ATOM 2277 C CA . GLY B 1 3 ? 10.958 -3.627 10.456 1.00 36.78 2 GLY B CA 1
ATOM 2278 C C . GLY B 1 3 ? 11.020 -3.519 11.979 1.00 34.20 2 GLY B C 1
ATOM 2279 O O . GLY B 1 3 ? 11.583 -2.578 12.544 1.00 32.62 2 GLY B O 1
ATOM 2280 N N . LEU B 1 4 ? 10.410 -4.485 12.650 1.00 28.68 3 LEU B N 1
ATOM 2281 C CA . LEU B 1 4 ? 10.526 -4.576 14.105 1.00 36.00 3 LEU B CA 1
ATOM 2282 C C . LEU B 1 4 ? 10.761 -6.024 14.494 1.00 32.64 3 LEU B C 1
ATOM 2283 O O . LEU B 1 4 ? 9.937 -6.894 14.185 1.00 34.53 3 LEU B O 1
ATOM 2288 N N . ARG B 1 5 ? 11.872 -6.279 15.181 1.00 32.43 4 ARG B N 1
ATOM 2289 C CA . ARG B 1 5 ? 12.218 -7.615 15.650 1.00 29.82 4 ARG B CA 1
ATOM 2290 C C . ARG B 1 5 ? 12.675 -7.541 17.098 1.00 32.87 4 ARG B C 1
ATOM 2291 O O . ARG B 1 5 ? 13.461 -6.663 17.465 1.00 31.98 4 ARG B O 1
ATOM 2299 N N . LYS B 1 6 ? 12.189 -8.475 17.915 1.00 27.74 5 LYS B N 1
ATOM 2300 C CA . LYS B 1 6 ? 12.698 -8.647 19.275 1.00 28.87 5 LYS B CA 1
ATOM 2301 C C . LYS B 1 6 ? 14.101 -9.237 19.196 1.00 30.78 5 LYS B C 1
ATOM 2302 O O . LYS B 1 6 ? 14.277 -10.381 18.774 1.00 32.46 5 LYS B O 1
ATOM 2308 N N . MET B 1 7 ? 15.117 -8.467 19.567 1.00 27.12 6 MET B N 1
ATOM 2309 C CA . MET B 1 7 ? 16.468 -8.975 19.455 1.00 31.45 6 MET B CA 1
ATOM 2310 C C . MET B 1 7 ? 17.174 -8.887 20.807 1.00 32.41 6 MET B C 1
ATOM 2311 O O . MET B 1 7 ? 16.727 -8.196 21.727 1.00 31.95 6 MET B O 1
ATOM 2316 N N . ALA B 1 8 ? 18.259 -9.642 20.933 1.00 30.69 7 ALA B N 1
ATOM 2317 C CA . ALA B 1 8 ? 19.141 -9.559 22.086 1.00 27.77 7 ALA B CA 1
ATOM 2318 C C . ALA B 1 8 ? 20.322 -8.659 21.757 1.00 32.99 7 ALA B C 1
ATOM 2319 O O . ALA B 1 8 ? 20.709 -8.519 20.590 1.00 28.57 7 ALA B O 1
ATOM 2321 N N . GLN B 1 9 ? 20.887 -8.038 22.792 1.00 23.76 8 GLN B N 1
ATOM 2322 C CA . GLN B 1 9 ? 22.176 -7.392 22.642 1.00 29.00 8 GLN B CA 1
ATOM 2323 C C . GLN B 1 9 ? 23.263 -8.455 22.487 1.00 28.49 8 GLN B C 1
ATOM 2324 O O . GLN B 1 9 ? 23.098 -9.592 22.938 1.00 26.65 8 GLN B O 1
ATOM 2330 N N . PRO B 1 10 ? 24.364 -8.128 21.816 1.00 27.71 9 PRO B N 1
ATOM 2331 C CA . PRO B 1 10 ? 25.372 -9.155 21.547 1.00 29.43 9 PRO B CA 1
ATOM 2332 C C . PRO B 1 10 ? 25.881 -9.761 22.846 1.00 28.72 9 PRO B C 1
ATOM 2333 O O . PRO B 1 10 ? 25.990 -9.082 23.864 1.00 28.52 9 PRO B O 1
ATOM 2337 N N . SER B 1 11 ? 26.167 -11.059 22.809 1.00 31.19 10 SER B N 1
ATOM 2338 C CA . SER B 1 11 ? 26.411 -11.837 24.020 1.00 33.78 10 SER B CA 1
ATOM 2339 C C . SER B 1 11 ? 27.884 -12.147 24.275 1.00 32.87 10 SER B C 1
ATOM 2340 O O . SER B 1 11 ? 28.190 -12.774 25.299 1.00 35.10 10 SER B O 1
ATOM 2343 N N . GLY B 1 12 ? 28.797 -11.701 23.394 1.00 27.22 11 GLY B N 1
ATOM 2344 C CA . GLY B 1 12 ? 30.215 -12.021 23.550 1.00 28.78 11 GLY B CA 1
ATOM 2345 C C . GLY B 1 12 ? 30.760 -11.774 24.951 1.00 30.66 11 GLY B C 1
ATOM 2346 O O . GLY B 1 12 ? 31.443 -12.631 25.520 1.00 24.80 11 GLY B O 1
ATOM 2347 N N . VAL B 1 13 ? 30.462 -10.606 25.534 1.00 27.81 12 VAL B N 1
ATOM 2348 C CA . VAL B 1 13 ? 31.104 -10.246 26.812 1.00 31.58 12 VAL B CA 1
ATOM 2349 C C . VAL B 1 13 ? 30.578 -11.076 27.973 1.00 33.53 12 VAL B C 1
ATOM 2350 O O . VAL B 1 13 ? 31.236 -11.169 29.026 1.00 34.31 12 VAL B O 1
ATOM 2354 N N . VAL B 1 14 ? 29.416 -11.699 27.812 1.00 30.56 13 VAL B N 1
ATOM 2355 C CA . VAL B 1 14 ? 28.895 -12.568 28.855 1.00 29.20 13 VAL B CA 1
ATOM 2356 C C . VAL B 1 14 ? 29.333 -14.019 28.662 1.00 33.25 13 VAL B C 1
ATOM 2357 O O . VAL B 1 14 ? 29.513 -14.745 29.647 1.00 29.24 13 VAL B O 1
ATOM 2361 N N . GLU B 1 15 ? 29.514 -14.451 27.405 1.00 30.85 14 GLU B N 1
ATOM 2362 C CA . GLU B 1 15 ? 29.830 -15.843 27.107 1.00 29.19 14 GLU B CA 1
ATOM 2363 C C . GLU B 1 15 ? 31.053 -16.329 27.873 1.00 26.42 14 GLU B C 1
ATOM 2364 O O . GLU B 1 15 ? 31.139 -17.503 28.250 1.00 29.37 14 GLU B O 1
ATOM 2370 N N . LYS B 1 16 ? 32.018 -15.457 28.086 1.00 22.34 15 LYS B N 1
ATOM 2371 C CA . LYS B 1 16 ? 33.241 -15.912 28.726 1.00 30.95 15 LYS B CA 1
ATOM 2372 C C . LYS B 1 16 ? 33.113 -15.990 30.239 1.00 34.19 15 LYS B C 1
ATOM 2373 O O . LYS B 1 16 ? 34.079 -16.378 30.905 1.00 36.52 15 LYS B O 1
ATOM 2379 N N . CYS B 1 17 ? 31.942 -15.659 30.782 1.00 28.14 16 CYS B N 1
ATOM 2380 C CA . CYS B 1 17 ? 31.699 -15.649 32.224 1.00 27.78 16 CYS B CA 1
ATOM 2381 C C . CYS B 1 17 ? 30.852 -16.827 32.688 1.00 31.18 16 CYS B C 1
ATOM 2382 O O . CYS B 1 17 ? 30.484 -16.879 33.875 1.00 29.29 16 CYS B O 1
ATOM 2385 N N . ILE B 1 18 ? 30.512 -17.753 31.788 1.00 26.82 17 ILE B N 1
ATOM 2386 C CA . ILE B 1 18 ? 29.728 -18.937 32.112 1.00 28.51 17 ILE B CA 1
ATOM 2387 C C . ILE B 1 18 ? 30.656 -20.068 32.535 1.00 32.71 17 ILE B C 1
ATOM 2388 O O . ILE B 1 18 ? 31.680 -20.323 31.885 1.00 28.40 17 ILE B O 1
ATOM 2393 N N . VAL B 1 19 ? 30.309 -20.736 33.647 1.00 30.36 18 VAL B N 1
ATOM 2394 C CA . VAL B 1 19 ? 30.975 -21.953 34.086 1.00 27.67 18 VAL B CA 1
ATOM 2395 C C . VAL B 1 19 ? 29.934 -23.027 34.373 1.00 31.18 18 VAL B C 1
ATOM 2396 O O . VAL B 1 19 ? 28.735 -22.764 34.526 1.00 28.78 18 VAL B O 1
ATOM 2400 N N . ARG B 1 20 ? 30.419 -24.261 34.401 1.00 31.46 19 ARG B N 1
ATOM 2401 C CA . ARG B 1 20 ? 29.643 -25.415 34.809 1.00 33.20 19 ARG B CA 1
ATOM 2402 C C . ARG B 1 20 ? 29.851 -25.616 36.307 1.00 32.67 19 ARG B C 1
ATOM 2403 O O . ARG B 1 20 ? 30.989 -25.694 36.765 1.00 37.69 19 ARG B O 1
ATOM 2411 N N . VAL B 1 21 ? 28.767 -25.683 37.065 1.00 35.59 20 VAL B N 1
ATOM 2412 C CA . VAL B 1 21 ? 28.842 -25.895 38.511 1.00 34.34 20 VAL B CA 1
ATOM 2413 C C . VAL B 1 21 ? 28.160 -27.217 38.825 1.00 37.36 20 VAL B C 1
ATOM 2414 O O . VAL B 1 21 ? 26.941 -27.355 38.642 1.00 35.38 20 VAL B O 1
ATOM 2418 N N . CYS B 1 22 ? 28.944 -28.188 39.309 1.00 38.25 21 CYS B N 1
ATOM 2419 C CA . CYS B 1 22 ? 28.441 -29.507 39.662 1.00 39.44 21 CYS B CA 1
ATOM 2420 C C . CYS B 1 22 ? 28.610 -29.755 41.153 1.00 39.01 21 CYS B C 1
ATOM 2421 O O . CYS B 1 22 ? 29.646 -29.414 41.738 1.00 37.21 21 CYS B O 1
ATOM 2424 N N . TYR B 1 23 ? 27.589 -30.363 41.750 1.00 36.66 22 TYR B N 1
ATOM 2425 C CA . TYR B 1 23 ? 27.652 -30.786 43.149 1.00 43.36 22 TYR B CA 1
ATOM 2426 C C . TYR B 1 23 ? 26.721 -31.973 43.351 1.00 42.61 22 TYR B C 1
ATOM 2427 O O . TYR B 1 23 ? 25.501 -31.835 43.222 1.00 45.23 22 TYR B O 1
ATOM 2436 N N . GLY B 1 24 ? 27.286 -33.125 43.701 1.00 46.53 23 GLY B N 1
ATOM 2437 C CA . GLY B 1 24 ? 26.453 -34.314 43.784 1.00 47.55 23 GLY B CA 1
ATOM 2438 C C . GLY B 1 24 ? 25.938 -34.668 42.406 1.00 49.85 23 GLY B C 1
ATOM 2439 O O . GLY B 1 24 ? 26.648 -34.535 41.406 1.00 53.11 23 GLY B O 1
ATOM 2440 N N . ASN B 1 25 ? 24.678 -35.108 42.348 1.00 53.06 24 ASN B N 1
ATOM 2441 C CA . ASN B 1 25 ? 23.978 -35.363 41.090 1.00 54.85 24 ASN B CA 1
ATOM 2442 C C . ASN B 1 25 ? 23.354 -34.111 40.485 1.00 51.32 24 ASN B C 1
ATOM 2443 O O . ASN B 1 25 ? 22.502 -34.231 39.595 1.00 45.46 24 ASN B O 1
ATOM 2448 N N . MET B 1 26 ? 23.712 -32.924 40.962 1.00 44.01 25 MET B N 1
ATOM 2449 C CA . MET B 1 26 ? 23.195 -31.689 40.396 1.00 45.12 25 MET B CA 1
ATOM 2450 C C . MET B 1 26 ? 24.260 -31.011 39.548 1.00 44.37 25 MET B C 1
ATOM 2451 O O . MET B 1 26 ? 25.439 -30.954 39.919 1.00 40.69 25 MET B O 1
ATOM 2456 N N . ALA B 1 27 ? 23.830 -30.525 38.394 1.00 40.34 26 ALA B N 1
ATOM 2457 C CA . ALA B 1 27 ? 24.666 -29.714 37.529 1.00 39.61 26 ALA B CA 1
ATOM 2458 C C . ALA B 1 27 ? 23.806 -28.575 37.008 1.00 38.55 26 ALA B C 1
ATOM 2459 O O . ALA B 1 27 ? 22.638 -28.778 36.658 1.00 36.62 26 ALA B O 1
ATOM 2461 N N . LEU B 1 28 ? 24.368 -27.374 37.003 1.00 34.69 27 LEU B N 1
ATOM 2462 C CA . LEU B 1 28 ? 23.723 -26.217 36.387 1.00 32.59 27 LEU B CA 1
ATOM 2463 C C . LEU B 1 28 ? 24.821 -25.210 36.048 1.00 32.38 27 LEU B C 1
ATOM 2464 O O . LEU B 1 28 ? 26.014 -25.541 36.061 1.00 32.23 27 LEU B O 1
ATOM 2469 N N . ASN B 1 29 ? 24.425 -23.979 35.754 1.00 26.66 28 ASN B N 1
ATOM 2470 C CA . ASN B 1 29 ? 25.368 -22.958 35.317 1.00 27.80 28 ASN B CA 1
ATOM 2471 C C . ASN B 1 29 ? 25.656 -21.948 36.418 1.00 33.88 28 ASN B C 1
ATOM 2472 O O . ASN B 1 29 ? 24.813 -21.668 37.275 1.00 30.52 28 ASN B O 1
ATOM 2477 N N . GLY B 1 30 ? 26.858 -21.372 36.355 1.00 31.19 29 GLY B N 1
ATOM 2478 C CA . GLY B 1 30 ? 27.242 -20.315 37.256 1.00 30.42 29 GLY B CA 1
ATOM 2479 C C . GLY B 1 30 ? 27.842 -19.164 36.468 1.00 34.22 29 GLY B C 1
ATOM 2480 O O . GLY B 1 30 ? 28.165 -19.289 35.281 1.00 29.21 29 GLY B O 1
ATOM 2481 N N . LEU B 1 31 ? 27.979 -18.033 37.160 1.00 29.28 30 LEU B N 1
ATOM 2482 C CA . LEU B 1 31 ? 28.422 -16.776 36.569 1.00 28.21 30 LEU B CA 1
ATOM 2483 C C . LEU B 1 31 ? 29.722 -16.363 37.250 1.00 28.64 30 LEU B C 1
ATOM 2484 O O . LEU B 1 31 ? 29.722 -15.990 38.430 1.00 28.17 30 LEU B O 1
ATOM 2489 N N . TRP B 1 32 ? 30.824 -16.449 36.504 1.00 28.52 31 TRP B N 1
ATOM 2490 C CA . TRP B 1 32 ? 32.174 -16.307 37.037 1.00 30.46 31 TRP B CA 1
ATOM 2491 C C . TRP B 1 32 ? 32.677 -14.898 36.748 1.00 32.84 31 TRP B C 1
ATOM 2492 O O . TRP B 1 32 ? 32.970 -14.541 35.595 1.00 26.98 31 TRP B O 1
ATOM 2503 N N . LEU B 1 33 ? 32.754 -14.099 37.803 1.00 33.80 32 LEU B N 1
ATOM 2504 C CA . LEU B 1 33 ? 33.195 -12.720 37.737 1.00 33.34 32 LEU B CA 1
ATOM 2505 C C . LEU B 1 33 ? 34.260 -12.538 38.802 1.00 35.59 32 LEU B C 1
ATOM 2506 O O . LEU B 1 33 ? 34.043 -12.902 39.961 1.00 32.94 32 LEU B O 1
ATOM 2511 N N . GLY B 1 34 ? 35.398 -11.975 38.418 1.00 36.69 33 GLY B N 1
ATOM 2512 C CA . GLY B 1 34 ? 36.467 -11.826 39.391 1.00 33.08 33 GLY B CA 1
ATOM 2513 C C . GLY B 1 34 ? 36.874 -13.197 39.882 1.00 34.22 33 GLY B C 1
ATOM 2514 O O . GLY B 1 34 ? 37.063 -14.124 39.093 1.00 33.76 33 GLY B O 1
ATOM 2515 N N . ASP B 1 35 ? 36.961 -13.363 41.207 1.00 35.02 34 ASP B N 1
ATOM 2516 C CA . ASP B 1 35 ? 37.288 -14.664 41.769 1.00 34.21 34 ASP B CA 1
ATOM 2517 C C . ASP B 1 35 ? 36.086 -15.318 42.454 1.00 36.50 34 ASP B C 1
ATOM 2518 O O . ASP B 1 35 ? 36.260 -16.141 43.355 1.00 38.79 34 ASP B O 1
ATOM 2523 N N . THR B 1 36 ? 34.859 -14.982 42.036 1.00 34.52 35 THR B N 1
ATOM 2524 C CA . THR B 1 36 ? 33.676 -15.629 42.589 1.00 32.09 35 THR B CA 1
ATOM 2525 C C . THR B 1 36 ? 32.805 -16.222 41.492 1.00 32.42 35 THR B C 1
ATOM 2526 O O . THR B 1 36 ? 32.763 -15.729 40.362 1.00 33.24 35 THR B O 1
ATOM 2530 N N . VAL B 1 37 ? 32.079 -17.274 41.854 1.00 32.87 36 VAL B N 1
ATOM 2531 C CA . VAL B 1 37 ? 31.092 -17.894 40.985 1.00 33.18 36 VAL B CA 1
ATOM 2532 C C . VAL B 1 37 ? 29.747 -17.831 41.685 1.00 32.99 36 VAL B C 1
ATOM 2533 O O . VAL B 1 37 ? 29.595 -18.391 42.779 1.00 32.70 36 VAL B O 1
ATOM 2537 N N . MET B 1 38 ? 28.789 -17.121 41.070 1.00 29.03 37 MET B N 1
ATOM 2538 C CA . MET B 1 38 ? 27.409 -17.013 41.543 1.00 29.54 37 MET B CA 1
ATOM 2539 C C . MET B 1 38 ? 26.558 -18.077 40.863 1.00 34.94 37 MET B C 1
ATOM 2540 O O . MET B 1 38 ? 26.579 -18.212 39.630 1.00 29.49 37 MET B O 1
ATOM 2545 N N . CYS B 1 39 ? 25.780 -18.800 41.651 1.00 27.18 38 CYS B N 1
ATOM 2546 C CA . CYS B 1 39 ? 24.999 -19.885 41.083 1.00 29.60 38 CYS B CA 1
ATOM 2547 C C . CYS B 1 39 ? 23.799 -20.188 41.969 1.00 32.94 38 CYS B C 1
ATOM 2548 O O . CYS B 1 39 ? 23.846 -19.934 43.177 1.00 33.57 38 CYS B O 1
ATOM 2551 N N . PRO B 1 40 ? 22.716 -20.719 41.402 1.00 30.53 39 PRO B N 1
ATOM 2552 C CA . PRO B 1 40 ? 21.530 -21.006 42.233 1.00 32.06 39 PRO B CA 1
ATOM 2553 C C . PRO B 1 40 ? 21.845 -22.007 43.339 1.00 30.61 39 PRO B C 1
ATOM 2554 O O . PRO B 1 40 ? 22.578 -22.977 43.136 1.00 31.66 39 PRO B O 1
ATOM 2558 N N . ARG B 1 41 ? 21.285 -21.759 44.532 1.00 28.14 40 ARG B N 1
ATOM 2559 C CA . ARG B 1 41 ? 21.636 -22.605 45.668 1.00 33.46 40 ARG B CA 1
ATOM 2560 C C . ARG B 1 41 ? 21.022 -24.001 45.583 1.00 33.06 40 ARG B C 1
ATOM 2561 O O . ARG B 1 41 ? 21.494 -24.893 46.301 1.00 32.61 40 ARG B O 1
ATOM 2569 N N . HIS B 1 42 ? 20.109 -24.265 44.647 1.00 32.22 41 HIS B N 1
ATOM 2570 C CA . HIS B 1 42 ? 19.518 -25.629 44.614 1.00 34.79 41 HIS B CA 1
ATOM 2571 C C . HIS B 1 42 ? 20.507 -26.669 44.066 1.00 32.37 41 HIS B C 1
ATOM 2572 O O . HIS B 1 42 ? 20.147 -27.846 44.030 1.00 32.01 41 HIS B O 1
ATOM 2579 N N . VAL B 1 43 ? 21.719 -26.259 43.711 1.00 29.96 42 VAL B N 1
ATOM 2580 C CA . VAL B 1 43 ? 22.759 -27.227 43.243 1.00 34.09 42 VAL B CA 1
ATOM 2581 C C . VAL B 1 43 ? 23.256 -28.069 44.432 1.00 35.16 42 VAL B C 1
ATOM 2582 O O . VAL B 1 43 ? 23.848 -29.127 44.196 1.00 34.94 42 VAL B O 1
ATOM 2586 N N . ILE B 1 44 ? 23.024 -27.609 45.660 1.00 36.39 43 ILE B N 1
ATOM 2587 C CA . ILE B 1 44 ? 23.521 -28.333 46.865 1.00 33.85 43 ILE B CA 1
ATOM 2588 C C . ILE B 1 44 ? 22.330 -29.002 47.563 1.00 38.54 43 ILE B C 1
ATOM 2589 O O . ILE B 1 44 ? 22.545 -29.626 48.608 1.00 44.00 43 ILE B O 1
ATOM 2594 N N . ALA B 1 45 ? 21.136 -28.866 46.992 1.00 38.08 44 ALA B N 1
ATOM 2595 C CA . ALA B 1 45 ? 19.930 -29.530 47.531 1.00 45.69 44 ALA B CA 1
ATOM 2596 C C . ALA B 1 45 ? 19.987 -31.007 47.157 1.00 55.33 44 ALA B C 1
ATOM 2597 O O . ALA B 1 45 ? 20.606 -31.359 46.149 1.00 48.07 44 ALA B O 1
ATOM 2599 N N . SER B 1 46 ? 19.236 -31.838 47.869 1.00 56.63 45 SER B N 1
ATOM 2600 C CA . SER B 1 46 ? 19.378 -33.298 47.654 1.00 61.67 45 SER B CA 1
ATOM 2601 C C . SER B 1 46 ? 18.270 -33.935 46.801 1.00 66.14 45 SER B C 1
ATOM 2602 O O . SER B 1 46 ? 18.625 -34.625 45.825 1.00 68.32 45 SER B O 1
ATOM 2605 N N . SER B 1 47 ? 16.995 -33.746 47.149 1.00 69.60 46 SER B N 1
ATOM 2606 C CA . SER B 1 47 ? 15.920 -34.507 46.447 1.00 71.00 46 SER B CA 1
ATOM 2607 C C . SER B 1 47 ? 15.294 -33.737 45.283 1.00 73.20 46 SER B C 1
ATOM 2608 O O . SER B 1 47 ? 15.929 -32.780 44.794 1.00 68.77 46 SER B O 1
ATOM 2611 N N . THR B 1 48 ? 14.100 -34.173 44.860 1.00 75.72 47 THR B N 1
ATOM 2612 C CA . THR B 1 48 ? 13.414 -33.554 43.702 1.00 75.61 47 THR B CA 1
ATOM 2613 C C . THR B 1 48 ? 12.171 -32.817 44.167 1.00 71.34 47 THR B C 1
ATOM 2614 O O . THR B 1 48 ? 11.890 -31.681 43.786 1.00 70.57 47 THR B O 1
ATOM 2618 N N . SER B 1 50 ? 10.889 -33.298 48.531 1.00 71.66 49 SER B N 1
ATOM 2619 C CA . SER B 1 50 ? 10.563 -32.729 49.846 1.00 73.41 49 SER B CA 1
ATOM 2620 C C . SER B 1 50 ? 10.856 -31.208 49.909 1.00 66.63 49 SER B C 1
ATOM 2621 O O . SER B 1 50 ? 11.205 -30.602 48.886 1.00 63.44 49 SER B O 1
ATOM 2624 N N . THR B 1 51 ? 10.693 -30.587 51.087 1.00 64.40 50 THR B N 1
ATOM 2625 C CA . THR B 1 51 ? 11.069 -29.182 51.263 1.00 62.41 50 THR B CA 1
ATOM 2626 C C . THR B 1 51 ? 12.494 -29.080 51.794 1.00 54.89 50 THR B C 1
ATOM 2627 O O . THR B 1 51 ? 12.883 -29.795 52.720 1.00 57.27 50 THR B O 1
ATOM 2631 N N . ILE B 1 52 ? 13.248 -28.144 51.233 1.00 50.91 51 ILE B N 1
ATOM 2632 C CA . ILE B 1 52 ? 14.700 -28.118 51.336 1.00 48.83 51 ILE B CA 1
ATOM 2633 C C . ILE B 1 52 ? 15.091 -27.103 52.403 1.00 43.09 51 ILE B C 1
ATOM 2634 O O . ILE B 1 52 ? 14.641 -25.948 52.358 1.00 42.41 51 ILE B O 1
ATOM 2639 N N . ASP B 1 53 ? 15.899 -27.536 53.380 1.00 42.96 52 ASP B N 1
ATOM 2640 C CA . ASP B 1 53 ? 16.526 -26.634 54.354 1.00 42.55 52 ASP B CA 1
ATOM 2641 C C . ASP B 1 53 ? 17.907 -26.312 53.800 1.00 35.39 52 ASP B C 1
ATOM 2642 O O . ASP B 1 53 ? 18.867 -27.063 53.992 1.00 39.63 52 ASP B O 1
ATOM 2647 N N . TYR B 1 54 ? 18.009 -25.177 53.112 1.00 39.03 53 TYR B N 1
ATOM 2648 C CA . TYR B 1 54 ? 19.259 -24.823 52.452 1.00 38.69 53 TYR B CA 1
ATOM 2649 C C . TYR B 1 54 ? 20.372 -24.573 53.458 1.00 36.14 53 TYR B C 1
ATOM 2650 O O . TYR B 1 54 ? 21.550 -24.796 53.154 1.00 33.14 53 TYR B O 1
ATOM 2659 N N . ASP B 1 55 ? 20.013 -24.144 54.671 1.00 36.51 54 ASP B N 1
ATOM 2660 C CA . ASP B 1 55 ? 21.023 -23.921 55.698 1.00 33.76 54 ASP B CA 1
ATOM 2661 C C . ASP B 1 55 ? 21.637 -25.236 56.149 1.00 35.15 54 ASP B C 1
ATOM 2662 O O . ASP B 1 55 ? 22.853 -25.318 56.368 1.00 33.61 54 ASP B O 1
ATOM 2667 N N . TYR B 1 56 ? 20.815 -26.281 56.263 1.00 35.88 55 TYR B N 1
ATOM 2668 C CA . TYR B 1 56 ? 21.350 -27.592 56.589 1.00 38.57 55 TYR B CA 1
ATOM 2669 C C . TYR B 1 56 ? 22.198 -28.117 55.441 1.00 40.10 55 TYR B C 1
ATOM 2670 O O . TYR B 1 56 ? 23.346 -28.533 55.644 1.00 41.13 55 TYR B O 1
ATOM 2679 N N . ALA B 1 57 ? 21.649 -28.073 54.223 1.00 36.78 56 ALA B N 1
ATOM 2680 C CA . ALA B 1 57 ? 22.406 -28.428 53.028 1.00 37.17 56 ALA B CA 1
ATOM 2681 C C . ALA B 1 57 ? 23.781 -27.783 53.029 1.00 38.05 56 ALA B C 1
ATOM 2682 O O . ALA B 1 57 ? 24.782 -28.439 52.726 1.00 40.33 56 ALA B O 1
ATOM 2684 N N . LEU B 1 58 ? 23.859 -26.497 53.376 1.00 34.71 57 LEU B N 1
ATOM 2685 C CA . LEU B 1 58 ? 25.164 -25.850 53.382 1.00 35.38 57 LEU B CA 1
ATOM 2686 C C . LEU B 1 58 ? 26.026 -26.330 54.551 1.00 42.27 57 LEU B C 1
ATOM 2687 O O . LEU B 1 58 ? 27.254 -26.381 54.427 1.00 37.31 57 LEU B O 1
ATOM 2692 N N . SER B 1 59 ? 25.415 -26.712 55.678 1.00 41.89 58 SER B N 1
ATOM 2693 C CA . SER B 1 59 ? 26.214 -27.136 56.827 1.00 44.42 58 SER B CA 1
ATOM 2694 C C . SER B 1 59 ? 26.855 -28.505 56.620 1.00 42.57 58 SER B C 1
ATOM 2695 O O . SER B 1 59 ? 27.892 -28.774 57.233 1.00 50.27 58 SER B O 1
ATOM 2698 N N . VAL B 1 60 ? 26.269 -29.366 55.782 1.00 41.04 59 VAL B N 1
ATOM 2699 C CA . VAL B 1 60 ? 26.809 -30.694 55.490 1.00 42.62 59 VAL B CA 1
ATOM 2700 C C . VAL B 1 60 ? 27.504 -30.709 54.129 1.00 47.92 59 VAL B C 1
ATOM 2701 O O . VAL B 1 60 ? 27.551 -31.740 53.445 1.00 54.60 59 VAL B O 1
ATOM 2705 N N . LEU B 1 61 ? 28.068 -29.578 53.730 1.00 49.65 60 LEU B N 1
ATOM 2706 C CA . LEU B 1 61 ? 28.695 -29.446 52.424 1.00 45.14 60 LEU B CA 1
ATOM 2707 C C . LEU B 1 61 ? 30.203 -29.583 52.545 1.00 45.87 60 LEU B C 1
ATOM 2708 O O . LEU B 1 61 ? 30.813 -29.030 53.465 1.00 50.40 60 LEU B O 1
ATOM 2713 N N . ARG B 1 62 ? 30.809 -30.304 51.606 1.00 47.28 61 ARG B N 1
ATOM 2714 C CA . ARG B 1 62 ? 32.262 -30.405 51.531 1.00 51.02 61 ARG B CA 1
ATOM 2715 C C . ARG B 1 62 ? 32.748 -29.696 50.274 1.00 49.93 61 ARG B C 1
ATOM 2716 O O . ARG B 1 62 ? 32.265 -29.977 49.171 1.00 46.81 61 ARG B O 1
ATOM 2724 N N . LEU B 1 63 ? 33.707 -28.782 50.448 1.00 45.47 62 LEU B N 1
ATOM 2725 C CA . LEU B 1 63 ? 34.160 -27.952 49.340 1.00 46.45 62 LEU B CA 1
ATOM 2726 C C . LEU B 1 63 ? 34.731 -28.799 48.207 1.00 48.56 62 LEU B C 1
ATOM 2727 O O . LEU B 1 63 ? 34.577 -28.451 47.029 1.00 44.83 62 LEU B O 1
ATOM 2732 N N . HIS B 1 64 ? 35.374 -29.922 48.541 1.00 51.73 63 HIS B N 1
ATOM 2733 C CA . HIS B 1 64 ? 35.962 -30.792 47.528 1.00 52.50 63 HIS B CA 1
ATOM 2734 C C . HIS B 1 64 ? 34.917 -31.504 46.679 1.00 49.89 63 HIS B C 1
ATOM 2735 O O . HIS B 1 64 ? 35.286 -32.105 45.664 1.00 52.36 63 HIS B O 1
ATOM 2742 N N . ASN B 1 65 ? 33.633 -31.438 47.044 1.00 48.18 64 ASN B N 1
ATOM 2743 C CA . ASN B 1 65 ? 32.579 -32.083 46.262 1.00 50.19 64 ASN B CA 1
ATOM 2744 C C . ASN B 1 65 ? 32.066 -31.226 45.109 1.00 43.25 64 ASN B C 1
ATOM 2745 O O . ASN B 1 65 ? 31.242 -31.707 44.325 1.00 40.44 64 ASN B O 1
ATOM 2750 N N . PHE B 1 66 ? 32.498 -29.972 45.018 1.00 42.22 65 PHE B N 1
ATOM 2751 C CA . PHE B 1 66 ? 32.171 -29.109 43.892 1.00 42.09 65 PHE B CA 1
ATOM 2752 C C . PHE B 1 66 ? 33.052 -29.439 42.697 1.00 42.98 65 PHE B C 1
ATOM 2753 O O . PHE B 1 66 ? 34.261 -29.635 42.840 1.00 45.15 65 PHE B O 1
ATOM 2761 N N . SER B 1 67 ? 32.451 -29.472 41.515 1.00 41.60 66 SER B N 1
ATOM 2762 C CA . SER B 1 67 ? 33.199 -29.456 40.259 1.00 40.75 66 SER B CA 1
ATOM 2763 C C . SER B 1 67 ? 32.746 -28.234 39.478 1.00 41.76 66 SER B C 1
ATOM 2764 O O . SER B 1 67 ? 31.629 -28.215 38.947 1.00 38.75 66 SER B O 1
ATOM 2767 N N . ILE B 1 68 ? 33.608 -27.223 39.410 1.00 42.81 67 ILE B N 1
ATOM 2768 C CA . ILE B 1 68 ? 33.343 -25.989 38.684 1.00 36.43 67 ILE B CA 1
ATOM 2769 C C . ILE B 1 68 ? 34.389 -25.859 37.581 1.00 40.04 67 ILE B C 1
ATOM 2770 O O . ILE B 1 68 ? 35.598 -25.894 37.852 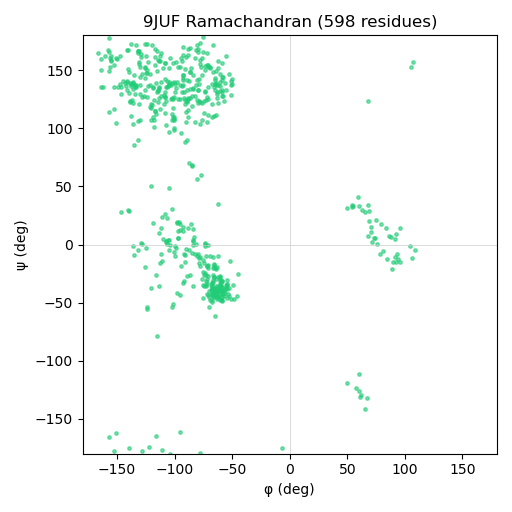1.00 39.52 67 ILE B O 1
ATOM 2775 N N . SER B 1 69 ? 33.926 -25.712 36.338 1.00 37.19 68 SER B N 1
ATOM 2776 C CA . SER B 1 69 ? 34.817 -25.697 35.186 1.00 38.54 68 SER B CA 1
ATOM 2777 C C . SER B 1 69 ? 34.400 -24.633 34.180 1.00 39.89 68 SER B C 1
ATOM 2778 O O . SER B 1 69 ? 33.208 -24.442 33.918 1.00 33.60 68 SER B O 1
ATOM 2781 N N . SER B 1 70 ? 35.398 -23.937 33.630 1.00 40.02 69 SER B N 1
ATOM 2782 C CA . SER B 1 70 ? 35.235 -23.094 32.449 1.00 38.22 69 SER B CA 1
ATOM 2783 C C . SER B 1 70 ? 35.799 -23.877 31.268 1.00 40.39 69 SER B C 1
ATOM 2784 O O . SER B 1 70 ? 37.018 -24.058 31.161 1.00 40.01 69 SER B O 1
ATOM 2787 N N . GLY B 1 71 ? 34.912 -24.381 30.411 1.00 36.96 70 GLY B N 1
ATOM 2788 C CA . GLY B 1 71 ? 35.313 -25.314 29.379 1.00 40.05 70 GLY B CA 1
ATOM 2789 C C . GLY B 1 71 ? 35.916 -26.570 29.972 1.00 43.87 70 GLY B C 1
ATOM 2790 O O . GLY B 1 71 ? 35.223 -27.350 30.631 1.00 47.94 70 GLY B O 1
ATOM 2791 N N . ASN B 1 72 ? 37.216 -26.769 29.775 1.00 43.93 71 ASN B N 1
ATOM 2792 C CA . ASN B 1 72 ? 37.891 -27.931 30.327 1.00 43.04 71 ASN B CA 1
ATOM 2793 C C . ASN B 1 72 ? 38.886 -27.539 31.420 1.00 45.23 71 ASN B C 1
ATOM 2794 O O . ASN B 1 72 ? 39.722 -28.359 31.823 1.00 43.50 71 ASN B O 1
ATOM 2799 N N . VAL B 1 73 ? 38.802 -26.299 31.912 1.00 41.56 72 VAL B N 1
ATOM 2800 C CA . VAL B 1 73 ? 39.642 -25.798 32.997 1.00 42.24 72 VAL B CA 1
ATOM 2801 C C . VAL B 1 73 ? 38.827 -25.820 34.282 1.00 43.78 72 VAL B C 1
ATOM 2802 O O . VAL B 1 73 ? 37.747 -25.216 34.355 1.00 40.63 72 VAL B O 1
ATOM 2806 N N . PHE B 1 74 ? 39.348 -26.481 35.309 1.00 39.82 73 PHE B N 1
ATOM 2807 C CA . PHE B 1 74 ? 38.619 -26.632 36.560 1.00 40.33 73 PHE B CA 1
ATOM 2808 C C . PHE B 1 74 ? 39.078 -25.587 37.566 1.00 40.92 73 PHE B C 1
ATOM 2809 O O . PHE B 1 74 ? 40.266 -25.264 37.640 1.00 44.02 73 PHE B O 1
ATOM 2817 N N . LEU B 1 75 ? 38.126 -25.030 38.309 1.00 37.74 74 LEU B N 1
ATOM 2818 C CA . LEU B 1 75 ? 38.417 -23.999 39.288 1.00 37.58 74 LEU B CA 1
ATOM 2819 C C . LEU B 1 75 ? 38.385 -24.606 40.687 1.00 46.74 74 LEU B C 1
ATOM 2820 O O . LEU B 1 75 ? 37.504 -25.414 41.009 1.00 45.83 74 LEU B O 1
ATOM 2825 N N . GLY B 1 76 ? 39.358 -24.226 41.512 1.00 39.02 75 GLY B N 1
ATOM 2826 C CA . GLY B 1 76 ? 39.384 -24.704 42.887 1.00 43.57 75 GLY B CA 1
ATOM 2827 C C . GLY B 1 76 ? 38.501 -23.843 43.776 1.00 40.36 75 GLY B C 1
ATOM 2828 O O . GLY B 1 76 ? 38.554 -22.615 43.735 1.00 36.52 75 GLY B O 1
ATOM 2829 N N . VAL B 1 77 ? 37.703 -24.510 44.608 1.00 40.98 76 VAL B N 1
ATOM 2830 C CA . VAL B 1 77 ? 36.738 -23.847 45.479 1.00 40.28 76 VAL B CA 1
ATOM 2831 C C . VAL B 1 77 ? 37.400 -23.509 46.812 1.00 39.82 76 VAL B C 1
ATOM 2832 O O . VAL B 1 77 ? 37.912 -24.397 47.503 1.00 39.63 76 VAL B O 1
ATOM 2836 N N . VAL B 1 78 ? 37.367 -22.231 47.179 1.00 38.63 77 VAL B N 1
ATOM 2837 C CA . VAL B 1 78 ? 37.973 -21.736 48.411 1.00 38.61 77 VAL B CA 1
ATOM 2838 C C . VAL B 1 78 ? 36.943 -21.586 49.528 1.00 43.76 77 VAL B C 1
ATOM 2839 O O . VAL B 1 78 ? 37.222 -21.908 50.684 1.00 43.44 77 VAL B O 1
ATOM 2843 N N . GLY B 1 79 ? 35.757 -21.070 49.206 1.00 41.04 78 GLY B N 1
ATOM 2844 C CA . GLY B 1 79 ? 34.685 -20.944 50.177 1.00 42.97 78 GLY B CA 1
ATOM 2845 C C . GLY B 1 79 ? 33.338 -20.887 49.485 1.00 43.09 78 GLY B C 1
ATOM 2846 O O . GLY B 1 79 ? 33.239 -20.698 48.270 1.00 35.90 78 GLY B O 1
ATOM 2847 N N . VAL B 1 80 ? 32.290 -21.076 50.281 1.00 39.05 79 VAL B N 1
ATOM 2848 C CA . VAL B 1 80 ? 30.910 -20.931 49.835 1.00 37.57 79 VAL B CA 1
ATOM 2849 C C . VAL B 1 80 ? 30.167 -20.114 50.883 1.00 41.81 79 VAL B C 1
ATOM 2850 O O . VAL B 1 80 ? 30.246 -20.415 52.079 1.00 41.49 79 VAL B O 1
ATOM 2854 N N . THR B 1 81 ? 29.471 -19.068 50.451 1.00 39.40 80 THR B N 1
ATOM 2855 C CA . THR B 1 81 ? 28.548 -18.365 51.328 1.00 37.12 80 THR B CA 1
ATOM 2856 C C . THR B 1 81 ? 27.172 -18.344 50.678 1.00 37.24 80 THR B C 1
ATOM 2857 O O . THR B 1 81 ? 27.033 -18.302 49.449 1.00 35.16 80 THR B O 1
ATOM 2861 N N . MET B 1 82 ? 26.147 -18.376 51.514 1.00 33.96 81 MET B N 1
ATOM 2862 C CA . MET B 1 82 ? 24.786 -18.265 51.017 1.00 36.00 81 MET B CA 1
ATOM 2863 C C . MET B 1 82 ? 24.433 -16.808 50.769 1.00 30.36 81 MET B C 1
ATOM 2864 O O . MET B 1 82 ? 24.758 -15.937 51.571 1.00 31.40 81 MET B O 1
ATOM 2869 N N . ARG B 1 83 ? 23.769 -16.537 49.635 1.00 31.51 82 ARG B N 1
ATOM 2870 C CA . ARG B 1 83 ? 23.329 -15.169 49.304 1.00 33.38 82 ARG B CA 1
ATOM 2871 C C . ARG B 1 83 ? 21.890 -15.238 48.793 1.00 34.83 82 ARG B C 1
ATOM 2872 O O . ARG B 1 83 ? 21.644 -15.310 47.588 1.00 30.15 82 ARG B O 1
ATOM 2880 N N . GLY B 1 84 ? 20.938 -15.218 49.712 1.00 31.69 83 GLY B N 1
ATOM 2881 C CA . GLY B 1 84 ? 19.546 -15.396 49.309 1.00 28.12 83 GLY B CA 1
ATOM 2882 C C . GLY B 1 84 ? 19.365 -16.712 48.567 1.00 31.40 83 GLY B C 1
ATOM 2883 O O . GLY B 1 84 ? 19.719 -17.788 49.064 1.00 32.53 83 GLY B O 1
ATOM 2884 N N . ALA B 1 85 ? 18.842 -16.657 47.337 1.00 30.91 84 ALA B N 1
ATOM 2885 C CA . ALA B 1 85 ? 18.609 -17.878 46.580 1.00 29.10 84 ALA B CA 1
ATOM 2886 C C . ALA B 1 85 ? 19.833 -18.297 45.770 1.00 30.25 84 ALA B C 1
ATOM 2887 O O . ALA B 1 85 ? 19.721 -19.135 44.858 1.00 26.99 84 ALA B O 1
ATOM 2889 N N . LEU B 1 86 ? 20.983 -17.714 46.072 1.00 28.14 85 LEU B N 1
ATOM 2890 C CA . LEU B 1 86 ? 22.214 -17.958 45.349 1.00 29.74 85 LEU B CA 1
ATOM 2891 C C . LEU B 1 86 ? 23.286 -18.454 46.310 1.00 31.73 85 LEU B C 1
ATOM 2892 O O . LEU B 1 86 ? 23.226 -18.239 47.530 1.00 30.34 85 LEU B O 1
ATOM 2897 N N . LEU B 1 87 ? 24.264 -19.145 45.751 1.00 28.36 86 LEU B N 1
ATOM 2898 C CA . LEU B 1 87 ? 25.515 -19.391 46.449 1.00 29.04 86 LEU B CA 1
ATOM 2899 C C . LEU B 1 87 ? 26.582 -18.505 45.832 1.00 33.46 86 LEU B C 1
ATOM 2900 O O . LEU B 1 87 ? 26.666 -18.379 44.602 1.00 30.81 86 LEU B O 1
ATOM 2905 N N . GLN B 1 88 ? 27.376 -17.895 46.694 1.00 32.73 87 GLN B N 1
ATOM 2906 C CA . GLN B 1 88 ? 28.568 -17.161 46.312 1.00 31.89 87 GLN B CA 1
ATOM 2907 C C . GLN B 1 88 ? 29.761 -18.071 46.596 1.00 36.61 87 GLN B C 1
ATOM 2908 O O . GLN B 1 88 ? 30.057 -18.380 47.756 1.00 32.24 87 GLN B O 1
ATOM 2914 N N . ILE B 1 89 ? 30.396 -18.557 45.534 1.00 31.52 88 ILE B N 1
ATOM 2915 C CA . ILE B 1 89 ? 31.463 -19.548 45.630 1.00 31.26 88 ILE B CA 1
ATOM 2916 C C . ILE B 1 89 ? 32.770 -18.848 45.296 1.00 37.02 88 ILE B C 1
ATOM 2917 O O . ILE B 1 89 ? 32.990 -18.418 44.154 1.00 33.28 88 ILE B O 1
ATOM 2922 N N . LYS B 1 90 ? 33.642 -18.732 46.285 1.00 33.27 89 LYS B N 1
ATOM 2923 C CA . LYS B 1 90 ? 34.938 -18.121 46.058 1.00 35.67 89 LYS B CA 1
ATOM 2924 C C . LYS B 1 90 ? 35.872 -19.159 45.459 1.00 35.97 89 LYS B C 1
ATOM 2925 O O . LYS B 1 90 ? 36.000 -20.268 45.986 1.00 37.15 89 LYS B O 1
ATOM 2931 N N . VAL B 1 91 ? 36.503 -18.813 44.341 1.00 31.97 90 VAL B N 1
ATOM 2932 C CA . VAL B 1 91 ? 37.360 -19.745 43.629 1.00 33.51 90 VAL B CA 1
ATOM 2933 C C . VAL B 1 91 ? 38.777 -19.184 43.629 1.00 37.29 90 VAL B C 1
ATOM 2934 O O . VAL B 1 91 ? 38.999 -17.997 43.871 1.00 36.56 90 VAL B O 1
ATOM 2938 N N . ASN B 1 92 ? 39.748 -20.061 43.368 1.00 38.62 91 ASN B N 1
ATOM 2939 C CA . ASN B 1 92 ? 41.148 -19.650 43.432 1.00 41.79 91 ASN B CA 1
ATOM 2940 C C . ASN B 1 92 ? 41.674 -18.985 42.152 1.00 42.96 91 ASN B C 1
ATOM 2941 O O . ASN B 1 92 ? 42.851 -18.620 42.109 1.00 44.66 91 ASN B O 1
ATOM 2946 N N . GLN B 1 93 ? 40.843 -18.772 41.137 1.00 42.62 92 GLN B N 1
ATOM 2947 C CA . GLN B 1 93 ? 41.264 -18.110 39.904 1.00 40.56 92 GLN B CA 1
ATOM 2948 C C . GLN B 1 93 ? 40.420 -16.879 39.600 1.00 39.55 92 GLN B C 1
ATOM 2949 O O . GLN B 1 93 ? 39.197 -16.911 39.718 1.00 36.63 92 GLN B O 1
ATOM 2955 N N . ASN B 1 94 ? 41.078 -15.797 39.190 1.00 41.64 93 ASN B N 1
ATOM 2956 C CA . ASN B 1 94 ? 40.373 -14.627 38.678 1.00 40.66 93 ASN B CA 1
ATOM 2957 C C . ASN B 1 94 ? 39.958 -14.868 37.229 1.00 38.84 93 ASN B C 1
ATOM 2958 O O . ASN B 1 94 ? 40.762 -15.343 36.424 1.00 38.90 93 ASN B O 1
ATOM 2963 N N . ASN B 1 95 ? 38.703 -14.556 36.894 1.00 37.07 94 ASN B N 1
ATOM 2964 C CA . ASN B 1 95 ? 38.279 -14.574 35.489 1.00 38.21 94 ASN B CA 1
ATOM 2965 C C . ASN B 1 95 ? 38.924 -13.380 34.790 1.00 39.77 94 ASN B C 1
ATOM 2966 O O . ASN B 1 95 ? 38.511 -12.232 34.984 1.00 37.17 94 ASN B O 1
ATOM 2971 N N . VAL B 1 96 ? 39.956 -13.644 33.977 1.00 39.09 95 VAL B N 1
ATOM 2972 C CA . VAL B 1 96 ? 40.649 -12.551 33.304 1.00 38.26 95 VAL B CA 1
ATOM 2973 C C . VAL B 1 96 ? 39.740 -11.861 32.311 1.00 38.58 95 VAL B C 1
ATOM 2974 O O . VAL B 1 96 ? 40.032 -10.731 31.899 1.00 37.44 95 VAL B O 1
ATOM 2978 N N . HIS B 1 97 ? 38.629 -12.503 31.929 1.00 38.26 96 HIS B N 1
ATOM 2979 C CA . HIS B 1 97 ? 37.676 -11.925 30.989 1.00 39.66 96 HIS B CA 1
ATOM 2980 C C . HIS B 1 97 ? 36.476 -11.281 31.681 1.00 35.52 96 HIS B C 1
ATOM 2981 O O . HIS B 1 97 ? 35.444 -11.071 31.035 1.00 39.18 96 HIS B O 1
ATOM 2988 N N . THR B 1 98 ? 36.590 -10.954 32.968 1.00 32.72 97 THR B N 1
ATOM 2989 C CA . THR B 1 98 ? 35.524 -10.258 33.680 1.00 33.81 97 THR B CA 1
ATOM 2990 C C . THR B 1 98 ? 35.272 -8.888 33.051 1.00 34.93 97 THR B C 1
ATOM 2991 O O . THR B 1 98 ? 36.193 -8.059 33.003 1.00 36.38 97 THR B O 1
ATOM 2995 N N . PRO B 1 99 ? 34.063 -8.601 32.581 1.00 32.69 98 PRO B N 1
ATOM 2996 C CA . PRO B 1 99 ? 33.751 -7.245 32.113 1.00 34.36 98 PRO B CA 1
ATOM 2997 C C . PRO B 1 99 ? 33.560 -6.272 33.266 1.00 37.26 98 PRO B C 1
ATOM 2998 O O . PRO B 1 99 ? 33.409 -6.659 34.431 1.00 32.74 98 PRO B O 1
ATOM 3002 N N . LYS B 1 100 ? 33.581 -4.985 32.919 1.00 35.57 99 LYS B N 1
ATOM 3003 C CA . LYS B 1 100 ? 33.004 -3.982 33.810 1.00 39.38 99 LYS B CA 1
ATOM 3004 C C . LYS B 1 100 ? 31.544 -4.344 34.042 1.00 38.02 99 LYS B C 1
ATOM 3005 O O . LYS B 1 100 ? 30.805 -4.565 33.084 1.00 31.34 99 LYS B O 1
ATOM 3011 N N . TYR B 1 101 ? 31.118 -4.437 35.306 1.00 32.52 100 TYR B N 1
ATOM 3012 C CA . TYR B 1 101 ? 29.754 -4.892 35.531 1.00 33.67 100 TYR B CA 1
ATOM 3013 C C . TYR B 1 101 ? 29.129 -4.256 36.764 1.00 37.40 100 TYR B C 1
ATOM 3014 O O . TYR B 1 101 ? 29.818 -3.697 37.626 1.00 33.87 100 TYR B O 1
ATOM 3023 N N . THR B 1 102 ? 27.795 -4.343 36.810 1.00 33.66 101 THR B N 1
ATOM 3024 C CA . THR B 1 102 ? 26.979 -3.949 37.950 1.00 33.16 101 THR B CA 1
ATOM 3025 C C . THR B 1 102 ? 25.840 -4.956 38.113 1.00 34.12 101 THR B C 1
ATOM 3026 O O . THR B 1 102 ? 25.592 -5.806 37.247 1.00 30.28 101 THR B O 1
ATOM 3030 N N . TYR B 1 103 ? 25.167 -4.871 39.255 1.00 31.34 102 TYR B N 1
ATOM 3031 C CA . TYR B 1 103 ? 23.906 -5.554 39.490 1.00 30.87 102 TYR B CA 1
ATOM 3032 C C . TYR B 1 103 ? 22.790 -4.523 39.419 1.00 31.73 102 TYR B C 1
ATOM 3033 O O . TYR B 1 103 ? 22.955 -3.395 39.893 1.00 32.35 102 TYR B O 1
ATOM 3042 N N . ARG B 1 104 ? 21.668 -4.893 38.800 1.00 29.50 103 ARG B N 1
ATOM 3043 C CA . ARG B 1 104 ? 20.457 -4.094 38.942 1.00 29.91 103 ARG B CA 1
ATOM 3044 C C . ARG B 1 104 ? 19.238 -5.002 38.889 1.00 32.16 103 ARG B C 1
ATOM 3045 O O . ARG B 1 104 ? 19.157 -5.919 38.067 1.00 30.36 103 ARG B O 1
ATOM 3053 N N . THR B 1 105 ? 18.281 -4.725 39.755 1.00 31.11 104 THR B N 1
ATOM 3054 C CA . THR B 1 105 ? 17.031 -5.474 39.796 1.00 32.43 104 THR B CA 1
ATOM 3055 C C . THR B 1 105 ? 16.023 -4.813 38.862 1.00 33.43 104 THR B C 1
ATOM 3056 O O . THR B 1 105 ? 15.708 -3.631 39.029 1.00 35.64 104 THR B O 1
ATOM 3060 N N . VAL B 1 106 ? 15.511 -5.579 37.889 1.00 34.07 105 VAL B N 1
ATOM 3061 C CA . VAL B 1 106 ? 14.596 -5.024 36.894 1.00 34.66 105 VAL B CA 1
ATOM 3062 C C . VAL B 1 106 ? 13.177 -4.981 37.446 1.00 36.18 105 VAL B C 1
ATOM 3063 O O . VAL B 1 106 ? 12.820 -5.699 38.384 1.00 32.68 105 VAL B O 1
ATOM 3067 N N . ARG B 1 107 ? 12.346 -4.145 36.808 1.00 36.89 106 ARG B N 1
ATOM 3068 C CA . ARG B 1 107 ? 10.952 -3.875 37.117 1.00 35.86 106 ARG B CA 1
ATOM 3069 C C . ARG B 1 107 ? 10.043 -4.457 36.040 1.00 32.35 106 ARG B C 1
ATOM 3070 O O . ARG B 1 107 ? 10.459 -4.598 34.883 1.00 31.83 106 ARG B O 1
ATOM 3078 N N . PRO B 1 108 ? 8.804 -4.814 36.384 1.00 34.98 107 PRO B N 1
ATOM 3079 C CA . PRO B 1 108 ? 7.860 -5.274 35.355 1.00 34.84 107 PRO B CA 1
ATOM 3080 C C . PRO B 1 108 ? 7.829 -4.290 34.199 1.00 31.91 107 PRO B C 1
ATOM 3081 O O . PRO B 1 108 ? 7.912 -3.075 34.397 1.00 32.67 107 PRO B O 1
ATOM 3085 N N . GLY B 1 109 ? 7.806 -4.831 32.975 1.00 31.48 108 GLY B N 1
ATOM 3086 C CA . GLY B 1 109 ? 7.815 -4.035 31.776 1.00 30.84 108 GLY B CA 1
ATOM 3087 C C . GLY B 1 109 ? 9.180 -3.830 31.157 1.00 34.72 108 GLY B C 1
ATOM 3088 O O . GLY B 1 109 ? 9.253 -3.442 29.982 1.00 34.68 108 GLY B O 1
ATOM 3089 N N . GLU B 1 110 ? 10.259 -4.105 31.895 1.00 32.53 109 GLU B N 1
ATOM 3090 C CA . GLU B 1 110 ? 11.613 -3.821 31.429 1.00 35.74 109 GLU B CA 1
ATOM 3091 C C . GLU B 1 110 ? 12.172 -4.979 30.610 1.00 34.57 109 GLU B C 1
ATOM 3092 O O . GLU B 1 110 ? 11.957 -6.150 30.931 1.00 33.63 109 GLU B O 1
ATOM 3098 N N . SER B 1 111 ? 12.897 -4.639 29.548 1.00 32.43 110 SER B N 1
ATOM 3099 C CA . SER B 1 111 ? 13.514 -5.651 28.708 1.00 30.27 110 SER B CA 1
ATOM 3100 C C . SER B 1 111 ? 14.939 -5.961 29.155 1.00 29.92 110 SER B C 1
ATOM 3101 O O . SER B 1 111 ? 15.674 -5.087 29.625 1.00 34.55 110 SER B O 1
ATOM 3104 N N . PHE B 1 112 ? 15.329 -7.222 28.992 1.00 30.75 111 PHE B N 1
ATOM 3105 C CA . PHE B 1 112 ? 16.716 -7.623 29.178 1.00 34.54 111 PHE B CA 1
ATOM 3106 C C . PHE B 1 112 ? 16.988 -8.850 28.311 1.00 32.08 111 PHE B C 1
ATOM 3107 O O . PHE B 1 112 ? 16.124 -9.321 27.564 1.00 32.18 111 PHE B O 1
ATOM 3115 N N . ASN B 1 113 ? 18.201 -9.367 28.414 1.00 28.79 112 ASN B N 1
ATOM 3116 C CA . ASN B 1 113 ? 18.672 -10.437 27.548 1.00 26.24 112 ASN B CA 1
ATOM 3117 C C . ASN B 1 113 ? 18.912 -11.693 28.354 1.00 32.90 112 ASN B C 1
ATOM 3118 O O . ASN B 1 113 ? 19.570 -11.646 29.401 1.00 28.36 112 ASN B O 1
ATOM 3123 N N . ILE B 1 114 ? 18.399 -12.811 27.865 1.00 25.69 113 ILE B N 1
ATOM 3124 C CA . ILE B 1 114 ? 18.709 -14.109 28.442 1.00 26.59 113 ILE B CA 1
ATOM 3125 C C . ILE B 1 114 ? 19.784 -14.746 27.584 1.00 28.29 113 ILE B C 1
ATOM 3126 O O . ILE B 1 114 ? 19.660 -14.773 26.348 1.00 28.35 113 ILE B O 1
ATOM 3131 N N . LEU B 1 115 ? 20.832 -15.240 28.229 1.00 24.76 114 LEU B N 1
ATOM 3132 C CA . LEU B 1 115 ? 21.839 -16.114 27.625 1.00 27.34 114 LEU B CA 1
ATOM 3133 C C . LEU B 1 115 ? 21.527 -17.498 28.156 1.00 30.88 114 LEU B C 1
ATOM 3134 O O . LEU B 1 115 ? 21.895 -17.825 29.288 1.00 30.14 114 LEU B O 1
ATOM 3139 N N . ALA B 1 116 ? 20.788 -18.287 27.375 1.00 29.19 115 ALA B N 1
ATOM 3140 C CA . ALA B 1 116 ? 20.404 -19.628 27.805 1.00 30.35 115 ALA B CA 1
ATOM 3141 C C . ALA B 1 116 ? 21.624 -20.542 27.756 1.00 32.43 115 ALA B C 1
ATOM 3142 O O . ALA B 1 116 ? 22.244 -20.692 26.694 1.00 34.62 115 ALA B O 1
ATOM 3144 N N . CYS B 1 117 ? 21.944 -21.174 28.887 1.00 28.55 116 CYS B N 1
ATOM 3145 C CA . CYS B 1 117 ? 23.160 -21.959 29.055 1.00 30.02 116 CYS B CA 1
ATOM 3146 C C . CYS B 1 117 ? 22.840 -23.371 29.516 1.00 32.54 116 CYS B C 1
ATOM 3147 O O . CYS B 1 117 ? 21.884 -23.600 30.264 1.00 28.69 116 CYS B O 1
ATOM 3150 N N . TYR B 1 118 ? 23.668 -24.322 29.076 1.00 29.48 117 TYR B N 1
ATOM 3151 C CA . TYR B 1 118 ? 23.558 -25.705 29.505 1.00 31.89 117 TYR B CA 1
ATOM 3152 C C . TYR B 1 118 ? 24.959 -26.250 29.666 1.00 36.28 117 TYR B C 1
ATOM 3153 O O . TYR B 1 118 ? 25.825 -25.984 28.831 1.00 31.61 117 TYR B O 1
ATOM 3162 N N . ASP B 1 119 ? 25.176 -26.985 30.766 1.00 39.06 118 ASP B N 1
ATOM 3163 C CA . ASP B 1 119 ? 26.467 -27.599 31.068 1.00 38.21 118 ASP B CA 1
ATOM 3164 C C . ASP B 1 119 ? 27.586 -26.574 31.078 1.00 36.68 118 ASP B C 1
ATOM 3165 O O . ASP B 1 119 ? 28.722 -26.888 30.707 1.00 32.89 118 ASP B O 1
ATOM 3170 N N . GLY B 1 120 ? 27.272 -25.346 31.497 1.00 30.27 119 GLY B N 1
ATOM 3171 C CA . GLY B 1 120 ? 28.303 -24.331 31.582 1.00 30.79 119 GLY B CA 1
ATOM 3172 C C . GLY B 1 120 ? 28.673 -23.689 30.268 1.00 32.08 119 GLY B C 1
ATOM 3173 O O . GLY B 1 120 ? 29.734 -23.055 30.178 1.00 33.55 119 GLY B O 1
ATOM 3174 N N . ALA B 1 121 ? 27.830 -23.812 29.248 1.00 30.52 120 ALA B N 1
ATOM 3175 C CA . ALA B 1 121 ? 28.125 -23.194 27.964 1.00 36.99 120 ALA B CA 1
ATOM 3176 C C . ALA B 1 121 ? 26.871 -22.536 27.409 1.00 32.26 120 ALA B C 1
ATOM 3177 O O . ALA B 1 121 ? 25.770 -23.092 27.489 1.00 32.78 120 ALA B O 1
ATOM 3179 N N . ALA B 1 122 ? 27.053 -21.344 26.855 1.00 31.23 121 ALA B N 1
ATOM 3180 C CA . ALA B 1 122 ? 25.959 -20.609 26.242 1.00 32.16 121 ALA B CA 1
ATOM 3181 C C . ALA B 1 122 ? 25.445 -21.368 25.025 1.00 37.43 121 ALA B C 1
ATOM 3182 O O . ALA B 1 122 ? 26.226 -21.834 24.192 1.00 37.78 121 ALA B O 1
ATOM 3184 N N . ALA B 1 123 ? 24.127 -21.500 24.929 1.00 33.56 122 ALA B N 1
ATOM 3185 C CA . ALA B 1 123 ? 23.484 -22.213 23.840 1.00 34.66 122 ALA B CA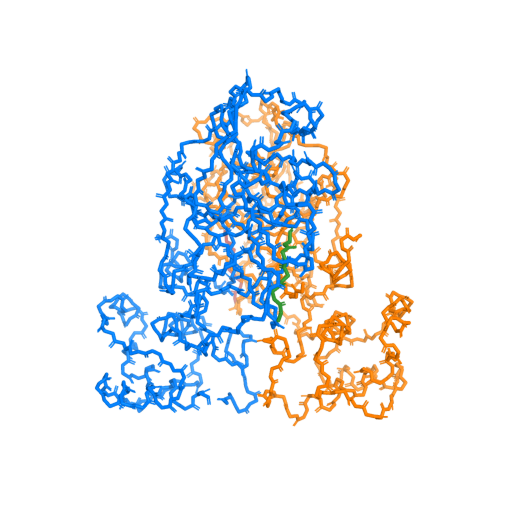 1
ATOM 3186 C C . ALA B 1 123 ? 22.605 -21.324 22.981 1.00 35.05 122 ALA B C 1
ATOM 3187 O O . ALA B 1 123 ? 22.398 -21.626 21.804 1.00 34.08 122 ALA B O 1
ATOM 3189 N N . GLY B 1 124 ? 22.090 -20.235 23.533 1.00 33.03 123 GLY B N 1
ATOM 3190 C CA . GLY B 1 124 ? 21.213 -19.365 22.776 1.00 30.31 123 GLY B CA 1
ATOM 3191 C C . GLY B 1 124 ? 21.047 -18.055 23.503 1.00 32.60 123 GLY B C 1
ATOM 3192 O O . GLY B 1 124 ? 21.363 -17.940 24.691 1.00 29.51 123 GLY B O 1
ATOM 3193 N N . VAL B 1 125 ? 20.524 -17.063 22.779 1.00 29.69 124 VAL B N 1
ATOM 3194 C CA . VAL B 1 125 ? 20.354 -15.726 23.332 1.00 27.14 124 VAL B CA 1
ATOM 3195 C C . VAL B 1 125 ? 19.106 -15.102 22.726 1.00 33.98 124 VAL B C 1
ATOM 3196 O O . VAL B 1 125 ? 18.876 -15.177 21.513 1.00 28.19 124 VAL B O 1
ATOM 3200 N N . TYR B 1 126 ? 18.297 -14.474 23.579 1.00 31.05 125 TYR B N 1
ATOM 3201 C CA . TYR B 1 126 ? 17.042 -13.894 23.131 1.00 29.22 125 TYR B CA 1
ATOM 3202 C C . TYR B 1 126 ? 16.610 -12.791 24.097 1.00 35.58 125 TYR B C 1
ATOM 3203 O O . TYR B 1 126 ? 16.917 -12.836 25.293 1.00 28.61 125 TYR B O 1
ATOM 3212 N N . GLY B 1 127 ? 15.915 -11.783 23.553 1.00 30.21 126 GLY B N 1
ATOM 3213 C CA . GLY B 1 127 ? 15.353 -10.741 24.388 1.00 28.28 126 GLY B CA 1
ATOM 3214 C C . GLY B 1 127 ? 14.104 -11.216 25.111 1.00 30.12 126 GLY B C 1
ATOM 3215 O O . GLY B 1 127 ? 13.346 -12.039 24.607 1.00 32.18 126 GLY B O 1
ATOM 3216 N N . VAL B 1 128 ? 13.909 -10.714 26.334 1.00 31.80 127 VAL B N 1
ATOM 3217 C CA . VAL B 1 128 ? 12.725 -11.013 27.134 1.00 29.55 127 VAL B CA 1
ATOM 3218 C C . VAL B 1 128 ? 12.245 -9.731 27.795 1.00 31.18 127 VAL B C 1
ATOM 3219 O O . VAL B 1 128 ? 12.913 -8.698 27.778 1.00 28.37 127 VAL B O 1
ATOM 3223 N N . ASN B 1 129 ? 11.085 -9.829 28.429 1.00 29.94 128 ASN B N 1
ATOM 3224 C CA . ASN B 1 129 ? 10.497 -8.686 29.107 1.00 32.89 128 ASN B CA 1
ATOM 3225 C C . ASN B 1 129 ? 9.933 -9.194 30.434 1.00 31.20 128 ASN B C 1
ATOM 3226 O O . ASN B 1 129 ? 9.129 -10.126 30.432 1.00 33.11 128 ASN B O 1
ATOM 3231 N N . MET B 1 130 ? 10.373 -8.624 31.561 1.00 34.20 129 MET B N 1
ATOM 3232 C CA . MET B 1 130 ? 9.784 -8.931 32.874 1.00 29.05 129 MET B CA 1
ATOM 3233 C C . MET B 1 130 ? 8.291 -8.645 32.891 1.00 26.23 129 MET B C 1
ATOM 3234 O O . MET B 1 130 ? 7.872 -7.510 32.669 1.00 29.59 129 MET B O 1
ATOM 3239 N N . ARG B 1 131 ? 7.488 -9.648 33.222 1.00 28.52 130 ARG B N 1
ATOM 3240 C CA . ARG B 1 131 ? 6.048 -9.467 33.210 1.00 31.11 130 ARG B CA 1
ATOM 3241 C C . ARG B 1 131 ? 5.554 -8.942 34.566 1.00 33.76 130 ARG B C 1
ATOM 3242 O O . ARG B 1 131 ? 6.284 -8.925 35.562 1.00 29.23 130 ARG B O 1
ATOM 3250 N N . SER B 1 132 ? 4.290 -8.503 34.594 1.00 33.44 131 SER B N 1
ATOM 3251 C CA . SER B 1 132 ? 3.723 -7.911 35.805 1.00 34.86 131 SER B CA 1
ATOM 3252 C C . SER B 1 132 ? 3.630 -8.900 36.968 1.00 36.23 131 SER B C 1
ATOM 3253 O O . SER B 1 132 ? 3.534 -8.467 38.126 1.00 36.68 131 SER B O 1
ATOM 3256 N N . ASN B 1 133 ? 3.641 -10.205 36.698 1.00 31.39 132 ASN B N 1
ATOM 3257 C CA . ASN B 1 133 ? 3.697 -11.226 37.737 1.00 31.82 132 ASN B CA 1
ATOM 3258 C C . ASN B 1 133 ? 5.118 -11.749 37.946 1.00 31.56 132 ASN B C 1
ATOM 3259 O O . ASN B 1 133 ? 5.294 -12.850 38.480 1.00 32.61 132 ASN B O 1
ATOM 3264 N N . TYR B 1 134 ? 6.127 -11.000 37.478 1.00 30.43 133 TYR B N 1
ATOM 3265 C CA . TYR B 1 134 ? 7.537 -11.267 37.752 1.00 26.52 133 TYR B CA 1
ATOM 3266 C C . TYR B 1 134 ? 8.008 -12.606 37.188 1.00 30.64 133 TYR B C 1
ATOM 3267 O O . TYR B 1 134 ? 8.936 -13.226 37.713 1.00 31.58 133 TYR B O 1
ATOM 3276 N N . THR B 1 135 ? 7.395 -13.043 36.095 1.00 30.27 134 THR B N 1
ATOM 3277 C CA . THR B 1 135 ? 7.845 -14.176 35.305 1.00 33.28 134 THR B CA 1
ATOM 3278 C C . THR B 1 135 ? 8.288 -13.660 33.943 1.00 31.15 134 THR B C 1
ATOM 3279 O O . THR B 1 135 ? 7.875 -12.581 33.508 1.00 30.31 134 THR B O 1
ATOM 3283 N N . ILE B 1 136 ? 9.125 -14.429 33.265 1.00 29.27 135 ILE B N 1
ATOM 3284 C CA . ILE B 1 136 ? 9.417 -14.111 31.872 1.00 31.49 135 ILE B CA 1
ATOM 3285 C C . ILE B 1 136 ? 8.901 -15.243 31.005 1.00 34.43 135 ILE B C 1
ATOM 3286 O O . ILE B 1 136 ? 8.815 -16.397 31.437 1.00 34.39 135 ILE B O 1
ATOM 3291 N N . ARG B 1 137 ? 8.508 -14.891 29.782 1.00 37.27 136 ARG B N 1
ATOM 3292 C CA . ARG B 1 137 ? 8.066 -15.876 28.801 1.00 42.28 136 ARG B CA 1
ATOM 3293 C C . ARG B 1 137 ? 9.306 -16.318 28.037 1.00 39.94 136 ARG B C 1
ATOM 3294 O O . ARG B 1 137 ? 9.705 -15.727 27.034 1.00 41.92 136 ARG B O 1
ATOM 3302 N N . GLY B 1 138 ? 9.951 -17.355 28.558 1.00 38.92 137 GLY B N 1
ATOM 3303 C CA . GLY B 1 138 ? 11.195 -17.808 27.983 1.00 37.30 137 GLY B CA 1
ATOM 3304 C C . GLY B 1 138 ? 11.118 -19.204 27.414 1.00 35.48 137 GLY B C 1
ATOM 3305 O O . GLY B 1 138 ? 10.031 -19.765 27.223 1.00 32.69 137 GLY B O 1
ATOM 3306 N N . SER B 1 139 ? 12.289 -19.777 27.160 1.00 34.90 138 SER B N 1
ATOM 3307 C CA . SER B 1 139 ? 12.415 -21.164 26.738 1.00 34.43 138 SER B CA 1
ATOM 3308 C C . SER B 1 139 ? 13.598 -21.751 27.495 1.00 32.12 138 SER B C 1
ATOM 3309 O O . SER B 1 139 ? 14.743 -21.367 27.250 1.00 33.63 138 SER B O 1
ATOM 3312 N N . PHE B 1 140 ? 13.316 -22.660 28.428 1.00 36.48 139 PHE B N 1
ATOM 3313 C CA . PHE B 1 140 ? 14.303 -23.257 29.319 1.00 37.45 139 PHE B CA 1
ATOM 3314 C C . PHE B 1 140 ? 13.909 -24.703 29.575 1.00 38.08 139 PHE B C 1
ATOM 3315 O O . PHE B 1 140 ? 12.721 -25.007 29.723 1.00 39.34 139 PHE B O 1
ATOM 3323 N N . ILE B 1 141 ? 14.896 -25.595 29.624 1.00 36.37 140 ILE B N 1
ATOM 3324 C CA . ILE B 1 141 ? 14.668 -26.952 30.093 1.00 39.04 140 ILE B CA 1
ATOM 3325 C C . ILE B 1 141 ? 15.643 -27.205 31.238 1.00 38.91 140 ILE B C 1
ATOM 3326 O O . ILE B 1 141 ? 16.496 -26.374 31.534 1.00 37.45 140 ILE B O 1
ATOM 3331 N N . ASN B 1 142 ? 15.479 -28.350 31.901 1.00 43.57 141 ASN B N 1
ATOM 3332 C CA . ASN B 1 142 ? 16.324 -28.695 33.041 1.00 42.31 141 ASN B CA 1
ATOM 3333 C C . ASN B 1 142 ? 17.793 -28.516 32.674 1.00 43.47 141 ASN B C 1
ATOM 3334 O O . ASN B 1 142 ? 18.198 -28.780 31.537 1.00 40.67 141 ASN B O 1
ATOM 3339 N N . GLY B 1 143 ? 18.586 -28.025 33.637 1.00 40.62 142 GLY B N 1
ATOM 3340 C CA . GLY B 1 143 ? 19.968 -27.666 33.391 1.00 35.18 142 GLY B CA 1
ATOM 3341 C C . GLY B 1 143 ? 20.198 -26.209 33.051 1.00 34.53 142 GLY B C 1
ATOM 3342 O O . GLY B 1 143 ? 21.355 -25.745 33.098 1.00 32.98 142 GLY B O 1
ATOM 3343 N N . ALA B 1 144 ? 19.133 -25.455 32.765 1.00 34.83 143 ALA B N 1
ATOM 3344 C CA . ALA B 1 144 ? 19.254 -24.056 32.383 1.00 31.91 143 ALA B CA 1
ATOM 3345 C C . ALA B 1 144 ? 19.504 -23.123 33.565 1.00 33.05 143 ALA B C 1
ATOM 3346 O O . ALA B 1 144 ? 19.948 -21.990 33.349 1.00 26.92 143 ALA B O 1
ATOM 3348 N N . ALA B 1 145 ? 19.223 -23.560 34.799 1.00 31.46 144 ALA B N 1
ATOM 3349 C CA . ALA B 1 145 ? 19.343 -22.658 35.939 1.00 32.00 144 ALA B CA 1
ATOM 3350 C C . ALA B 1 145 ? 20.763 -22.108 36.036 1.00 28.75 144 ALA B C 1
ATOM 3351 O O . ALA B 1 145 ? 21.744 -22.810 35.773 1.00 27.66 144 ALA B O 1
ATOM 3353 N N . GLY B 1 146 ? 20.867 -20.852 36.447 1.00 30.25 145 GLY B N 1
ATOM 3354 C CA . GLY B 1 146 ? 22.116 -20.127 36.429 1.00 27.12 145 GLY B CA 1
ATOM 3355 C C . GLY B 1 146 ? 22.347 -19.348 35.153 1.00 27.66 145 GLY B C 1
ATOM 3356 O O . GLY B 1 146 ? 23.287 -18.533 35.104 1.00 25.43 145 GLY B O 1
ATOM 3357 N N . SER B 1 147 ? 21.534 -19.577 34.126 1.00 27.97 146 SER B N 1
ATOM 3358 C CA . SER B 1 147 ? 21.628 -18.781 32.909 1.00 31.05 146 SER B CA 1
ATOM 3359 C C . SER B 1 147 ? 21.399 -17.318 33.255 1.00 27.75 146 SER B C 1
ATOM 3360 O O . SER B 1 147 ? 20.407 -16.994 33.915 1.00 28.12 146 SER B O 1
ATOM 3363 N N . PRO B 1 148 ? 22.286 -16.414 32.852 1.00 26.02 147 PRO B N 1
ATOM 3364 C CA . PRO B 1 148 ? 22.153 -15.023 33.277 1.00 24.40 147 PRO B CA 1
ATOM 3365 C C . PRO B 1 148 ? 21.242 -14.195 32.382 1.00 27.38 147 PRO B C 1
ATOM 3366 O O . PRO B 1 148 ? 21.103 -14.413 31.170 1.00 26.55 147 PRO B O 1
ATOM 3370 N N . GLY B 1 149 ? 20.595 -13.236 33.029 1.00 24.11 148 GLY B N 1
ATOM 3371 C CA . GLY B 1 149 ? 19.929 -12.140 32.343 1.00 28.47 148 GLY B CA 1
ATOM 3372 C C . GLY B 1 149 ? 20.782 -10.893 32.502 1.00 29.27 148 GLY B C 1
ATOM 3373 O O . GLY B 1 149 ? 21.303 -10.617 33.587 1.00 26.38 148 GLY B O 1
ATOM 3374 N N . TYR B 1 150 ? 20.917 -10.130 31.420 1.00 28.30 149 TYR B N 1
ATOM 3375 C CA . TYR B 1 150 ? 21.835 -8.995 31.445 1.00 27.69 149 TYR B CA 1
ATOM 3376 C C . TYR B 1 150 ? 21.330 -7.912 30.504 1.00 32.75 149 TYR B C 1
ATOM 3377 O O . TYR B 1 150 ? 20.590 -8.184 29.554 1.00 29.40 149 TYR B O 1
ATOM 3386 N N . ASN B 1 151 ? 21.808 -6.687 30.740 1.00 30.09 150 ASN B N 1
ATOM 3387 C CA . ASN B 1 151 ? 21.725 -5.579 29.800 1.00 31.86 150 ASN B CA 1
ATOM 3388 C C . ASN B 1 151 ? 23.123 -4.997 29.643 1.00 33.82 150 ASN B C 1
ATOM 3389 O O . ASN B 1 151 ? 23.917 -4.993 30.590 1.00 30.51 150 ASN B O 1
ATOM 3394 N N . ILE B 1 152 ? 23.432 -4.510 28.448 1.00 30.46 151 ILE B N 1
ATOM 3395 C CA . ILE B 1 152 ? 24.704 -3.838 28.200 1.00 35.22 151 ILE B CA 1
ATOM 3396 C C . ILE B 1 152 ? 24.435 -2.357 27.998 1.00 41.06 151 ILE B C 1
ATOM 3397 O O . ILE B 1 152 ? 23.695 -1.974 27.082 1.00 40.57 151 ILE B O 1
ATOM 3402 N N . ASN B 1 153 ? 25.052 -1.526 28.840 1.00 42.06 152 ASN B N 1
ATOM 3403 C CA . ASN B 1 153 ? 24.877 -0.076 28.799 1.00 46.58 152 ASN B CA 1
ATOM 3404 C C . ASN B 1 153 ? 26.240 0.594 28.798 1.00 49.86 152 ASN B C 1
ATOM 3405 O O . ASN B 1 153 ? 26.919 0.627 29.831 1.00 49.72 152 ASN B O 1
ATOM 3410 N N . ASN B 1 154 ? 26.626 1.137 27.648 1.00 51.99 153 ASN B N 1
ATOM 3411 C CA . ASN B 1 154 ? 27.845 1.930 27.527 1.00 54.20 153 ASN B CA 1
ATOM 3412 C C . ASN B 1 154 ? 29.064 1.109 27.925 1.00 50.93 153 ASN B C 1
ATOM 3413 O O . ASN B 1 154 ? 29.965 1.597 28.605 1.00 51.53 153 ASN B O 1
ATOM 3418 N N . GLY B 1 155 ? 29.077 -0.157 27.511 1.00 49.64 154 GLY B N 1
ATOM 3419 C CA . GLY B 1 155 ? 30.169 -1.056 27.814 1.00 49.00 154 GLY B CA 1
ATOM 3420 C C . GLY B 1 155 ? 30.098 -1.742 29.164 1.00 48.02 154 GLY B C 1
ATOM 3421 O O . GLY B 1 155 ? 30.873 -2.684 29.405 1.00 47.02 154 GLY B O 1
ATOM 3422 N N . THR B 1 156 ? 29.214 -1.306 30.060 1.00 42.44 155 THR B N 1
ATOM 3423 C CA . THR B 1 156 ? 29.072 -1.967 31.348 1.00 37.04 155 THR B CA 1
ATOM 3424 C C . THR B 1 156 ? 27.944 -2.991 31.286 1.00 38.79 155 THR B C 1
ATOM 3425 O O . THR B 1 156 ? 26.810 -2.661 30.909 1.00 39.02 155 THR B O 1
ATOM 3429 N N . VAL B 1 157 ? 28.260 -4.234 31.648 1.00 30.05 156 VAL B N 1
ATOM 3430 C CA . VAL B 1 157 ? 27.246 -5.281 31.738 1.00 30.71 156 VAL B CA 1
ATOM 3431 C C . VAL B 1 157 ? 26.499 -5.140 33.054 1.00 34.78 156 VAL B C 1
ATOM 3432 O O . VAL B 1 157 ? 27.100 -5.185 34.132 1.00 33.50 156 VAL B O 1
ATOM 3436 N N . GLU B 1 158 ? 25.191 -4.963 32.960 1.00 29.65 157 GLU B N 1
ATOM 3437 C CA . GLU B 1 158 ? 24.305 -4.908 34.106 1.00 33.00 157 GLU B CA 1
ATOM 3438 C C . GLU B 1 158 ? 23.637 -6.278 34.220 1.00 32.00 157 GLU B C 1
ATOM 3439 O O . GLU B 1 158 ? 22.838 -6.664 33.360 1.00 32.63 157 GLU B O 1
ATOM 3445 N N . PHE B 1 159 ? 24.009 -7.038 35.240 1.00 28.08 158 PHE B N 1
ATOM 3446 C CA . PHE B 1 159 ? 23.437 -8.357 35.458 1.00 29.19 158 PHE B CA 1
ATOM 3447 C C . PHE B 1 159 ? 22.185 -8.241 36.320 1.00 31.18 158 PHE B C 1
ATOM 3448 O O . PHE B 1 159 ? 22.235 -7.689 37.426 1.00 27.02 158 PHE B O 1
ATOM 3456 N N . CYS B 1 160 ? 21.070 -8.798 35.827 1.00 28.19 159 CYS B N 1
ATOM 3457 C CA . CYS B 1 160 ? 19.777 -8.622 36.474 1.00 24.21 159 CYS B CA 1
ATOM 3458 C C . CYS B 1 160 ? 19.020 -9.907 36.729 1.00 26.09 159 CYS B C 1
ATOM 3459 O O . CYS B 1 160 ? 17.913 -9.852 37.276 1.00 30.35 159 CYS B O 1
ATOM 3462 N N . TYR B 1 161 ? 19.576 -11.055 36.385 1.00 26.27 160 TYR B N 1
ATOM 3463 C CA . TYR B 1 161 ? 18.784 -12.268 36.436 1.00 27.52 160 TYR B CA 1
ATOM 3464 C C . TYR B 1 161 ? 19.731 -13.466 36.436 1.00 27.97 160 TYR B C 1
ATOM 3465 O O . TYR B 1 161 ? 20.705 -13.489 35.692 1.00 26.06 160 TYR B O 1
ATOM 3474 N N . LEU B 1 162 ? 19.469 -14.437 37.302 1.00 26.80 161 LEU B N 1
ATOM 3475 C CA . LEU B 1 162 ? 20.013 -15.777 37.130 1.00 26.07 161 LEU B CA 1
ATOM 3476 C C . LEU B 1 162 ? 18.835 -16.722 37.191 1.00 26.82 161 LEU B C 1
ATOM 3477 O O . LEU B 1 162 ? 18.045 -16.657 38.135 1.00 27.91 161 LEU B O 1
ATOM 3482 N N . HIS B 1 163 ? 18.711 -17.584 36.185 1.00 26.49 162 HIS B N 1
ATOM 3483 C CA . HIS B 1 163 ? 17.549 -18.460 36.121 1.00 27.00 162 HIS B CA 1
ATOM 3484 C C . HIS B 1 163 ? 17.507 -19.446 37.290 1.00 27.02 162 HIS B C 1
ATOM 3485 O O . HIS B 1 163 ? 18.530 -20.014 37.695 1.00 28.44 162 HIS B O 1
ATOM 3492 N N . GLN B 1 164 ? 16.293 -19.711 37.774 1.00 29.63 163 GLN B N 1
ATOM 3493 C CA . GLN B 1 164 ? 16.078 -20.543 38.952 1.00 27.59 163 GLN B CA 1
ATOM 3494 C C . GLN B 1 164 ? 15.151 -21.720 38.682 1.00 29.24 163 GLN B C 1
ATOM 3495 O O . GLN B 1 164 ? 15.541 -22.869 38.915 1.00 33.97 163 GLN B O 1
ATOM 3501 N N . LEU B 1 165 ? 13.949 -21.477 38.152 1.00 32.97 164 LEU B N 1
ATOM 3502 C CA . LEU B 1 165 ? 12.909 -22.497 38.148 1.00 35.31 164 LEU B CA 1
ATOM 3503 C C . LEU B 1 165 ? 11.857 -22.158 37.112 1.00 37.81 164 LEU B C 1
ATOM 3504 O O . LEU B 1 165 ? 11.707 -21.007 36.691 1.00 37.07 164 LEU B O 1
ATOM 3509 N N . GLU B 1 166 ? 11.082 -23.175 36.771 1.00 39.65 165 GLU B N 1
ATOM 3510 C CA . GLU B 1 166 ? 9.889 -23.039 35.960 1.00 40.59 165 GLU B CA 1
ATOM 3511 C C . GLU B 1 166 ? 8.661 -23.276 36.831 1.00 48.05 165 GLU B C 1
ATOM 3512 O O . GLU B 1 166 ? 8.591 -24.272 37.562 1.00 47.97 16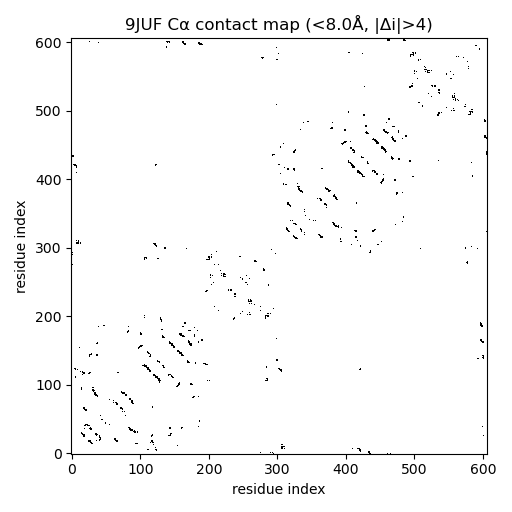5 GLU B O 1
ATOM 3518 N N . LEU B 1 167 ? 7.714 -22.346 36.786 1.00 46.68 166 LEU B N 1
ATOM 3519 C CA . LEU B 1 167 ? 6.484 -22.544 37.534 1.00 54.73 166 LEU B CA 1
ATOM 3520 C C . LEU B 1 167 ? 5.650 -23.642 36.881 1.00 58.96 166 LEU B C 1
ATOM 3521 O O . LEU B 1 167 ? 5.762 -23.902 35.680 1.00 58.65 166 LEU B O 1
ATOM 3526 N N . GLY B 1 168 ? 4.809 -24.289 37.690 1.00 62.84 167 GLY B N 1
ATOM 3527 C CA . GLY B 1 168 ? 4.024 -25.430 37.246 1.00 63.82 167 GLY B CA 1
ATOM 3528 C C . GLY B 1 168 ? 3.346 -25.264 35.902 1.00 64.43 167 GLY B C 1
ATOM 3529 O O . GLY B 1 168 ? 3.073 -26.253 35.214 1.00 71.10 167 GLY B O 1
ATOM 3530 N N . SER B 1 169 ? 3.083 -24.014 35.514 1.00 63.49 168 SER B N 1
ATOM 3531 C CA . SER B 1 169 ? 2.483 -23.694 34.227 1.00 65.18 168 SER B CA 1
ATOM 3532 C C . SER B 1 169 ? 3.507 -23.453 33.122 1.00 59.94 168 SER B C 1
ATOM 3533 O O . SER B 1 169 ? 3.119 -23.333 31.953 1.00 63.70 168 SER B O 1
ATOM 3536 N N . GLY B 1 170 ? 4.791 -23.379 33.445 1.00 59.11 169 GLY B N 1
ATOM 3537 C CA . GLY B 1 170 ? 5.797 -23.066 32.453 1.00 57.49 169 GLY B CA 1
ATOM 3538 C C . GLY B 1 170 ? 6.203 -21.609 32.388 1.00 57.51 169 GLY B C 1
ATOM 3539 O O . GLY B 1 170 ? 6.814 -21.191 31.389 1.00 52.62 169 GLY B O 1
ATOM 3540 N N . CYS B 1 171 ? 5.845 -20.814 33.390 1.00 56.91 170 CYS B N 1
ATOM 3541 C CA . CYS B 1 171 ? 6.473 -19.518 33.560 1.00 50.45 170 CYS B CA 1
ATOM 3542 C C . CYS B 1 171 ? 7.896 -19.720 34.054 1.00 40.96 170 CYS B C 1
ATOM 3543 O O . CYS B 1 171 ? 8.222 -20.729 34.681 1.00 46.90 170 CYS B O 1
ATOM 3546 N N . HIS B 1 172 ? 8.751 -18.758 33.766 1.00 33.89 171 HIS B N 1
ATOM 3547 C CA . HIS B 1 172 ? 10.140 -18.862 34.164 1.00 34.50 171 HIS B CA 1
ATOM 3548 C C . HIS B 1 172 ? 10.440 -17.794 35.196 1.00 29.88 171 HIS B C 1
ATOM 3549 O O . HIS B 1 172 ? 9.990 -16.651 35.073 1.00 34.89 171 HIS B O 1
ATOM 3556 N N . VAL B 1 173 ? 11.148 -18.191 36.241 1.00 32.47 172 VAL B N 1
ATOM 3557 C CA . VAL B 1 173 ? 11.452 -17.307 37.359 1.00 26.21 172 VAL B CA 1
ATOM 3558 C C . VAL B 1 173 ? 12.943 -17.382 37.653 1.00 27.87 172 VAL B C 1
ATOM 3559 O O . VAL B 1 173 ? 13.550 -18.460 37.607 1.00 27.00 172 VAL B O 1
ATOM 3563 N N . GLY B 1 174 ? 13.545 -16.221 37.900 1.00 30.78 173 GLY B N 1
ATOM 3564 C CA . GLY B 1 174 ? 14.906 -16.147 38.381 1.00 27.97 173 GLY B CA 1
ATOM 3565 C C . GLY B 1 174 ? 15.001 -15.270 39.620 1.00 29.02 173 GLY B C 1
ATOM 3566 O O . GLY B 1 174 ? 14.004 -14.735 40.120 1.00 26.94 173 GLY B O 1
ATOM 3567 N N . SER B 1 175 ? 16.221 -15.121 40.084 1.00 29.27 174 SER B N 1
ATOM 3568 C CA . SER B 1 175 ? 16.535 -14.190 41.151 1.00 26.26 174 SER B CA 1
ATOM 3569 C C . SER B 1 175 ? 17.437 -13.126 40.563 1.00 29.35 174 SER B C 1
ATOM 3570 O O . SER B 1 175 ? 18.031 -13.318 39.491 1.00 23.27 174 SER B O 1
ATOM 3573 N N . ASP B 1 176 ? 17.488 -11.974 41.228 1.00 26.44 175 ASP B N 1
ATOM 3574 C CA . ASP B 1 176 ? 18.517 -11.022 40.869 1.00 25.60 175 ASP B CA 1
ATOM 3575 C C . ASP B 1 176 ? 19.847 -11.517 41.429 1.00 26.89 175 ASP B C 1
ATOM 3576 O O . ASP B 1 176 ? 19.927 -12.571 42.060 1.00 29.24 175 ASP B O 1
ATOM 3581 N N . LEU B 1 177 ? 20.912 -10.764 41.169 1.00 24.81 176 LEU B N 1
ATOM 3582 C CA . LEU B 1 177 ? 22.240 -11.212 41.559 1.00 27.87 176 LEU B CA 1
ATOM 3583 C C . LEU B 1 177 ? 22.531 -10.963 43.040 1.00 28.58 176 LEU B C 1
ATOM 3584 O O . LEU B 1 177 ? 23.546 -11.443 43.559 1.00 27.33 176 LEU B O 1
ATOM 3589 N N . ASP B 1 178 ? 21.658 -10.255 43.734 1.00 26.88 177 ASP B N 1
ATOM 3590 C CA . ASP B 1 178 ? 21.701 -10.260 45.195 1.00 27.93 177 ASP B CA 1
ATOM 3591 C C . ASP B 1 178 ? 20.963 -11.450 45.808 1.00 28.04 177 ASP B C 1
ATOM 3592 O O . ASP B 1 178 ? 20.957 -11.600 47.045 1.00 31.29 177 ASP B O 1
ATOM 3597 N N . GLY B 1 179 ? 20.374 -12.305 44.979 1.00 26.64 178 GLY B N 1
ATOM 3598 C CA . GLY B 1 179 ? 19.685 -13.504 45.417 1.00 23.65 178 GLY B CA 1
ATOM 3599 C C . GLY B 1 179 ? 18.250 -13.314 45.858 1.00 22.17 178 GLY B C 1
ATOM 3600 O O . GLY B 1 179 ? 17.709 -14.208 46.513 1.00 23.86 178 GLY B O 1
ATOM 3601 N N . VAL B 1 180 ? 17.634 -12.176 45.548 1.00 22.93 179 VAL B N 1
ATOM 3602 C CA . VAL B 1 180 ? 16.210 -11.963 45.787 1.00 23.65 179 VAL B CA 1
ATOM 3603 C C . VAL B 1 180 ? 15.421 -12.529 44.607 1.00 28.96 179 VAL B C 1
ATOM 3604 O O . VAL B 1 180 ? 15.603 -12.100 43.458 1.00 23.15 179 VAL B O 1
ATOM 3608 N N . MET B 1 181 ? 14.555 -13.503 44.881 1.00 26.34 180 MET B N 1
ATOM 3609 C CA . MET B 1 181 ? 13.694 -14.049 43.836 1.00 25.20 180 MET B CA 1
ATOM 3610 C C . MET B 1 181 ? 12.750 -12.982 43.301 1.00 26.37 180 MET B C 1
ATOM 3611 O O . MET B 1 181 ? 12.066 -12.308 44.076 1.00 24.01 180 MET B O 1
ATOM 3616 N N . TYR B 1 182 ? 12.670 -12.856 41.971 1.00 23.96 181 TYR B N 1
ATOM 3617 C CA . TYR B 1 182 ? 11.617 -12.047 41.369 1.00 27.28 181 TYR B CA 1
ATOM 3618 C C . TYR B 1 182 ? 10.246 -12.603 41.737 1.00 28.20 181 TYR B C 1
ATOM 3619 O O . TYR B 1 182 ? 10.021 -13.818 41.717 1.00 28.64 181 TYR B O 1
ATOM 3628 N N . GLY B 1 183 ? 9.328 -11.702 42.097 1.00 30.76 182 GLY B N 1
ATOM 3629 C CA . GLY B 1 183 ? 7.978 -12.076 42.461 1.00 29.59 182 GLY B CA 1
ATOM 3630 C C . GLY B 1 183 ? 7.841 -12.784 43.792 1.00 34.26 182 GLY B C 1
ATOM 3631 O O . GLY B 1 183 ? 6.731 -13.206 44.131 1.00 32.09 182 GLY B O 1
ATOM 3632 N N . GLY B 1 184 ? 8.933 -12.959 44.534 1.00 33.38 183 GLY B N 1
ATOM 3633 C CA . GLY B 1 184 ? 8.881 -13.628 45.816 1.00 35.30 183 GLY B CA 1
ATOM 3634 C C . GLY B 1 184 ? 8.618 -15.117 45.773 1.00 38.65 183 GLY B C 1
ATOM 3635 O O . GLY B 1 184 ? 8.279 -15.688 46.812 1.00 39.18 183 GLY B O 1
ATOM 3636 N N . TYR B 1 185 ? 8.757 -15.772 44.616 1.00 34.50 184 TYR B N 1
ATOM 3637 C CA . TYR B 1 185 ? 8.544 -17.213 44.558 1.00 33.10 184 TYR B CA 1
ATOM 3638 C C . TYR B 1 185 ? 9.666 -17.943 45.296 1.00 37.27 184 TYR B C 1
ATOM 3639 O O . TYR B 1 185 ? 10.795 -17.448 45.423 1.00 33.12 184 TYR B O 1
ATOM 3648 N N . GLU B 1 186 ? 9.346 -19.127 45.802 1.00 36.24 185 GLU B N 1
ATOM 3649 C CA . GLU B 1 186 ? 10.314 -19.911 46.565 1.00 40.89 185 GLU B CA 1
ATOM 3650 C C . GLU B 1 186 ? 11.058 -20.884 45.652 1.00 40.06 185 GLU B C 1
ATOM 3651 O O . GLU B 1 186 ? 10.469 -21.468 44.737 1.00 40.48 185 GLU B O 1
ATOM 3657 N N . ASP B 1 187 ? 12.351 -21.088 45.923 1.00 40.29 186 ASP B N 1
ATOM 3658 C CA . ASP B 1 187 ? 13.100 -22.129 45.213 1.00 38.32 186 ASP B CA 1
ATOM 3659 C C . ASP B 1 187 ? 12.881 -23.466 45.928 1.00 41.31 186 ASP B C 1
ATOM 3660 O O . ASP B 1 187 ? 13.782 -24.073 46.509 1.00 44.77 186 ASP B O 1
ATOM 3665 N N . GLN B 1 188 ? 11.635 -23.927 45.848 1.00 42.73 187 GLN B N 1
ATOM 3666 C CA . GLN B 1 188 ? 11.126 -25.130 46.484 1.00 47.46 187 GLN B CA 1
ATOM 3667 C C . GLN B 1 188 ? 10.229 -25.837 45.478 1.00 46.95 187 GLN B C 1
ATOM 3668 O O . GLN B 1 188 ? 9.421 -25.179 44.807 1.00 47.15 187 GLN B O 1
ATOM 3674 N N . PRO B 1 189 ? 10.317 -27.166 45.371 1.00 52.54 188 PRO B N 1
ATOM 3675 C CA . PRO B 1 189 ? 9.528 -27.901 44.364 1.00 52.87 188 PRO B CA 1
ATOM 3676 C C . PRO B 1 189 ? 8.069 -28.058 44.776 1.00 50.71 188 PRO B C 1
ATOM 3677 O O . PRO B 1 189 ? 7.544 -29.168 44.902 1.00 49.26 188 PRO B O 1
ATOM 3681 N N . THR B 1 190 ? 7.394 -26.932 44.978 1.00 50.40 189 THR B N 1
ATOM 3682 C CA . THR B 1 190 ? 6.095 -26.916 45.633 1.00 54.65 189 THR B CA 1
ATOM 3683 C C . THR B 1 190 ? 5.035 -26.339 44.709 1.00 51.81 189 THR B C 1
ATOM 3684 O O . THR B 1 190 ? 5.328 -25.799 43.643 1.00 53.79 189 THR B O 1
ATOM 3688 N N . LEU B 1 191 ? 3.784 -26.441 45.145 1.00 55.54 190 LEU B N 1
ATOM 3689 C CA . LEU B 1 191 ? 2.651 -26.015 44.321 1.00 61.47 190 LEU B CA 1
ATOM 3690 C C . LEU B 1 191 ? 2.375 -24.527 44.547 1.00 60.19 190 LEU B C 1
ATOM 3691 O O . LEU B 1 191 ? 1.376 -24.118 45.140 1.00 64.96 190 LEU B O 1
ATOM 3696 N N . GLN B 1 192 ? 3.298 -23.709 44.061 1.00 54.50 191 GLN B N 1
ATOM 3697 C CA . GLN B 1 192 ? 3.039 -22.285 43.944 1.00 52.16 191 GLN B CA 1
ATOM 3698 C C . GLN B 1 192 ? 2.488 -21.987 42.555 1.00 55.35 191 GLN B C 1
ATOM 3699 O O . GLN B 1 192 ? 2.874 -22.622 41.566 1.00 56.50 191 GLN B O 1
ATOM 3705 N N . VAL B 1 193 ? 1.589 -21.008 42.482 1.00 51.08 192 VAL B N 1
ATOM 3706 C CA . VAL B 1 193 ? 0.986 -20.604 41.216 1.00 58.51 192 VAL B CA 1
ATOM 3707 C C . VAL B 1 193 ? 1.197 -19.104 41.026 1.00 55.26 192 VAL B C 1
ATOM 3708 O O . VAL B 1 193 ? 1.182 -18.334 41.995 1.00 53.13 192 VAL B O 1
ATOM 3712 N N . GLU B 1 194 ? 1.428 -18.699 39.777 1.00 53.75 193 GLU B N 1
ATOM 3713 C CA . GLU B 1 194 ? 1.818 -17.333 39.472 1.00 51.67 193 GLU B CA 1
ATOM 3714 C C . GLU B 1 194 ? 0.636 -16.386 39.613 1.00 50.71 193 GLU B C 1
ATOM 3715 O O . GLU B 1 194 ? -0.522 -16.753 39.379 1.00 47.70 193 GLU B O 1
ATOM 3721 N N . GLY B 1 195 ? 0.942 -15.145 39.969 1.00 46.26 194 GLY B N 1
ATOM 3722 C CA . GLY B 1 195 ? -0.032 -14.090 39.800 1.00 50.38 194 GLY B CA 1
ATOM 3723 C C . GLY B 1 195 ? -0.512 -14.002 38.364 1.00 49.73 194 GLY B C 1
ATOM 3724 O O . GLY B 1 195 ? 0.114 -14.521 37.427 1.00 42.65 194 GLY B O 1
ATOM 3725 N N . ALA B 1 196 ? -1.655 -13.335 38.199 1.00 49.92 195 ALA B N 1
ATOM 3726 C CA . ALA B 1 196 ? -2.277 -13.229 36.888 1.00 50.84 195 ALA B CA 1
ATOM 3727 C C . ALA B 1 196 ? -1.369 -12.479 35.925 1.00 47.80 195 ALA B C 1
ATOM 3728 O O . ALA B 1 196 ? -0.878 -11.392 36.235 1.00 47.70 195 ALA B O 1
ATOM 3730 N N . SER B 1 197 ? -1.139 -13.069 34.759 1.00 48.50 196 SER B N 1
ATOM 3731 C CA . SER B 1 197 ? -0.359 -12.413 33.718 1.00 48.87 196 SER B CA 1
ATOM 3732 C C . SER B 1 197 ? -1.248 -11.383 33.031 1.00 48.52 196 SER B C 1
ATOM 3733 O O . SER B 1 197 ? -2.335 -11.722 32.553 1.00 54.29 196 SER B O 1
ATOM 3736 N N . SER B 1 198 ? -0.817 -10.123 33.037 1.00 43.10 197 SER B N 1
ATOM 3737 C CA . SER B 1 198 ? -1.464 -9.064 32.280 1.00 39.46 197 SER B CA 1
ATOM 3738 C C . SER B 1 198 ? -0.509 -8.523 31.234 1.00 41.70 197 SER B C 1
ATOM 3739 O O . SER B 1 198 ? 0.713 -8.607 31.379 1.00 41.56 197 SER B O 1
ATOM 3742 N N . LEU B 1 199 ? -1.087 -7.968 30.172 1.00 36.29 198 LEU B N 1
ATOM 3743 C CA . LEU B 1 199 ? -0.307 -7.307 29.139 1.00 36.01 198 LEU B CA 1
ATOM 3744 C C . LEU B 1 199 ? 0.192 -5.967 29.660 1.00 33.42 198 LEU B C 1
ATOM 3745 O O . LEU B 1 199 ? -0.583 -5.187 30.224 1.00 32.66 198 LEU B O 1
ATOM 3750 N N . PHE B 1 200 ? 1.481 -5.696 29.470 1.00 34.75 199 PHE B N 1
ATOM 3751 C CA . PHE B 1 200 ? 2.069 -4.430 29.909 1.00 33.42 199 PHE B CA 1
ATOM 3752 C C . PHE B 1 200 ? 1.689 -3.344 28.905 1.00 32.63 199 PHE B C 1
ATOM 3753 O O . PHE B 1 200 ? 2.258 -3.253 27.812 1.00 28.65 199 PHE B O 1
ATOM 3761 N N . THR B 1 201 ? 0.721 -2.503 29.296 1.00 32.89 200 THR B N 1
ATOM 3762 C CA . THR B 1 201 ? 0.082 -1.585 28.356 1.00 28.48 200 THR B CA 1
ATOM 3763 C C . THR B 1 201 ? 1.069 -0.579 27.774 1.00 33.42 200 THR B C 1
ATOM 3764 O O . THR B 1 201 ? 0.991 -0.238 26.586 1.00 32.16 200 THR B O 1
ATOM 3768 N N . GLU B 1 202 ? 1.985 -0.070 28.600 1.00 29.11 201 GLU B N 1
ATOM 3769 C CA . GLU B 1 202 ? 2.928 0.943 28.130 1.00 34.57 201 GLU B CA 1
ATOM 3770 C C . GLU B 1 202 ? 3.804 0.389 27.016 1.00 31.45 201 GLU B C 1
ATOM 3771 O O . GLU B 1 202 ? 4.168 1.105 26.073 1.00 32.37 201 GLU B O 1
ATOM 3777 N N . ASN B 1 203 ? 4.155 -0.892 27.118 1.00 30.35 202 ASN B N 1
ATOM 3778 C CA . ASN B 1 203 ? 4.849 -1.577 26.037 1.00 34.51 202 ASN B CA 1
ATOM 3779 C C . ASN B 1 203 ? 3.946 -1.739 24.816 1.00 32.48 202 ASN B C 1
ATOM 3780 O O . ASN B 1 203 ? 4.404 -1.589 23.683 1.00 30.16 202 ASN B O 1
ATOM 3785 N N . VAL B 1 204 ? 2.653 -2.020 25.019 1.00 33.85 203 VAL B N 1
ATOM 3786 C CA . VAL B 1 204 ? 1.734 -2.074 23.877 1.00 33.23 203 VAL B CA 1
ATOM 3787 C C . VAL B 1 204 ? 1.712 -0.738 23.148 1.00 30.61 203 VAL B C 1
ATOM 3788 O O . VAL B 1 204 ? 1.687 -0.691 21.908 1.00 30.72 203 VAL B O 1
ATOM 3792 N N . LEU B 1 205 ? 1.742 0.368 23.901 1.00 29.55 204 LEU B N 1
ATOM 3793 C CA . LEU B 1 205 ? 1.732 1.697 23.288 1.00 33.96 204 LEU B CA 1
ATOM 3794 C C . LEU B 1 205 ? 2.979 1.913 22.439 1.00 31.74 204 LEU B C 1
ATOM 3795 O O . LEU B 1 205 ? 2.895 2.384 21.289 1.00 31.23 204 LEU B O 1
ATOM 3800 N N . ALA B 1 206 ? 4.142 1.525 22.962 1.00 30.59 205 ALA B N 1
ATOM 3801 C CA . ALA B 1 206 ? 5.369 1.633 22.171 1.00 31.47 205 ALA B CA 1
ATOM 3802 C C . ALA B 1 206 ? 5.269 0.835 20.876 1.00 30.96 205 ALA B C 1
ATOM 3803 O O . ALA B 1 206 ? 5.714 1.296 19.816 1.00 29.34 205 ALA B O 1
ATOM 3805 N N . PHE B 1 207 ? 4.705 -0.370 20.948 1.00 32.56 206 PHE B N 1
ATOM 3806 C CA . PHE B 1 207 ? 4.532 -1.200 19.755 1.00 34.75 206 PHE B CA 1
ATOM 3807 C C . PHE B 1 207 ? 3.556 -0.569 18.762 1.00 32.15 206 PHE B C 1
ATOM 3808 O O . PHE B 1 207 ? 3.783 -0.613 17.546 1.00 33.45 206 PHE B O 1
ATOM 3816 N N . LEU B 1 208 ? 2.450 -0.001 19.249 1.00 34.75 207 LEU B N 1
ATOM 3817 C CA . LEU B 1 208 ? 1.485 0.612 18.330 1.00 28.72 207 LEU B CA 1
ATOM 3818 C C . LEU B 1 208 ? 2.094 1.825 17.639 1.00 33.12 207 LEU B C 1
ATOM 3819 O O . LEU B 1 208 ? 1.836 2.069 16.457 1.00 30.40 207 LEU B O 1
ATOM 3824 N N . TYR B 1 209 ? 2.900 2.603 18.359 1.00 32.31 208 TYR B N 1
ATOM 3825 C CA . TYR B 1 209 ? 3.628 3.700 17.726 1.00 32.06 208 TYR B CA 1
ATOM 3826 C C . TYR B 1 209 ? 4.614 3.184 16.688 1.00 35.78 208 TYR B C 1
ATOM 3827 O O . TYR B 1 209 ? 4.709 3.730 15.582 1.00 37.19 208 TYR B O 1
ATOM 3836 N N . ALA B 1 210 ? 5.393 2.158 17.040 1.00 30.97 209 ALA B N 1
ATOM 3837 C CA . ALA B 1 210 ? 6.262 1.535 16.049 1.00 32.05 209 ALA B CA 1
ATOM 3838 C C . ALA B 1 210 ? 5.476 1.169 14.794 1.00 37.70 209 ALA B C 1
ATOM 3839 O O . ALA B 1 210 ? 5.889 1.477 13.668 1.00 37.47 209 ALA B O 1
ATOM 3841 N N . ALA B 1 211 ? 4.314 0.537 14.978 1.00 34.40 210 ALA B N 1
ATOM 3842 C CA . ALA B 1 211 ? 3.494 0.140 13.846 1.00 37.80 210 ALA B CA 1
ATOM 3843 C C . ALA B 1 211 ? 3.095 1.342 12.997 1.00 38.30 210 ALA B C 1
ATOM 3844 O O . ALA B 1 211 ? 3.133 1.272 11.761 1.00 40.64 210 ALA B O 1
ATOM 3846 N N . LEU B 1 212 ? 2.715 2.457 13.634 1.00 35.01 211 LEU B N 1
ATOM 3847 C CA . LEU B 1 212 ? 2.363 3.650 12.869 1.00 37.27 211 LEU B CA 1
ATOM 3848 C C . LEU B 1 212 ? 3.546 4.120 12.032 1.00 42.85 211 LEU B C 1
ATOM 3849 O O . LEU B 1 212 ? 3.409 4.375 10.826 1.00 41.01 211 LEU B O 1
ATOM 3854 N N . ILE B 1 213 ? 4.730 4.199 12.653 1.00 40.87 212 ILE B N 1
ATOM 3855 C CA . ILE B 1 213 ? 5.934 4.611 11.937 1.00 40.23 212 ILE B CA 1
ATOM 3856 C C . ILE B 1 213 ? 6.234 3.672 10.773 1.00 40.82 212 ILE B C 1
ATOM 3857 O O . ILE B 1 213 ? 6.766 4.100 9.742 1.00 41.40 212 ILE B O 1
ATOM 3862 N N . ASN B 1 214 ? 5.897 2.390 10.905 1.00 40.13 213 ASN B N 1
ATOM 3863 C CA . ASN B 1 214 ? 6.139 1.417 9.849 1.00 42.58 213 ASN B CA 1
ATOM 3864 C C . ASN B 1 214 ? 4.950 1.243 8.910 1.00 43.11 213 ASN B C 1
ATOM 3865 O O . ASN B 1 214 ? 4.907 0.255 8.172 1.00 45.24 213 ASN B O 1
ATOM 3870 N N . GLY B 1 215 ? 3.981 2.157 8.935 1.00 41.89 214 GLY B N 1
ATOM 3871 C CA . GLY B 1 215 ? 2.911 2.150 7.967 1.00 42.45 214 GLY B CA 1
ATOM 3872 C C . GLY B 1 215 ? 1.666 1.371 8.342 1.00 46.16 214 GLY B C 1
ATOM 3873 O O . GLY B 1 215 ? 0.753 1.264 7.506 1.00 43.45 214 GLY B O 1
ATOM 3874 N N . SER B 1 216 ? 1.587 0.831 9.557 1.00 41.43 215 SER B N 1
ATOM 3875 C CA . SER B 1 216 ? 0.425 0.060 9.998 1.00 40.83 215 SER B CA 1
ATOM 3876 C C . SER B 1 216 ? -0.582 1.004 10.638 1.00 42.43 215 SER B C 1
ATOM 3877 O O . SER B 1 216 ? -0.322 1.554 11.715 1.00 38.72 215 SER B O 1
ATOM 3880 N N . THR B 1 217 ? -1.751 1.161 10.000 1.00 38.31 216 THR B N 1
ATOM 3881 C CA . THR B 1 217 ? -2.748 2.103 10.483 1.00 39.84 216 THR B CA 1
ATOM 3882 C C . THR B 1 217 ? -4.170 1.556 10.483 1.00 36.65 216 THR B C 1
ATOM 3883 O O . THR B 1 217 ? -5.081 2.293 10.870 1.00 36.12 216 THR B O 1
ATOM 3887 N N . TRP B 1 218 ? -4.397 0.312 10.042 1.00 38.13 217 TRP B N 1
ATOM 3888 C CA . TRP B 1 218 ? -5.768 -0.189 9.903 1.00 41.11 217 TRP B CA 1
ATOM 3889 C C . TRP B 1 218 ? -6.506 -0.196 11.236 1.00 41.15 217 TRP B C 1
ATOM 3890 O O . TRP B 1 218 ? -7.733 -0.055 11.258 1.00 39.25 217 TRP B O 1
ATOM 3901 N N . TRP B 1 219 ? -5.772 -0.340 12.352 1.00 38.51 218 TRP B N 1
ATOM 3902 C CA . TRP B 1 219 ? -6.316 -0.555 13.690 1.00 34.91 218 TRP B CA 1
ATOM 3903 C C . TRP B 1 219 ? -6.574 0.747 14.435 1.00 36.71 218 TRP B C 1
ATOM 3904 O O . TRP B 1 219 ? -7.081 0.714 15.570 1.00 36.68 218 TRP B O 1
ATOM 3915 N N . LEU B 1 220 ? -6.220 1.885 13.842 1.00 36.01 219 LEU B N 1
ATOM 3916 C CA . LEU B 1 220 ? -6.192 3.163 14.551 1.00 39.37 219 LEU B CA 1
ATOM 3917 C C . LEU B 1 220 ? -7.610 3.678 14.776 1.00 41.70 219 LEU B C 1
ATOM 3918 O O . LEU B 1 220 ? -8.313 4.031 13.825 1.00 44.01 219 LEU B O 1
ATOM 3923 N N . SER B 1 221 ? -8.027 3.728 16.040 1.00 39.68 220 SER B N 1
ATOM 3924 C CA . SER B 1 221 ? -9.328 4.275 16.378 1.00 39.95 220 SER B CA 1
ATOM 3925 C C . SER B 1 221 ? -9.372 5.778 16.142 1.00 42.90 220 SER B C 1
ATOM 3926 O O . SER B 1 221 ? -8.357 6.478 16.203 1.00 39.87 220 SER B O 1
ATOM 3929 N N . SER B 1 222 ? -10.577 6.270 15.856 1.00 45.99 221 SER B N 1
ATOM 3930 C CA . SER B 1 222 ? -10.843 7.699 15.857 1.00 44.62 221 SER B CA 1
ATOM 3931 C C . SER B 1 222 ? -11.319 8.195 17.213 1.00 44.80 221 SER B C 1
ATOM 3932 O O . SER B 1 222 ? -11.318 9.405 17.446 1.00 47.91 221 SER B O 1
ATOM 3935 N N . SER B 1 223 ? -11.727 7.292 18.103 1.00 44.48 222 SER B N 1
ATOM 3936 C CA . SER B 1 223 ? -12.143 7.664 19.449 1.00 46.97 222 SER B CA 1
ATOM 3937 C C . SER B 1 223 ? -10.927 7.934 20.325 1.00 40.57 222 SER B C 1
ATOM 3938 O O . SER B 1 223 ? -9.781 7.696 19.939 1.00 42.61 222 SER B O 1
ATOM 3941 N N . ARG B 1 224 ? -11.202 8.416 21.533 1.00 45.73 223 ARG B N 1
ATOM 3942 C CA . ARG B 1 224 ? -10.182 8.730 22.522 1.00 43.09 223 ARG B CA 1
ATOM 3943 C C . ARG B 1 224 ? -10.707 8.303 23.881 1.00 40.99 223 ARG B C 1
ATOM 3944 O O . ARG B 1 224 ? -11.919 8.277 24.091 1.00 43.47 223 ARG B O 1
ATOM 3952 N N . ILE B 1 225 ? -9.801 7.942 24.799 1.00 41.27 224 ILE B N 1
ATOM 3953 C CA . ILE B 1 225 ? -10.174 7.675 26.191 1.00 38.24 224 ILE B CA 1
ATOM 3954 C C . ILE B 1 225 ? -9.073 8.185 27.120 1.00 39.11 224 ILE B C 1
ATOM 3955 O O . ILE B 1 225 ? -7.883 8.029 26.835 1.00 35.54 224 ILE B O 1
ATOM 3960 N N . ALA B 1 226 ? -9.481 8.795 28.239 1.00 43.93 225 ALA B N 1
ATOM 3961 C CA . ALA B 1 226 ? -8.534 9.327 29.214 1.00 41.03 225 ALA B CA 1
ATOM 3962 C C . ALA B 1 226 ? -7.717 8.203 29.834 1.00 38.69 225 ALA B C 1
ATOM 3963 O O . ALA B 1 226 ? -8.190 7.075 29.984 1.00 35.57 225 ALA B O 1
ATOM 3965 N N . VAL B 1 227 ? -6.473 8.523 30.205 1.00 40.93 226 VAL B N 1
ATOM 3966 C CA . VAL B 1 227 ? -5.581 7.503 30.761 1.00 40.39 226 VAL B CA 1
ATOM 3967 C C . VAL B 1 227 ? -6.199 6.853 31.993 1.00 41.49 226 VAL B C 1
ATOM 3968 O O . VAL B 1 227 ? -6.195 5.620 32.130 1.00 38.11 226 VAL B O 1
ATOM 3972 N N . ASP B 1 228 ? -6.779 7.657 32.890 1.00 42.87 227 ASP B N 1
ATOM 3973 C CA . ASP B 1 228 ? -7.306 7.070 34.120 1.00 44.00 227 ASP B CA 1
ATOM 3974 C C . ASP B 1 228 ? -8.562 6.255 33.865 1.00 42.28 227 ASP B C 1
ATOM 3975 O O . ASP B 1 228 ? -8.772 5.234 34.531 1.00 40.96 227 ASP B O 1
ATOM 3980 N N . ARG B 1 229 ? -9.388 6.662 32.895 1.00 43.24 228 ARG B N 1
ATOM 3981 C CA . ARG B 1 229 ? -10.563 5.865 32.551 1.00 41.25 228 ARG B CA 1
ATOM 3982 C C . ARG B 1 229 ? -10.168 4.539 31.926 1.00 41.62 228 ARG B C 1
ATOM 3983 O O . ARG B 1 229 ? -10.763 3.498 32.229 1.00 40.51 228 ARG B O 1
ATOM 3991 N N . PHE B 1 230 ? -9.200 4.568 31.010 1.00 43.36 229 PHE B N 1
ATOM 3992 C CA . PHE B 1 230 ? -8.656 3.329 30.474 1.00 36.97 229 PHE B CA 1
ATOM 3993 C C . PHE B 1 230 ? -8.097 2.446 31.587 1.00 38.38 229 PHE B C 1
ATOM 3994 O O . PHE B 1 230 ? -8.314 1.226 31.584 1.00 38.56 229 PHE B O 1
ATOM 4002 N N . ASN B 1 231 ? -7.375 3.041 32.549 1.00 36.96 230 ASN B N 1
ATOM 4003 C CA . ASN B 1 231 ? -6.779 2.242 33.626 1.00 38.67 230 ASN B CA 1
ATOM 4004 C C . ASN B 1 231 ? -7.832 1.469 34.407 1.00 39.45 230 ASN B C 1
ATOM 4005 O O . ASN B 1 231 ? -7.588 0.339 34.840 1.00 43.37 230 ASN B O 1
ATOM 4010 N N . GLU B 1 232 ? -9.002 2.063 34.615 1.00 40.26 231 GLU B N 1
ATOM 4011 C CA . GLU B 1 232 ? -10.055 1.344 35.325 1.00 41.76 231 GLU B CA 1
ATOM 4012 C C . GLU B 1 232 ? -10.551 0.154 34.512 1.00 44.21 231 GLU B C 1
ATOM 4013 O O . GLU B 1 232 ? -10.819 -0.919 35.069 1.00 45.92 231 GLU B O 1
ATOM 4019 N N . TRP B 1 233 ? -10.645 0.315 33.189 1.00 39.12 232 TRP B N 1
ATOM 4020 C CA . TRP B 1 233 ? -11.004 -0.800 32.317 1.00 42.21 232 TRP B CA 1
ATOM 4021 C C . TRP B 1 233 ? -9.905 -1.861 32.260 1.00 41.96 232 TRP B C 1
ATOM 4022 O O . TRP B 1 233 ? -10.203 -3.059 32.155 1.00 45.90 232 TRP B O 1
ATOM 4033 N N . ALA B 1 234 ? -8.640 -1.442 32.323 1.00 42.12 233 ALA B N 1
ATOM 4034 C CA . ALA B 1 234 ? -7.530 -2.366 32.095 1.00 42.16 233 ALA B CA 1
ATOM 4035 C C . ALA B 1 234 ? -7.444 -3.432 33.183 1.00 43.32 233 ALA B C 1
ATOM 4036 O O . ALA B 1 234 ? -7.224 -4.611 32.882 1.00 45.73 233 ALA B O 1
ATOM 4038 N N . VAL B 1 235 ? -7.617 -3.043 34.448 1.00 41.44 234 VAL B N 1
ATOM 4039 C CA . VAL B 1 235 ? -7.502 -3.979 35.565 1.00 47.41 234 VAL B CA 1
ATOM 4040 C C . VAL B 1 235 ? -8.716 -4.898 35.632 1.00 49.85 234 VAL B C 1
ATOM 4041 O O . VAL B 1 235 ? -8.788 -5.774 36.500 1.00 53.09 234 VAL B O 1
ATOM 4045 N N . HIS B 1 236 ? -9.677 -4.710 34.725 1.00 49.68 235 HIS B N 1
ATOM 4046 C CA . HIS B 1 236 ? -10.757 -5.669 34.529 1.00 50.39 235 HIS B CA 1
ATOM 4047 C C . HIS B 1 236 ? -10.629 -6.402 33.202 1.00 47.65 235 HIS B C 1
ATOM 4048 O O . HIS B 1 236 ? -11.513 -7.191 32.854 1.00 49.57 235 HIS B O 1
ATOM 4055 N N . ASN B 1 237 ? -9.542 -6.167 32.452 1.00 44.85 236 ASN B N 1
ATOM 4056 C CA . ASN B 1 237 ? -9.394 -6.745 31.121 1.00 45.45 236 ASN B CA 1
ATOM 4057 C C . ASN B 1 237 ? -7.965 -7.197 30.841 1.00 46.43 236 ASN B C 1
ATOM 4058 O O . ASN B 1 237 ? -7.525 -7.181 29.686 1.00 38.91 236 ASN B O 1
ATOM 4063 N N . GLY B 1 238 ? -7.228 -7.595 31.874 1.00 47.02 237 GLY B N 1
ATOM 4064 C CA . GLY B 1 238 ? -5.942 -8.236 31.665 1.00 43.67 237 GLY B CA 1
ATOM 4065 C C . GLY B 1 238 ? -4.841 -7.359 31.103 1.00 39.00 237 GLY B C 1
ATOM 4066 O O . GLY B 1 238 ? -4.000 -7.855 30.349 1.00 39.67 237 GLY B O 1
ATOM 4067 N N . MET B 1 239 ? -4.814 -6.074 31.459 1.00 40.36 238 MET B N 1
ATOM 4068 C CA . MET B 1 239 ? -3.793 -5.135 31.000 1.00 38.84 238 MET B CA 1
ATOM 4069 C C . MET B 1 239 ? -3.337 -4.313 32.197 1.00 37.59 238 MET B C 1
ATOM 4070 O O . MET B 1 239 ? -4.148 -4.007 33.076 1.00 41.11 238 MET B O 1
ATOM 4075 N N . THR B 1 240 ? -2.054 -3.950 32.233 1.00 37.73 239 THR B N 1
ATOM 4076 C CA . THR B 1 240 ? -1.585 -3.069 33.299 1.00 37.68 239 THR B CA 1
ATOM 4077 C C . THR B 1 240 ? -2.091 -1.641 33.102 1.00 35.62 239 THR B C 1
ATOM 4078 O O . THR B 1 240 ? -2.560 -1.247 32.025 1.00 35.99 239 THR B O 1
ATOM 4082 N N . THR B 1 241 ? -1.978 -0.858 34.169 1.00 37.14 240 THR B N 1
ATOM 4083 C CA . THR B 1 241 ? -2.325 0.550 34.127 1.00 35.10 240 THR B CA 1
ATOM 4084 C C . THR B 1 241 ? -1.219 1.319 33.427 1.00 37.42 240 THR B C 1
ATOM 4085 O O . THR B 1 241 ? -0.060 0.900 33.423 1.00 37.18 240 THR B O 1
ATOM 4089 N N . VAL B 1 242 ? -1.591 2.441 32.818 1.00 35.37 241 VAL B N 1
ATOM 4090 C CA . VAL B 1 242 ? -0.634 3.379 32.247 1.00 38.89 241 VAL B CA 1
ATOM 4091 C C . VAL B 1 242 ? -0.280 4.391 33.324 1.00 40.25 241 VAL B C 1
ATOM 4092 O O . VAL B 1 242 ? -1.165 5.038 33.896 1.00 43.06 241 VAL B O 1
ATOM 4096 N N . VAL B 1 243 ? 1.016 4.513 33.611 1.00 38.48 242 VAL B N 1
ATOM 4097 C CA . VAL B 1 243 ? 1.509 5.377 34.671 1.00 44.61 242 VAL B CA 1
ATOM 4098 C C . VAL B 1 243 ? 2.471 6.432 34.137 1.00 48.24 242 VAL B C 1
ATOM 4099 O O . VAL B 1 243 ? 2.438 7.587 34.578 1.00 54.14 242 VAL B O 1
ATOM 4103 N N . ASN B 1 244 ? 3.309 6.076 33.168 1.00 43.85 243 ASN B N 1
ATOM 4104 C CA . ASN B 1 244 ? 4.192 7.035 32.519 1.00 51.98 243 ASN B CA 1
ATOM 4105 C C . ASN B 1 244 ? 3.721 7.303 31.098 1.00 48.64 243 ASN B C 1
ATOM 4106 O O . ASN B 1 244 ? 3.438 6.366 30.343 1.00 51.02 243 ASN B O 1
ATOM 4111 N N . THR B 1 245 ? 3.623 8.585 30.746 1.00 50.04 244 THR B N 1
ATOM 4112 C CA . THR B 1 245 ? 3.228 8.999 29.408 1.00 42.10 244 THR B CA 1
ATOM 4113 C C . THR B 1 245 ? 4.223 9.943 28.742 1.00 44.12 244 THR B C 1
ATOM 4114 O O . THR B 1 245 ? 4.187 10.067 27.508 1.00 41.51 244 THR B O 1
ATOM 4118 N N . ASP B 1 246 ? 5.105 10.613 29.499 1.00 44.80 245 ASP B N 1
ATOM 4119 C CA . ASP B 1 246 ? 6.063 11.528 28.881 1.00 43.43 245 ASP B CA 1
ATOM 4120 C C . ASP B 1 246 ? 6.972 10.822 27.891 1.00 40.35 245 ASP B C 1
ATOM 4121 O O . ASP B 1 246 ? 7.400 11.433 26.905 1.00 42.64 245 ASP B O 1
ATOM 4126 N N . CYS B 1 247 ? 7.282 9.545 28.127 1.00 37.76 246 CYS B N 1
ATOM 4127 C CA . CYS B 1 247 ? 8.122 8.808 27.188 1.00 42.53 246 CYS B CA 1
ATOM 4128 C C . CYS B 1 247 ? 7.492 8.682 25.804 1.00 38.85 246 CYS B C 1
ATOM 4129 O O . CYS B 1 247 ? 8.180 8.263 24.865 1.00 38.11 246 CYS B O 1
ATOM 4132 N N . PHE B 1 248 ? 6.218 9.051 25.644 1.00 39.87 247 PHE B N 1
ATOM 4133 C CA . PHE B 1 248 ? 5.537 8.919 24.361 1.00 40.95 247 PHE B CA 1
ATOM 4134 C C . PHE B 1 248 ? 5.445 10.225 23.585 1.00 38.88 247 PHE B C 1
ATOM 4135 O O . PHE B 1 248 ? 5.025 10.198 22.422 1.00 38.30 247 PHE B O 1
ATOM 4143 N N . SER B 1 249 ? 5.850 11.351 24.182 1.00 36.91 248 SER B N 1
ATOM 4144 C CA . SER B 1 249 ? 5.741 12.646 23.506 1.00 39.41 248 SER B CA 1
ATOM 4145 C C . SER B 1 249 ? 6.487 12.657 22.178 1.00 40.28 248 SER B C 1
ATOM 4146 O O . SER B 1 249 ? 5.993 13.213 21.186 1.00 38.53 248 SER B O 1
ATOM 4149 N N . ILE B 1 250 ? 7.672 12.038 22.138 1.00 36.86 249 ILE B N 1
ATOM 4150 C CA . ILE B 1 250 ? 8.458 11.978 20.903 1.00 41.37 249 ILE B CA 1
ATOM 4151 C C . ILE B 1 250 ? 7.683 11.241 19.817 1.00 40.04 249 ILE B C 1
ATOM 4152 O O . ILE B 1 250 ? 7.609 11.687 18.661 1.00 42.57 249 ILE B O 1
ATOM 4157 N N . PHE B 1 251 ? 7.067 10.119 20.177 1.00 42.75 250 PHE B N 1
ATOM 4158 C CA . PHE B 1 251 ? 6.282 9.358 19.211 1.00 39.10 250 PHE B CA 1
ATOM 4159 C C . PHE B 1 251 ? 5.035 10.120 18.786 1.00 38.36 250 PHE B C 1
ATOM 4160 O O . PHE B 1 251 ? 4.729 10.198 17.592 1.00 40.88 250 PHE B O 1
ATOM 4168 N N . ALA B 1 252 ? 4.286 10.665 19.753 1.00 38.11 251 ALA B N 1
ATOM 4169 C CA . ALA B 1 252 ? 3.088 11.429 19.415 1.00 37.81 251 ALA B CA 1
ATOM 4170 C C . ALA B 1 252 ? 3.406 12.541 18.423 1.00 42.84 251 ALA B C 1
ATOM 4171 O O . ALA B 1 252 ? 2.632 12.794 17.485 1.00 41.32 251 ALA B O 1
ATOM 4173 N N . ALA B 1 253 ? 4.568 13.183 18.584 1.00 37.30 252 ALA B N 1
ATOM 4174 C CA . ALA B 1 253 ? 4.955 14.273 17.693 1.00 41.35 252 ALA B CA 1
ATOM 4175 C C . ALA B 1 253 ? 5.297 13.758 16.298 1.00 42.01 252 ALA B C 1
ATOM 4176 O O . ALA B 1 253 ? 4.872 14.345 15.295 1.00 42.46 252 ALA B O 1
ATOM 4178 N N . LYS B 1 254 ? 6.071 12.666 16.203 1.00 36.55 253 LYS B N 1
ATOM 4179 C CA . LYS B 1 254 ? 6.395 12.147 14.879 1.00 40.60 253 LYS B CA 1
ATOM 4180 C C . LYS B 1 254 ? 5.179 11.570 14.165 1.00 42.67 253 LYS B C 1
ATOM 4181 O O . LYS B 1 254 ? 5.062 11.716 12.945 1.00 49.18 253 LYS B O 1
ATOM 4187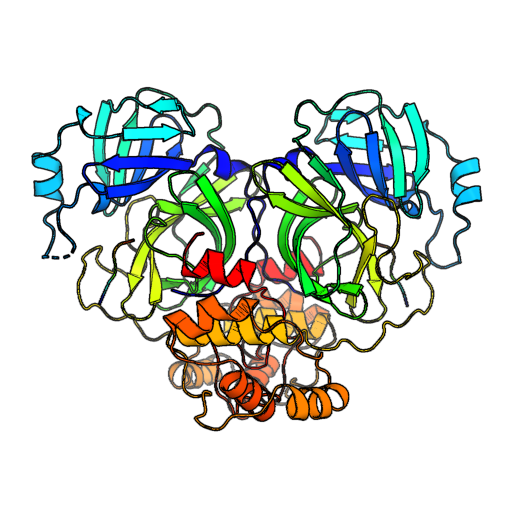 N N . THR B 1 255 ? 4.261 10.930 14.885 1.00 42.17 254 THR B N 1
ATOM 4188 C CA . THR B 1 255 ? 3.135 10.271 14.230 1.00 43.69 254 THR B CA 1
ATOM 4189 C C . THR B 1 255 ? 1.882 11.133 14.156 1.00 40.42 254 THR B C 1
ATOM 4190 O O . THR B 1 255 ? 0.989 10.832 13.355 1.00 46.93 254 THR B O 1
ATOM 4194 N N . GLY B 1 256 ? 1.784 12.183 14.965 1.00 41.87 255 GLY B N 1
ATOM 4195 C CA . GLY B 1 256 ? 0.559 12.949 15.072 1.00 44.22 255 GLY B CA 1
ATOM 4196 C C . GLY B 1 256 ? -0.540 12.293 15.882 1.00 45.31 255 GLY B C 1
ATOM 4197 O O . GLY B 1 256 ? -1.616 12.890 16.030 1.00 44.89 255 GLY B O 1
ATOM 4198 N N . VAL B 1 257 ? -0.304 11.101 16.429 1.00 43.58 256 VAL B N 1
ATOM 4199 C CA . VAL B 1 257 ? -1.318 10.339 17.159 1.00 40.70 256 VAL B CA 1
ATOM 4200 C C . VAL B 1 257 ? -0.970 10.381 18.639 1.00 40.52 256 VAL B C 1
ATOM 4201 O O . VAL B 1 257 ? 0.133 9.979 19.041 1.00 38.47 256 VAL B O 1
ATOM 4205 N N . ASP B 1 258 ? -1.910 10.851 19.451 1.00 39.89 257 ASP B N 1
ATOM 4206 C CA . ASP B 1 258 ? -1.673 10.917 20.881 1.00 41.54 257 ASP B CA 1
ATOM 4207 C C . ASP B 1 258 ? -2.040 9.590 21.549 1.00 39.45 257 ASP B C 1
ATOM 4208 O O . ASP B 1 258 ? -2.609 8.683 20.935 1.00 38.78 257 ASP B O 1
ATOM 4213 N N . VAL B 1 259 ? -1.651 9.475 22.820 1.00 34.44 258 VAL B N 1
ATOM 4214 C CA . VAL B 1 259 ? -1.793 8.235 23.579 1.00 35.74 258 VAL B CA 1
ATOM 4215 C C . VAL B 1 259 ? -3.259 7.875 23.748 1.00 37.21 258 VAL B C 1
ATOM 4216 O O . VAL B 1 259 ? -3.622 6.695 23.819 1.00 33.90 258 VAL B O 1
ATOM 4220 N N . GLN B 1 260 ? -4.128 8.883 23.780 1.00 40.98 259 GLN B N 1
ATOM 4221 C CA . GLN B 1 260 ? -5.529 8.656 24.099 1.00 39.58 259 GLN B CA 1
ATOM 4222 C C . GLN B 1 260 ? -6.229 7.918 22.960 1.00 37.73 259 GLN B C 1
ATOM 4223 O O . GLN B 1 260 ? -7.022 7.002 23.200 1.00 34.41 259 GLN B O 1
ATOM 4229 N N . ARG B 1 261 ? -5.909 8.285 21.713 1.00 37.83 260 ARG B N 1
ATOM 4230 C CA . ARG B 1 261 ? -6.357 7.527 20.548 1.00 39.23 260 ARG B CA 1
ATOM 4231 C C . ARG B 1 261 ? -5.820 6.096 20.570 1.00 38.91 260 ARG B C 1
ATOM 4232 O O . ARG B 1 261 ? -6.529 5.148 20.199 1.00 37.41 260 ARG B O 1
ATOM 4240 N N . LEU B 1 262 ? -4.561 5.920 20.989 1.00 33.46 261 LEU B N 1
ATOM 4241 C CA . LEU B 1 262 ? -3.994 4.574 21.046 1.00 34.16 261 LEU B CA 1
ATOM 4242 C C . LEU B 1 262 ? -4.686 3.725 22.108 1.00 34.64 261 LEU B C 1
ATOM 4243 O O . LEU B 1 262 ? -4.904 2.525 21.897 1.00 29.98 261 LEU B O 1
ATOM 4248 N N . LEU B 1 263 ? -5.051 4.333 23.248 1.00 33.46 262 LEU B N 1
ATOM 4249 C CA . LEU B 1 263 ? -5.740 3.600 24.301 1.00 32.57 262 LEU B CA 1
ATOM 4250 C C . LEU B 1 263 ? -7.115 3.158 23.831 1.00 34.98 262 LEU B C 1
ATOM 4251 O O . LEU B 1 263 ? -7.566 2.050 24.146 1.00 32.34 262 LEU B O 1
ATOM 4256 N N . ALA B 1 264 ? -7.799 4.026 23.079 1.00 38.73 263 ALA B N 1
ATOM 4257 C CA . ALA B 1 264 ? -9.066 3.651 22.475 1.00 37.24 263 ALA B CA 1
ATOM 4258 C C . ALA B 1 264 ? -8.874 2.546 21.446 1.00 34.23 263 ALA B C 1
ATOM 4259 O O . ALA B 1 264 ? -9.663 1.593 21.396 1.00 38.37 263 ALA B O 1
ATOM 4261 N N . SER B 1 265 ? -7.839 2.657 20.607 1.00 33.88 264 SER B N 1
ATOM 4262 C CA . SER B 1 265 ? -7.526 1.559 19.698 1.00 38.94 264 SER B CA 1
ATOM 4263 C C . SER B 1 265 ? -7.310 0.266 20.464 1.00 35.26 264 SER B C 1
ATOM 4264 O O . SER B 1 265 ? -7.798 -0.793 20.058 1.00 35.49 264 SER B O 1
ATOM 4267 N N . ILE B 1 266 ? -6.613 0.336 21.598 1.00 33.47 265 ILE B N 1
ATOM 4268 C CA . ILE B 1 266 ? -6.333 -0.881 22.350 1.00 34.88 265 ILE B CA 1
ATOM 4269 C C . ILE B 1 266 ? -7.627 -1.548 22.788 1.00 35.75 265 ILE B C 1
ATOM 4270 O O . ILE B 1 266 ? -7.755 -2.777 22.742 1.00 35.80 265 ILE B O 1
ATOM 4275 N N . GLN B 1 267 ? -8.617 -0.753 23.200 1.00 36.31 266 GLN B N 1
ATOM 4276 C CA . GLN B 1 267 ? -9.878 -1.353 23.619 1.00 39.58 266 GLN B CA 1
ATOM 4277 C C . GLN B 1 267 ? -10.579 -2.015 22.441 1.00 39.95 266 GLN B C 1
ATOM 4278 O O . GLN B 1 267 ? -11.061 -3.147 22.554 1.00 45.42 266 GLN B O 1
ATOM 4284 N N . SER B 1 268 ? -10.618 -1.343 21.298 1.00 40.55 267 SER B N 1
ATOM 4285 C CA . SER B 1 268 ? -11.274 -1.894 20.119 1.00 46.67 267 SER B CA 1
ATOM 4286 C C . SER B 1 268 ? -10.569 -3.124 19.560 1.00 47.02 267 SER B C 1
ATOM 4287 O O . SER B 1 268 ? -11.227 -3.955 18.919 1.00 48.98 267 SER B O 1
ATOM 4290 N N . LEU B 1 269 ? -9.266 -3.270 19.789 1.00 42.46 268 LEU B N 1
ATOM 4291 C CA . LEU B 1 269 ? -8.556 -4.477 19.384 1.00 41.04 268 LEU B CA 1
ATOM 4292 C C . LEU B 1 269 ? -8.869 -5.653 20.287 1.00 45.73 268 LEU B C 1
ATOM 4293 O O . LEU B 1 269 ? -8.791 -6.803 19.838 1.00 44.78 268 LEU B O 1
ATOM 4298 N N . HIS B 1 270 ? -9.246 -5.377 21.541 1.00 45.03 269 HIS B N 1
ATOM 4299 C CA . HIS B 1 270 ? -9.578 -6.422 22.502 1.00 47.86 269 HIS B CA 1
ATOM 4300 C C . HIS B 1 270 ? -10.833 -7.186 22.094 1.00 47.38 269 HIS B C 1
ATOM 4301 O O . HIS B 1 270 ? -10.974 -8.361 22.447 1.00 53.76 269 HIS B O 1
ATOM 4308 N N . LYS B 1 271 ? -11.754 -6.546 21.363 1.00 49.85 270 LYS B N 1
ATOM 4309 C CA . LYS B 1 271 ? -13.027 -7.178 21.026 1.00 51.53 270 LYS B CA 1
ATOM 4310 C C . LYS B 1 271 ? -13.089 -7.761 19.625 1.00 53.23 270 LYS B C 1
ATOM 4311 O O . LYS B 1 271 ? -14.057 -8.464 19.314 1.00 51.80 270 LYS B O 1
ATOM 4317 N N . ASN B 1 272 ? -12.114 -7.489 18.766 1.00 50.52 271 ASN B N 1
ATOM 4318 C CA . ASN B 1 272 ? -11.942 -8.354 17.610 1.00 43.68 271 ASN B CA 1
ATOM 4319 C C . ASN B 1 272 ? -10.534 -8.919 17.697 1.00 46.02 271 ASN B C 1
ATOM 4320 O O . ASN B 1 272 ? -9.767 -8.863 16.728 1.00 47.31 271 ASN B O 1
ATOM 4325 N N . PHE B 1 273 ? -10.196 -9.453 18.868 1.00 42.26 272 PHE B N 1
ATOM 4326 C CA . PHE B 1 273 ? -8.849 -9.926 19.150 1.00 48.19 272 PHE B CA 1
ATOM 4327 C C . PHE B 1 273 ? -8.480 -11.120 18.285 1.00 45.91 272 PHE B C 1
ATOM 4328 O O . PHE B 1 273 ? -9.019 -12.216 18.470 1.00 49.87 272 PHE B O 1
ATOM 4336 N N . GLY B 1 274 ? -7.558 -10.917 17.345 1.00 43.20 273 GLY B N 1
ATOM 4337 C CA . GLY B 1 274 ? -7.133 -11.955 16.429 1.00 45.60 273 GLY B CA 1
ATOM 4338 C C . GLY B 1 274 ? -7.595 -11.766 14.999 1.00 46.28 273 GLY B C 1
ATOM 4339 O O . GLY B 1 274 ? -7.207 -12.559 14.135 1.00 42.49 273 GLY B O 1
ATOM 4340 N N . GLY B 1 275 ? -8.407 -10.746 14.710 1.00 45.58 274 GLY B N 1
ATOM 4341 C CA . GLY B 1 275 ? -8.920 -10.588 13.358 1.00 39.96 274 GLY B CA 1
ATOM 4342 C C . GLY B 1 275 ? -7.870 -10.158 12.367 1.00 51.14 274 GLY B C 1
ATOM 4343 O O . GLY B 1 275 ? -8.044 -10.340 11.151 1.00 43.37 274 GLY B O 1
ATOM 4344 N N . LYS B 1 276 ? -6.779 -9.592 12.858 1.00 48.23 275 LYS B N 1
ATOM 4345 C CA . LYS B 1 276 ? -5.755 -9.126 11.951 1.00 44.81 275 LYS B CA 1
ATOM 4346 C C . LYS B 1 276 ? -4.493 -8.918 12.768 1.00 41.23 275 LYS B C 1
ATOM 4347 O O . LYS B 1 276 ? -4.546 -8.633 13.966 1.00 43.25 275 LYS B O 1
ATOM 4353 N N . GLN B 1 277 ? -3.368 -9.098 12.116 1.00 39.66 276 GLN B N 1
ATOM 4354 C CA . GLN B 1 277 ? -2.093 -8.943 12.776 1.00 45.57 276 GLN B CA 1
ATOM 4355 C C . GLN B 1 277 ? -1.606 -7.515 12.594 1.00 42.28 276 GLN B C 1
ATOM 4356 O O . GLN B 1 277 ? -2.103 -6.764 11.752 1.00 38.00 276 GLN B O 1
ATOM 4362 N N . ILE B 1 278 ? -0.641 -7.136 13.417 1.00 38.56 277 ILE B N 1
ATOM 4363 C CA . ILE B 1 278 ? -0.043 -5.810 13.358 1.00 38.03 277 ILE B CA 1
ATOM 4364 C C . ILE B 1 278 ? 1.447 -6.013 13.121 1.00 38.84 277 ILE B C 1
ATOM 4365 O O . ILE B 1 278 ? 2.119 -6.655 13.936 1.00 42.03 277 ILE B O 1
ATOM 4370 N N . LEU B 1 279 ? 1.954 -5.506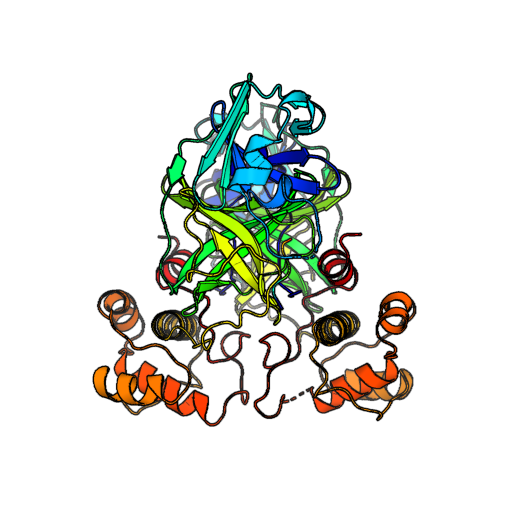 11.990 1.00 42.70 278 LEU B N 1
ATOM 4371 C CA . LEU B 1 279 ? 3.356 -5.707 11.607 1.00 41.68 278 LEU B CA 1
ATOM 4372 C C . LEU B 1 279 ? 3.768 -7.171 11.694 1.00 40.80 278 LEU B C 1
ATOM 4373 O O . LEU B 1 279 ? 4.914 -7.478 12.017 1.00 39.65 278 LEU B O 1
ATOM 4378 N N . GLY B 1 280 ? 2.835 -8.091 11.442 1.00 40.21 279 GLY B N 1
ATOM 4379 C CA . GLY B 1 280 ? 3.096 -9.503 11.602 1.00 43.92 279 GLY B CA 1
ATOM 4380 C C . GLY B 1 280 ? 2.822 -10.074 12.986 1.00 40.73 279 GLY B C 1
ATOM 4381 O O . GLY B 1 280 ? 2.657 -11.293 13.106 1.00 45.05 279 GLY B O 1
ATOM 4382 N N . TYR B 1 281 ? 2.779 -9.247 14.034 1.00 35.96 280 TYR B N 1
ATOM 4383 C CA . TYR B 1 281 ? 2.562 -9.750 15.388 1.00 40.46 280 TYR B CA 1
ATOM 4384 C C . TYR B 1 281 ? 1.093 -9.706 15.796 1.00 40.80 280 TYR B C 1
ATOM 4385 O O . TYR B 1 281 ? 0.288 -8.948 15.253 1.00 33.56 280 TYR B O 1
ATOM 4394 N N . THR B 1 282 ? 0.771 -10.499 16.821 1.00 46.03 281 THR B N 1
ATOM 4395 C CA . THR B 1 282 ? -0.500 -10.325 17.504 1.00 42.39 281 THR B CA 1
ATOM 4396 C C . THR B 1 282 ? -0.662 -8.862 17.883 1.00 39.36 281 THR B C 1
ATOM 4397 O O . THR B 1 282 ? 0.303 -8.179 18.245 1.00 41.55 281 THR B O 1
ATOM 4401 N N . SER B 1 283 ? -1.891 -8.370 17.736 1.00 36.39 282 SER B N 1
ATOM 4402 C CA . SER B 1 283 ? -2.132 -6.936 17.799 1.00 33.36 282 SER B CA 1
ATOM 4403 C C . SER B 1 283 ? -1.774 -6.343 19.162 1.00 33.58 282 SER B C 1
ATOM 4404 O O . SER B 1 283 ? -1.363 -5.181 19.236 1.00 35.14 282 SER B O 1
ATOM 4407 N N . LEU B 1 284 ? -1.850 -7.123 20.232 1.00 32.93 283 LEU B N 1
ATOM 4408 C CA . LEU B 1 284 ? -1.581 -6.581 21.572 1.00 37.29 283 LEU B CA 1
ATOM 4409 C C . LEU B 1 284 ? -0.216 -7.024 22.103 1.00 32.12 283 LEU B C 1
ATOM 4410 O O . LEU B 1 284 ? -0.112 -7.467 23.249 1.00 38.81 283 LEU B O 1
ATOM 4415 N N . THR B 1 285 ? 0.853 -6.900 21.317 1.00 37.18 284 THR B N 1
ATOM 4416 C CA . THR B 1 285 ? 2.169 -7.351 21.766 1.00 31.56 284 THR B CA 1
ATOM 4417 C C . THR B 1 285 ? 2.726 -6.384 22.800 1.00 32.30 284 THR B C 1
ATOM 4418 O O . THR B 1 285 ? 2.735 -5.174 22.573 1.00 31.27 284 THR B O 1
ATOM 4422 N N . ASP B 1 286 ? 3.203 -6.915 23.934 1.00 30.70 285 ASP B N 1
ATOM 4423 C CA . ASP B 1 286 ? 3.707 -6.085 25.025 1.00 34.31 285 ASP B CA 1
ATOM 4424 C C . ASP B 1 286 ? 5.184 -6.344 25.331 1.00 36.77 285 ASP B C 1
ATOM 4425 O O . ASP B 1 286 ? 5.663 -5.998 26.418 1.00 34.50 285 ASP B O 1
ATOM 4430 N N . GLU B 1 287 ? 5.921 -6.945 24.400 1.00 35.95 286 GLU B N 1
ATOM 4431 C CA . GLU B 1 287 ? 7.314 -7.293 24.639 1.00 37.83 286 GLU B CA 1
ATOM 4432 C C . GLU B 1 287 ? 8.302 -6.213 24.210 1.00 38.12 286 GLU B C 1
ATOM 4433 O O . GLU B 1 287 ? 9.491 -6.332 24.523 1.00 34.26 286 GLU B O 1
ATOM 4439 N N . PHE B 1 288 ? 7.844 -5.163 23.532 1.00 33.30 287 PHE B N 1
ATOM 4440 C CA . PHE B 1 288 ? 8.710 -4.079 23.082 1.00 35.09 287 PHE B CA 1
ATOM 4441 C C . PHE B 1 288 ? 8.576 -2.850 23.980 1.00 38.11 287 PHE B C 1
ATOM 4442 O O . PHE B 1 288 ? 7.470 -2.341 24.187 1.00 35.20 287 PHE B O 1
ATOM 4450 N N . THR B 1 289 ? 9.701 -2.366 24.495 1.00 35.92 288 THR B N 1
ATOM 4451 C CA . THR B 1 289 ? 9.735 -1.116 25.243 1.00 35.13 288 THR B CA 1
ATOM 4452 C C . THR B 1 289 ? 9.950 0.059 24.291 1.00 36.22 288 THR B C 1
ATOM 4453 O O . THR B 1 289 ? 10.354 -0.119 23.141 1.00 35.77 288 THR B O 1
ATOM 4457 N N . THR B 1 290 ? 9.654 1.272 24.780 1.00 37.05 289 THR B N 1
ATOM 4458 C CA . THR B 1 290 ? 9.925 2.478 23.995 1.00 35.95 289 THR B CA 1
ATOM 4459 C C . THR B 1 290 ? 11.409 2.603 23.655 1.00 39.05 289 THR B C 1
ATOM 4460 O O . THR B 1 290 ? 11.755 3.071 22.564 1.00 35.04 289 THR B O 1
ATOM 4464 N N . GLY B 1 291 ? 12.296 2.180 24.562 1.00 35.42 290 GLY B N 1
ATOM 4465 C CA . GLY B 1 291 ? 13.722 2.238 24.267 1.00 39.30 290 GLY B CA 1
ATOM 4466 C C . GLY B 1 291 ? 14.115 1.344 23.103 1.00 40.94 290 GLY B C 1
ATOM 4467 O O . GLY B 1 291 ? 14.918 1.734 22.246 1.00 35.19 290 GLY B O 1
ATOM 4468 N N . GLU B 1 292 ? 13.564 0.130 23.063 1.00 36.75 291 GLU B N 1
ATOM 4469 C CA . GLU B 1 292 ? 13.817 -0.778 21.949 1.00 39.19 291 GLU B CA 1
ATOM 4470 C C . GLU B 1 292 ? 13.279 -0.215 20.638 1.00 36.50 291 GLU B C 1
ATOM 4471 O O . GLU B 1 292 ? 13.934 -0.320 19.590 1.00 39.40 291 GLU B O 1
ATOM 4477 N N . VAL B 1 293 ? 12.078 0.371 20.674 1.00 34.22 292 VAL B N 1
ATOM 4478 C CA . VAL B 1 293 ? 11.476 0.916 19.463 1.00 37.58 292 VAL B CA 1
ATOM 4479 C C . VAL B 1 293 ? 12.324 2.064 18.933 1.00 37.78 292 VAL B C 1
ATOM 4480 O O . VAL B 1 293 ? 12.622 2.134 17.736 1.00 35.61 292 VAL B O 1
ATOM 4484 N N . ILE B 1 294 ? 12.751 2.963 19.821 1.00 36.24 293 ILE B N 1
ATOM 4485 C CA . ILE B 1 294 ? 13.607 4.077 19.405 1.00 38.50 293 ILE B CA 1
ATOM 4486 C C . ILE B 1 294 ? 14.896 3.557 18.770 1.00 41.99 293 ILE B C 1
ATOM 4487 O O . ILE B 1 294 ? 15.320 4.028 17.707 1.00 42.78 293 ILE B O 1
ATOM 4492 N N . ARG B 1 295 ? 15.523 2.559 19.403 1.00 40.22 294 ARG B N 1
ATOM 4493 C CA . ARG B 1 295 ? 16.771 1.999 18.891 1.00 42.38 294 ARG B CA 1
ATOM 4494 C C . ARG B 1 295 ? 16.606 1.417 17.484 1.00 42.82 294 ARG B C 1
ATOM 4495 O O . ARG B 1 295 ? 17.507 1.535 16.646 1.00 46.57 294 ARG B O 1
ATOM 4503 N N . GLN B 1 296 ? 15.468 0.785 17.202 1.00 38.83 295 GLN B N 1
ATOM 4504 C CA . GLN B 1 296 ? 15.290 0.123 15.911 1.00 42.54 295 GLN B CA 1
ATOM 4505 C C . GLN B 1 296 ? 14.717 1.027 14.828 1.00 46.35 295 GLN B C 1
ATOM 4506 O O . GLN B 1 296 ? 14.940 0.761 13.635 1.00 43.93 295 GLN B O 1
ATOM 4512 N N . MET B 1 297 ? 13.949 2.060 15.189 1.00 42.65 296 MET B N 1
ATOM 4513 C CA . MET B 1 297 ? 13.488 2.963 14.143 1.00 48.98 296 MET B CA 1
ATOM 4514 C C . MET B 1 297 ? 14.521 4.027 13.802 1.00 49.22 296 MET B C 1
ATOM 4515 O O . MET B 1 297 ? 14.637 4.403 12.631 1.00 48.82 296 MET B O 1
ATOM 4520 N N . TYR B 1 298 ? 15.271 4.528 14.785 1.00 44.07 297 TYR B N 1
ATOM 4521 C CA . TYR B 1 298 ? 16.152 5.660 14.533 1.00 50.88 297 TYR B CA 1
ATOM 4522 C C . TYR B 1 298 ? 17.615 5.456 14.901 1.00 46.09 297 TYR B C 1
ATOM 4523 O O . TYR B 1 298 ? 18.422 6.351 14.633 1.00 53.04 297 TYR B O 1
ATOM 4532 N N . GLY B 1 299 ? 17.990 4.317 15.471 1.00 46.60 298 GLY B N 1
ATOM 4533 C CA . GLY B 1 299 ? 19.385 4.074 15.797 1.00 46.99 298 GLY B CA 1
ATOM 4534 C C . GLY B 1 299 ? 19.933 4.830 16.994 1.00 50.48 298 GLY B C 1
ATOM 4535 O O . GLY B 1 299 ? 21.134 4.741 17.262 1.00 53.78 298 GLY B O 1
ATOM 4536 N N . VAL B 1 300 ? 19.102 5.563 17.731 1.00 52.01 299 VAL B N 1
ATOM 4537 C CA . VAL B 1 300 ? 19.615 6.423 18.800 1.00 56.90 299 VAL B CA 1
ATOM 4538 C C . VAL B 1 300 ? 19.376 5.844 20.199 1.00 57.23 299 VAL B C 1
ATOM 4539 O O . VAL B 1 300 ? 18.422 5.101 20.437 1.00 53.12 299 VAL B O 1
ATOM 4543 N N . THR C 2 1 ? 10.320 0.061 -4.387 1.00 50.14 1 THR C N 1
ATOM 4544 C CA . THR C 2 1 ? 11.596 0.736 -4.660 1.00 50.31 1 THR C CA 1
ATOM 4545 C C . THR C 2 1 ? 12.692 0.288 -3.702 1.00 52.09 1 THR C C 1
ATOM 4546 O O . THR C 2 1 ? 12.650 0.558 -2.494 1.00 51.76 1 THR C O 1
ATOM 4550 N N . VAL C 2 2 ? 13.684 -0.394 -4.263 1.00 48.09 2 VAL C N 1
ATOM 4551 C CA . VAL C 2 2 ? 14.747 -0.965 -3.454 1.00 49.92 2 VAL C CA 1
ATOM 4552 C C . VAL C 2 2 ? 15.530 0.130 -2.730 1.00 49.56 2 VAL C C 1
ATOM 4553 O O . VAL C 2 2 ? 15.844 1.184 -3.306 1.00 47.95 2 VAL C O 1
ATOM 4557 N N . ARG C 2 3 ? 15.845 -0.119 -1.452 1.00 42.09 3 ARG C N 1
ATOM 4558 C CA . ARG C 2 3 ? 16.680 0.774 -0.653 1.00 37.65 3 ARG C CA 1
ATOM 4559 C C . ARG C 2 3 ? 17.998 0.072 -0.332 1.00 37.03 3 ARG C C 1
ATOM 4560 O O . ARG C 2 3 ? 18.005 -0.946 0.362 1.00 37.87 3 ARG C O 1
ATOM 4568 N N . LEU C 2 4 ? 19.107 0.623 -0.822 1.00 33.33 4 LEU C N 1
ATOM 4569 C CA . LEU C 2 4 ? 20.431 0.077 -0.557 1.00 33.17 4 LEU C CA 1
ATOM 4570 C C . LEU C 2 4 ? 20.879 0.543 0.832 1.00 37.22 4 LEU C C 1
ATOM 4571 O O . LEU C 2 4 ? 20.896 1.745 1.105 1.00 43.86 4 LEU C O 1
ATOM 4576 N N . GLN C 2 5 ? 21.224 -0.391 1.717 1.00 32.62 5 GLN C N 1
ATOM 4577 C CA . GLN C 2 5 ? 21.438 -0.013 3.128 1.00 38.09 5 GLN C CA 1
ATOM 4578 C C . GLN C 2 5 ? 22.900 -0.048 3.606 1.00 38.53 5 GLN C C 1
ATOM 4579 O O . GLN C 2 5 ? 23.162 -0.078 4.834 1.00 34.06 5 GLN C O 1
ATOM 4585 N N . THR D 2 1 ? 2.887 -26.811 39.982 1.00 55.56 1 THR D N 1
ATOM 4586 C CA . THR D 2 1 ? 3.981 -27.421 40.736 1.00 60.33 1 THR D CA 1
ATOM 4587 C C . THR D 2 1 ? 5.336 -26.969 40.212 1.00 61.37 1 THR D C 1
ATOM 4588 O O . THR D 2 1 ? 5.711 -27.291 39.082 1.00 65.50 1 THR D O 1
ATOM 4592 N N . VAL D 2 2 ? 6.072 -26.244 41.057 1.00 58.60 2 VAL D N 1
ATOM 4593 C CA . VAL D 2 2 ? 7.326 -25.622 40.641 1.00 56.37 2 VAL D CA 1
ATOM 4594 C C . VAL D 2 2 ? 8.350 -26.687 40.263 1.00 56.24 2 VAL D C 1
ATOM 4595 O O . VAL D 2 2 ? 8.484 -27.718 40.939 1.00 56.37 2 VAL D O 1
ATOM 4599 N N . ARG D 2 3 ? 9.093 -26.436 39.182 1.00 57.12 3 ARG D N 1
ATOM 4600 C CA . ARG D 2 3 ? 10.213 -27.294 38.790 1.00 56.75 3 ARG D CA 1
ATOM 4601 C C . ARG D 2 3 ? 11.515 -26.503 38.868 1.00 54.47 3 ARG D C 1
ATOM 4602 O O . ARG D 2 3 ? 11.734 -25.566 38.091 1.00 48.99 3 ARG D O 1
ATOM 4610 N N . LEU D 2 4 ? 12.368 -26.877 39.820 1.00 52.85 4 LEU D N 1
ATOM 4611 C CA . LEU D 2 4 ? 13.705 -26.306 39.922 1.00 44.85 4 LEU D CA 1
ATOM 4612 C C . LEU D 2 4 ? 14.572 -26.837 38.777 1.00 50.10 4 LEU D C 1
ATOM 4613 O O . LEU D 2 4 ? 14.676 -28.051 38.578 1.00 50.60 4 LEU D O 1
ATOM 4618 N N . GLN D 2 5 ? 15.196 -25.932 38.020 1.00 41.08 5 GLN D N 1
ATOM 4619 C CA . GLN D 2 5 ? 15.847 -26.314 36.762 1.00 44.52 5 GLN D CA 1
ATOM 4620 C C . GLN D 2 5 ? 17.379 -26.303 36.838 1.00 44.43 5 GLN D C 1
ATOM 4621 O O . GLN D 2 5 ? 18.052 -26.229 35.788 1.00 40.18 5 GLN D O 1
#

Secondary structure (DSSP, 8-state):
------BPP-HHHHTTEEEEEETTEEEEEEEETTEEEEEGGGG-S-SSS---HHHHHHT--GGGEEEEETTEEE-EEEEEEETTEEEEEESS--TTPPSEEE----TT-EEEEEEEETTEEEEEEEEE--TTS-B-----TT-TT-EEEEEETTEEEEEEEEEEE-TTS-EEEE-TTS-BGGG--SSSS---PPPP-B-HHHHHHHHHHHHHTT--TT--S----HHHHHHHHTTTTBPPP---GGGHHHHHHH---HHHHHHHHHHH---TT--BTTBSS------HHHHHHHHH--/------BPP-HHHHTTEEEEEETTEEEEEEEETTEEEEEGGGG--------HHHHHHT--GGGEEEEETTEEEPEEEEEEETTEEEEEESS--TTPPSEEE----TT-EEEEEEEETTEEEEEEEEE--TTS-B-----TT-TT-EEEEEETTEEEEEEEEEEE-TTS-EEEE-TTSPBGGG--SSSS---PPPP-B-HHHHHHHHHHHHHTT--TT--S----HHHHHHHHTTTTBPPP---GGGHHHHHHHS--HHHHHHHHHHHHHTTTSS-BTTB-TT-----HHHHHHHHH--/--EE-/--EE-

Radius of gyration: 24.95 Å; Cα contacts (8 Å, |Δi|>4): 1462; chains: 4; bounding box: 60×55×70 Å

InterPro domains:
  IPR001205 RNA-directed RNA polymerase, C-terminal domain [PF00680] (4582-4895)
  IPR002589 Macro domain [PF01661] (1318-1421)
  IPR002589 Macro domain [PS51154] (1286-1465)
  IPR002589 Macro domain [SM00506] (1298-1423)
  IPR008740 Peptidase C30, coronavirus [PF05409] (3026-3308)
  IPR008740 Peptidase C30, coronavirus [PS51442] (2998-3299)
  IPR009003 Peptidase S1, PA clan [SSF50494] (2998-3297)
  IPR009461 Non-structural protein NSP16, coronavirus-like [PF06460] (6482-6779)
  IPR009466 Non-structural protein 14, coronavirus [PF06471] (5628-6138)
  IPR009469 RNA-dependent RNA polymerase, N-terminal, coronavirus [PF06478] (4113-4461)
  IPR011050 Pectin lyase fold/virulence factor [SSF51126] (2178-2303)
  IPR013016 Peptidase C16, coronavirus [PF08715] (1631-1932)
  IPR013016 Peptidase C16, coronavirus [PS51124] (1057-1296)
  IPR013016 Peptidase C16, coronavirus [PS51124] (1691-1951)
  IPR014822 Non-structural protein NSP9, coronavirus [PF08710] (3858-3965)
  IPR014822 Non-structural protein NSP9, coronavirus [PS51951] (3858-3965)
  IPR014828 Non-structural protein NSP7, coronavirus [PF08716] (3580-3662)
  IPR014828 Non-structural protein NSP7, coronavirus [PS51949] (3580-3662)
  IPR014829 Non-structural protein NSP8, coronavirus [PF08717] (3663-3857)
  IPR014829 Non-structural protein NSP8, coronavirus [PS51950] (3663-3857)

Sequence (606 aa):
AGLRKMAQPSGVVEKCIVRVCYGNMALNGLWLGDTVMCPRHVIASSTTSTIDYDYALSVLRLHNFSISSGNVFLGVVGVTMRGALLQIKVNQNNVHTPKYTYRTVRPGESFNILACYDGAAAGVYGVNMRSNYTIRGSFINGAAGSPGYNINNGTVEFCYLHQLELGSGCHVGSDLDGVMYGGYEDQPTLQVEGASSLFTENVLAFLYAALINGSTWWLSSSRIAVDRFNEWAVHNGMTTVVNTDCFSIFAAKTGVDVQRLLASIQSLHNFGGKQILGYTSLTDEFTTGEVIRQMYGVAGLRKMAQPSGVVEKCIVRVCYGNMALNGLWLGDTVMCPRHVIASSTSTIDYDYALSVLRLHNFSISSGNVFLGVVGVTMRGALLQIKVNQNNVHTPKYTYRTVRPGESFNILACYDGAAAGVYGVNMRSNYTIRGSFINGAAGSPGYNINNGTVEFCYLHQLELGSGCHVGSDLDGVMYGGYEDQPTLQVEGASSLFTENVLAFLYAALINGSTWWLSSSRIAVDRFNEWAVHNGMTTVVNTDCFSIFAAKTGVDVQRLLASIQSLHKNFGGKQILGYTSLTDEFTTGEVIRQMYGVTVRLQTVRLQ

Solvent-accessible surface area: 24451 Å² total; per-residue (Å²): 44,13,13,33,31,39,1,44,18,0,11,68,0,46,112,0,7,0,84,0,14,29,56,157,39,44,2,0,0,0,18,6,20,48,26,0,5,0,0,47,0,0,9,4,116,47,57,119,68,102,16,87,10,108,138,12,41,85,61,24,152,70,174,65,18,38,1,5,30,71,135,75,129,10,30,35,93,24,20,74,53,72,44,6,0,0,53,0,81,4,94,66,93,4,125,104,39,21,154,82,61,72,100,63,1,148,26,6,48,20,4,6,0,0,2,0,56,103,10,58,26,53,1,1,5,2,1,12,2,65,43,16,47,0,0,70,3,5,1,34,117,14,0,0,0,0,0,0,0,27,32,85,165,56,17,0,23,0,0,1,0,0,0,0,5,2,53,81,18,13,0,0,0,0,6,1,72,4,97,16,6,40,63,30,102,5,21,17,48,127,27,115,37,46,99,57,33,46,54,0,46,1,0,0,0,0,0,0,0,0,18,57,41,61,18,74,98,16,39,31,94,76,140,26,42,29,97,169,0,33,125,56,0,95,157,43,40,6,30,66,6,132,59,49,107,36,1,66,89,0,29,83,111,40,64,10,42,11,51,51,0,0,16,1,0,49,87,7,88,118,4,59,36,108,83,0,55,40,68,5,38,16,13,21,26,0,25,22,29,16,0,44,126,21,20,68,52,142,45,16,8,7,24,33,1,38,15,0,16,73,0,22,118,0,7,0,77,0,17,30,66,165,53,40,3,0,0,0,23,5,22,52,26,0,2,0,0,47,7,0,12,9,110,60,129,104,104,29,87,9,106,136,12,46,86,88,23,149,65,137,63,15,50,1,6,31,72,137,87,130,10,31,28,94,21,24,64,52,57,44,6,0,0,41,0,84,3,100,71,90,3,122,114,43,20,160,81,69,73,97,63,1,140,30,4,51,23,4,6,0,0,2,0,57,100,10,58,24,54,0,1,5,2,1,7,1,22,39,12,52,0,0,96,4,6,1,39,117,16,0,0,0,0,0,0,0,21,36,89,162,55,40,0,20,0,0,1,0,0,0,0,21,2,47,85,19,8,1,0,0,0,7,0,78,5,96,18,7,42,61,25,100,5,19,27,42,138,33,117,41,40,90,55,27,43,35,0,30,8,0,0,0,0,0,0,0,0,20,61,42,60,13,80,111,13,40,18,104,72,147,32,40,39,110,166,0,21,116,44,0,93,143,42,41,3,23,52,4,116,90,52,124,52,1,72,85,0,26,85,126,36,65,10,46,11,61,53,0,0,6,0,0,36,68,11,57,137,112,46,20,56,114,57,0,50,50,24,25,4,8,12,9,32,0,24,31,36,8,0,33,123,19,23,70,54,126,88,4,159,18,10,78,1,162,34,15

Nearest PDB structures (foldseek):
  4xfq-assembly1_B  TM=9.987E-01  e=5.590E-62  Porcine epidemic diarrhea virus
  4zuh-assembly1_B  TM=9.994E-01  e=2.923E-61  Porcine epidemic diarrhea virus
  4xfq-assembly1_A  TM=9.878E-01  e=5.939E-61  Porcine epidemic diarrhea virus
  4f49-assembly4_D  TM=9.647E-01  e=3.565E-47  Porcine transmissible gastroenteritis coronavirus strain Purdue
  5wkm-assembly1_A-2  TM=9.618E-01  e=2.380E-41  Middle East respiratory syndrome-related coronavirus